Protein 2R37 (pdb70)

Nearest PDB structures (foldseek):
  2r37-assembly1_A  TM=1.004E+00  e=1.205E-41  Homo sapiens
  7fc2-assembly1_A  TM=9.903E-01  e=2.557E-34  Mus musculus
  2i3y-assembly1_A  TM=9.856E-01  e=6.823E-33  Homo sapiens
  1gp1-assembly1_A  TM=9.606E-01  e=3.395E-24  Bos taurus
  2he3-assembly1_A  TM=9.340E-01  e=1.333E-22  Homo sapiens

Sequence (379 aa):
GTIYEYGALTIDGEEYIPFKQYAGKYVLFVNVASYGGLTGQYIELNALQEELAPFGLVILGFPCNQFGKQEPGENSEILPTLKYVRPGGGFVPNFQLFEKGDVNGEKEQKFYTFLKNSCPPTSELLGTSDRLFWEPMKVHDIRWNFEKFLVGPDGIPIMRWHHRTTVSNVKMDILSYMRRQAALGVAENLYISGTIYEYGALTIDGEEYIPFKQYAGKYVLFVNVASYGGLTGQYIELNALQEELAPFGLVILGFPCNQFGKQEPGENSEILPTLKYVRPGGGFVPNFQLFEKGDVNGEKEQKFYTFLKNSCPPTSELLGTSDRLFWEPMKVHDIRWNFEKFLVGPDGIPIMRWHHRTTVSNVKMDILSYMRRQAALGV

GO terms:
  GO:0005576 extracellular region (C, TAS)
  GO:0005515 protein binding (F, IPI)
  GO:0004602 glutathione peroxidase activity (F, IDA)
  GO:0005576 extracellular region (C, IDA)
  GO:0008430 selenium binding (F, IDA)
  GO:0042744 hydrogen peroxide catabolic process (P, TAS)
  GO:0006982 response to lipid hydroperoxide (P, TAS)
  GO:0070062 extracellular exosome (C, HDA)
  GO:0042802 identical protein binding (F, IPI)

Organism: Homo sapiens (NCBI:txid9606)

InterPro domains:
  IPR000889 Glutathione peroxidase [PF00255] (40-153)
  IPR000889 Glutathione peroxidase [PIRSF000303] (19-218)
  IPR000889 Glutathione peroxidase [PR01011] (94-110)
  IPR000889 Glutathione peroxidase [PR01011] (179-188)
  IPR000889 Glutathione peroxidase [PS51355] (30-221)
  IPR000889 Glutathione peroxidase [PTHR11592] (36-214)
  IPR000889 Glutathione peroxidase [cd00340] (39-211)
  IPR029759 Glutathione peroxidase active site [PS00460] (61-76)
  IPR029760 Glutathione peroxidase conserved site [PS00763] (97-104)
  IPR036249 Thioredoxin-like superfamily [SSF52833] (39-214)

Radius of gyration: 23.8 Å; Cα contacts (8 Å, |Δi|>4): 701; chains: 2; bounding box: 60×63×59 Å

Solvent-accessible surface area: 17855 Å² total; per-residue (Å²): 93,33,1,51,137,58,14,9,65,5,12,104,37,123,88,124,11,48,0,121,113,27,45,56,58,24,1,0,0,0,0,0,0,1,83,2,79,45,0,46,14,0,94,73,0,26,56,4,17,75,67,5,11,4,62,5,3,30,1,0,0,0,0,0,36,9,0,22,112,29,1,77,15,115,44,93,88,2,73,63,20,0,78,158,91,96,42,8,93,40,19,84,15,73,18,65,4,1,56,61,22,49,0,0,9,103,170,22,41,147,5,0,51,41,0,4,91,51,14,107,38,30,35,170,132,53,36,96,75,108,110,12,86,18,127,61,76,119,104,61,2,0,12,40,1,0,0,0,1,0,0,2,54,86,0,86,23,42,47,29,15,48,22,114,41,71,4,68,71,0,46,123,58,0,42,48,44,25,149,132,66,67,63,113,36,103,51,66,136,158,234,116,97,45,12,1,20,49,43,13,9,64,4,12,97,34,143,85,69,10,4,0,92,107,27,60,56,85,26,0,0,0,0,0,0,0,2,85,2,82,46,0,45,12,0,92,73,0,26,47,3,20,90,81,4,48,111,114,15,3,30,0,0,0,0,0,0,39,10,0,22,115,28,1,81,12,115,45,94,88,2,73,64,19,0,79,157,90,94,39,8,92,42,20,86,16,74,17,66,4,1,57,62,22,49,0,0,9,94,156,23,40,89,6,0,55,41,0,5,93,50,13,102,38,32,31,171,134,56,38,80,78,102,108,12,85,17,126,68,73,118,99,59,2,0,14,38,1,0,0,0,1,0,0,2,55,82,0,87,24,43,40,30,16,39,16,164,43,73,5,62,64,0,59,114,55,0,42,31,42,25,151,128,76,66,69,86,67,173

CATH classification: 3.40.30.10

Structure (mmCIF, N/CA/C/O backbone):
data_2R37
#
_entry.id   2R37
#
_cell.length_a   103.720
_cell.length_b   61.308
_cell.length_c   100.400
_cell.angle_alpha   90.00
_cell.angle_beta   90.00
_cell.angle_gamma   90.00
#
_symmetry.space_group_name_H-M   'P 21 21 2'
#
loop_
_entity.id
_entity.type
_entity.pdbx_description
1 polymer 'Glutathione peroxidase 3'
2 non-polymer 'CHLORIDE ION'
3 non-polymer 'SODIUM ION'
4 water water
#
loop_
_atom_site.group_PDB
_atom_site.id
_atom_site.type_symbol
_atom_site.label_atom_id
_atom_site.label_alt_id
_atom_site.label_comp_id
_atom_site.label_asym_id
_atom_site.label_entity_id
_atom_site.label_seq_id
_atom_site.pdbx_PDB_ins_code
_atom_site.Cartn_x
_atom_site.Cartn_y
_atom_site.Cartn_z
_atom_site.occupancy
_atom_site.B_iso_or_equiv
_atom_site.auth_seq_id
_atom_site.auth_comp_id
_atom_site.auth_asym_id
_atom_site.auth_atom_id
_atom_site.pdbx_PDB_model_num
ATOM 1 N N . GLY A 1 15 ? -4.242 -9.833 -26.316 1.00 44.80 38 GLY A N 1
ATOM 2 C CA . GLY A 1 15 ? -3.416 -10.949 -25.765 1.00 36.44 38 GLY A CA 1
ATOM 3 C C . GLY A 1 15 ? -1.953 -10.570 -25.632 1.00 31.22 38 GLY A C 1
ATOM 4 O O . GLY A 1 15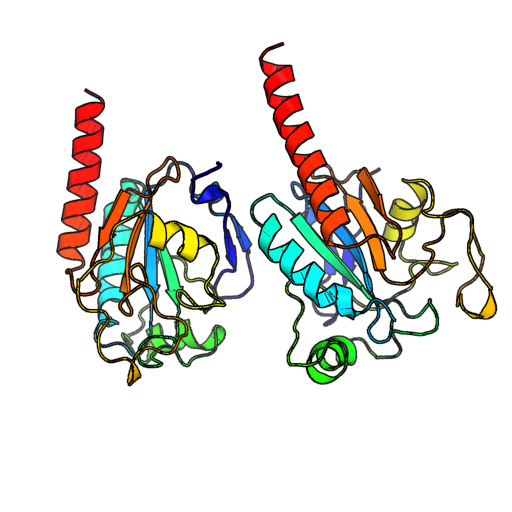 ? -1.069 -11.266 -26.159 1.00 31.64 38 GLY A O 1
ATOM 5 N N . THR A 1 16 ? -1.673 -9.461 -24.940 1.00 29.65 39 THR A N 1
ATOM 6 C CA . THR A 1 16 ? -0.286 -9.039 -24.705 1.00 27.57 39 THR A CA 1
ATOM 7 C C . THR A 1 16 ? -0.073 -8.722 -23.214 1.00 24.40 39 THR A C 1
ATOM 8 O O . THR A 1 16 ? -1.035 -8.559 -22.442 1.00 25.63 39 THR A O 1
ATOM 12 N N . ILE A 1 17 ? 1.191 -8.609 -22.835 1.00 18.41 40 ILE A N 1
ATOM 13 C CA . ILE A 1 17 ? 1.571 -8.172 -21.498 1.00 16.65 40 ILE A CA 1
ATOM 14 C C . ILE A 1 17 ? 1.210 -6.702 -21.195 1.00 17.50 40 ILE A C 1
ATOM 15 O O . ILE A 1 17 ? 1.256 -6.304 -20.034 1.00 21.74 40 ILE A O 1
ATOM 20 N N . TYR A 1 18 ? 0.785 -5.949 -22.206 1.00 19.78 41 TYR A N 1
ATOM 21 C CA . TYR A 1 18 ? 0.512 -4.517 -22.057 1.00 21.62 41 TYR A CA 1
ATOM 22 C C . TYR A 1 18 ? -0.810 -4.226 -21.321 1.00 21.20 41 TYR A C 1
ATOM 23 O O . TYR A 1 18 ? -1.127 -3.063 -21.036 1.00 22.16 41 TYR A O 1
ATOM 32 N N . GLU A 1 19 ? -1.563 -5.272 -21.003 1.00 23.33 42 GLU A N 1
ATOM 33 C CA . GLU A 1 19 ? -2.757 -5.163 -20.162 1.00 21.73 42 GLU A CA 1
ATOM 34 C C . GLU A 1 19 ? -2.411 -5.038 -18.688 1.00 20.80 42 GLU A C 1
ATOM 35 O O . GLU A 1 19 ? -3.281 -4.776 -17.892 1.00 20.96 42 GLU A O 1
ATOM 41 N N . TYR A 1 20 ? -1.141 -5.201 -18.332 1.00 18.79 43 TYR A N 1
ATOM 42 C CA . TYR A 1 20 ? -0.718 -5.358 -16.948 1.00 18.35 43 TYR A CA 1
ATOM 43 C C . TYR A 1 20 ? 0.436 -4.425 -16.563 1.00 19.49 43 TYR A C 1
ATOM 44 O O . TYR A 1 20 ? 1.027 -3.747 -17.389 1.00 20.64 43 TYR A O 1
ATOM 53 N N . GLY A 1 21 ? 0.744 -4.419 -15.277 1.00 21.42 44 GLY A N 1
ATOM 54 C CA . GLY A 1 21 ? 1.898 -3.677 -14.742 1.00 26.74 44 GLY A CA 1
ATOM 55 C C . GLY A 1 21 ? 2.160 -4.135 -13.328 1.00 26.06 44 GLY A C 1
ATOM 56 O O . GLY A 1 21 ? 1.444 -5.029 -12.820 1.00 24.69 44 GLY A O 1
ATOM 57 N N . ALA A 1 22 ? 3.156 -3.530 -12.677 1.00 20.27 45 ALA A N 1
ATOM 58 C CA . ALA A 1 22 ? 3.521 -3.962 -11.330 1.00 20.70 45 ALA A CA 1
ATOM 59 C C . ALA A 1 22 ? 4.202 -2.820 -10.601 1.00 20.00 45 ALA A C 1
ATOM 60 O O . ALA A 1 22 ? 4.694 -1.868 -11.233 1.00 21.98 45 ALA A O 1
ATOM 62 N N . LEU A 1 23 ? 4.171 -2.911 -9.272 1.00 22.05 46 LEU A N 1
ATOM 63 C CA . LEU A 1 23 ? 4.756 -1.909 -8.394 1.00 25.38 46 LEU A CA 1
ATOM 64 C C . LEU A 1 23 ? 6.217 -2.242 -8.132 1.00 23.10 46 LEU A C 1
ATOM 65 O O . LEU A 1 23 ? 6.554 -3.363 -7.781 1.00 23.11 46 LEU A O 1
ATOM 70 N N . THR A 1 24 ? 7.093 -1.270 -8.259 1.00 20.94 47 THR A N 1
ATOM 71 C CA . THR A 1 24 ? 8.526 -1.505 -8.030 1.00 19.90 47 THR A CA 1
ATOM 72 C C . THR A 1 24 ? 8.761 -1.843 -6.544 1.00 21.62 47 THR A C 1
ATOM 73 O O . THR A 1 24 ? 7.938 -1.521 -5.689 1.00 21.28 47 THR A O 1
ATOM 77 N N . ILE A 1 25 ? 9.889 -2.493 -6.245 1.00 21.94 48 ILE A N 1
ATOM 78 C CA . ILE A 1 25 ? 10.102 -3.083 -4.914 1.00 23.93 48 ILE A CA 1
ATOM 79 C C . ILE A 1 25 ? 10.133 -2.012 -3.790 1.00 25.65 48 ILE A C 1
ATOM 80 O O . ILE A 1 25 ? 9.745 -2.289 -2.646 1.00 27.71 48 ILE A O 1
ATOM 85 N N . ASP A 1 26 ? 10.558 -0.793 -4.121 1.00 24.44 49 ASP A N 1
ATOM 86 C CA . ASP A 1 26 ? 10.559 0.317 -3.152 1.00 28.39 49 ASP A CA 1
ATOM 87 C C . ASP A 1 26 ? 9.183 0.953 -2.908 1.00 27.94 49 ASP A C 1
ATOM 88 O O . ASP A 1 26 ? 9.030 1.850 -2.074 1.00 30.54 49 ASP A O 1
ATOM 93 N N . GLY A 1 27 ? 8.192 0.495 -3.643 1.00 24.88 50 GLY A N 1
ATOM 94 C CA . GLY A 1 27 ? 6.805 0.919 -3.449 1.00 26.76 50 GLY A CA 1
ATOM 95 C C . GLY A 1 27 ? 6.525 2.278 -4.055 1.00 29.12 50 GLY A C 1
ATOM 96 O O . GLY A 1 27 ? 5.449 2.818 -3.864 1.00 33.31 50 GLY A O 1
ATOM 97 N N . GLU A 1 28 ? 7.471 2.832 -4.802 1.00 29.37 51 GLU A N 1
ATOM 98 C CA . GLU A 1 28 ? 7.351 4.238 -5.211 1.00 36.64 51 GLU A CA 1
ATOM 99 C C . GLU A 1 28 ? 6.737 4.438 -6.592 1.00 34.60 51 GLU A C 1
ATOM 100 O O . GLU A 1 28 ? 6.291 5.522 -6.897 1.00 34.32 51 GLU A O 1
ATOM 104 N N . GLU A 1 29 ? 6.729 3.418 -7.432 1.00 27.48 52 GLU A N 1
ATOM 105 C CA . GLU A 1 29 ? 6.315 3.612 -8.817 1.00 25.66 52 GLU A CA 1
ATOM 106 C C . GLU A 1 29 ? 5.602 2.388 -9.348 1.00 21.86 52 GLU A C 1
ATOM 107 O O . GLU A 1 29 ? 6.105 1.296 -9.223 1.00 22.39 52 GLU A O 1
ATOM 113 N N . TYR A 1 30 ? 4.416 2.579 -9.910 1.00 20.90 53 TYR A N 1
ATOM 114 C CA . TYR A 1 30 ? 3.776 1.505 -10.667 1.00 22.63 53 TYR A CA 1
ATOM 115 C C . TYR A 1 30 ? 4.227 1.637 -12.091 1.00 23.38 53 TYR A C 1
ATOM 116 O O . TYR A 1 30 ? 4.158 2.729 -12.663 1.00 24.48 53 TYR A O 1
ATOM 132 N N . ILE A 1 31 ? 4.705 0.533 -12.646 1.00 20.85 54 ILE A N 1
ATOM 133 C CA . ILE A 1 31 ? 5.147 0.485 -14.034 1.00 20.07 54 ILE A CA 1
ATOM 134 C C . ILE A 1 31 ? 4.172 -0.338 -14.894 1.00 20.96 54 ILE A C 1
ATOM 135 O O . ILE A 1 31 ? 4.085 -1.582 -14.789 1.00 20.22 54 ILE A O 1
ATOM 140 N N . PRO A 1 32 ? 3.452 0.343 -15.779 1.00 17.96 55 PRO A N 1
ATOM 141 C CA . PRO A 1 32 ? 2.704 -0.423 -16.798 1.00 17.88 55 PRO A CA 1
ATOM 142 C C . PRO A 1 32 ? 3.669 -1.081 -17.781 1.00 18.20 55 PRO A C 1
ATOM 143 O O . PRO A 1 32 ? 4.628 -0.440 -18.204 1.00 20.39 55 PRO A O 1
ATOM 147 N N . PHE A 1 33 ? 3.435 -2.347 -18.145 1.00 20.66 56 PHE A N 1
ATOM 148 C CA . PHE A 1 33 ? 4.368 -3.048 -19.012 1.00 20.36 56 PHE A CA 1
ATOM 149 C C . PHE A 1 33 ? 4.407 -2.506 -20.434 1.00 21.57 56 PHE A C 1
ATOM 150 O O . PHE A 1 33 ? 5.377 -2.784 -21.155 1.00 21.49 56 PHE A O 1
ATOM 158 N N . LYS A 1 34 ? 3.402 -1.708 -20.816 1.00 21.18 57 LYS A N 1
ATOM 159 C CA . LYS A 1 34 ? 3.438 -0.896 -22.040 1.00 19.47 57 LYS A CA 1
ATOM 160 C C . LYS A 1 34 ? 4.690 -0.022 -22.151 1.00 19.62 57 LYS A C 1
ATOM 161 O O . LYS A 1 34 ? 5.126 0.272 -23.256 1.00 17.99 57 LYS A O 1
ATOM 167 N N . GLN A 1 35 ? 5.284 0.371 -21.020 1.00 17.26 58 GLN A N 1
ATOM 168 C CA . GLN A 1 35 ? 6.604 1.043 -21.029 1.00 20.97 58 GLN A CA 1
ATOM 169 C C . GLN A 1 35 ? 7.714 0.240 -21.684 1.00 23.29 58 GLN A C 1
ATOM 170 O O . GLN A 1 35 ? 8.749 0.797 -22.068 1.00 21.11 58 GLN A O 1
ATOM 176 N N . TYR A 1 36 ? 7.505 -1.061 -21.822 1.00 19.04 59 TYR A N 1
ATOM 177 C CA . TYR A 1 36 ? 8.490 -1.949 -22.444 1.00 22.17 59 TYR A CA 1
ATOM 178 C C . TYR A 1 36 ? 8.128 -2.303 -23.893 1.00 22.37 59 TYR A C 1
ATOM 179 O O . TYR A 1 36 ? 8.709 -3.232 -24.489 1.00 21.71 59 TYR A O 1
ATOM 188 N N . ALA A 1 37 ? 7.206 -1.540 -24.475 1.00 18.56 60 ALA A N 1
ATOM 189 C CA . ALA A 1 37 ? 6.865 -1.715 -25.882 1.00 22.35 60 ALA A CA 1
ATOM 190 C C . ALA A 1 37 ? 8.163 -1.582 -26.706 1.00 24.85 60 ALA A C 1
ATOM 191 O O . ALA A 1 37 ? 8.982 -0.697 -26.451 1.00 24.44 60 ALA A O 1
ATOM 193 N N . GLY A 1 38 ? 8.362 -2.490 -27.652 1.00 24.26 61 GLY A N 1
ATOM 194 C CA . GLY A 1 38 ? 9.538 -2.427 -28.528 1.00 23.53 61 GLY A CA 1
ATOM 195 C C . GLY A 1 38 ? 10.747 -3.137 -27.949 1.00 20.32 61 GLY A C 1
ATOM 196 O O . GLY A 1 38 ? 11.795 -3.186 -28.576 1.00 21.71 61 GLY A O 1
ATOM 197 N N . LYS A 1 39 ? 10.627 -3.630 -26.733 1.00 22.57 62 LYS A N 1
ATOM 198 C CA . LYS A 1 39 ? 11.702 -4.346 -26.052 1.00 22.23 62 LYS A CA 1
ATOM 199 C C . LYS A 1 39 ? 11.384 -5.836 -25.883 1.00 23.43 62 LYS A C 1
ATOM 200 O O . LYS A 1 39 ? 10.222 -6.230 -25.749 1.00 21.89 62 LYS A O 1
ATOM 206 N N . TYR A 1 40 ? 12.430 -6.650 -25.857 1.00 19.27 63 TYR A N 1
ATOM 207 C CA . TYR A 1 40 ? 12.333 -8.016 -25.369 1.00 21.65 63 TYR A CA 1
ATOM 208 C C . TYR A 1 40 ? 12.332 -7.993 -23.833 1.00 26.87 63 TYR A C 1
ATOM 209 O O . TYR A 1 40 ? 13.175 -7.350 -23.221 1.00 26.33 63 TYR A O 1
ATOM 218 N N . VAL A 1 41 ? 11.376 -8.678 -23.210 1.00 20.84 64 VAL A N 1
ATOM 219 C CA . VAL A 1 41 ? 11.246 -8.662 -21.761 1.00 17.55 64 VAL A CA 1
ATOM 220 C C . VAL A 1 41 ? 11.402 -10.093 -21.202 1.00 20.92 64 VAL A C 1
ATOM 221 O O . VAL A 1 41 ? 10.713 -11.036 -21.628 1.00 19.58 64 VAL A O 1
ATOM 225 N N . LEU A 1 42 ? 12.286 -10.238 -20.227 1.00 21.31 65 LEU A N 1
ATOM 226 C CA . LEU A 1 42 ? 12.539 -11.544 -19.610 1.00 20.22 65 LEU A CA 1
ATOM 227 C C . LEU A 1 42 ? 11.956 -11.431 -18.202 1.00 22.97 65 LEU A C 1
ATOM 228 O O . LEU A 1 42 ? 12.467 -10.668 -17.368 1.00 21.39 65 LEU A O 1
ATOM 233 N N . PHE A 1 43 ? 10.857 -12.156 -17.942 1.00 20.38 66 PHE A N 1
ATOM 234 C CA . PHE A 1 43 ? 10.260 -12.244 -16.608 1.00 19.38 66 PHE A CA 1
ATOM 235 C C . PHE A 1 43 ? 10.879 -13.380 -15.801 1.00 22.78 66 PHE A C 1
ATOM 236 O O . PHE A 1 43 ? 10.845 -14.523 -16.242 1.00 22.89 66 PHE A O 1
ATOM 244 N N . VAL A 1 44 ? 11.378 -13.085 -14.607 1.00 20.05 67 VAL A N 1
ATOM 245 C CA . VAL A 1 44 ? 12.018 -14.081 -13.757 1.00 20.61 67 VAL A CA 1
ATOM 246 C C . VAL A 1 44 ? 11.444 -13.935 -12.353 1.00 23.60 67 VAL A C 1
ATOM 247 O O . VAL A 1 44 ? 11.453 -12.867 -11.794 1.00 22.65 67 VAL A O 1
ATOM 251 N N . ASN A 1 45 ? 10.914 -15.012 -11.804 1.00 21.06 68 ASN A N 1
ATOM 252 C CA . ASN A 1 45 ? 10.531 -15.008 -10.406 1.00 19.94 68 ASN A CA 1
ATOM 253 C C . ASN A 1 45 ? 11.759 -15.383 -9.603 1.00 20.44 68 ASN A C 1
ATOM 254 O O . ASN A 1 45 ? 12.466 -16.340 -9.960 1.00 21.88 68 ASN A O 1
ATOM 259 N N . VAL A 1 46 ? 12.002 -14.650 -8.520 1.00 22.81 69 VAL A N 1
ATOM 260 C CA . VAL A 1 46 ? 13.262 -14.704 -7.820 1.00 21.25 69 VAL A CA 1
ATOM 261 C C . VAL A 1 46 ? 13.039 -15.003 -6.337 1.00 20.56 69 VAL A C 1
ATOM 262 O O . VAL A 1 46 ? 11.923 -14.915 -5.822 1.00 22.02 69 VAL A O 1
ATOM 266 N N . ALA A 1 47 ? 14.126 -15.396 -5.672 1.00 23.57 70 ALA A N 1
ATOM 267 C CA . ALA A 1 47 ? 14.145 -15.641 -4.215 1.00 23.96 70 ALA A CA 1
ATOM 268 C C . ALA A 1 47 ? 15.556 -15.393 -3.729 1.00 25.46 70 ALA A C 1
ATOM 269 O O . ALA A 1 47 ? 16.500 -15.570 -4.489 1.00 24.08 70 ALA A O 1
ATOM 271 N N . SER A 1 48 ? 15.705 -15.053 -2.454 1.00 25.47 71 SER A N 1
ATOM 272 C CA . SER A 1 48 ? 17.010 -14.742 -1.898 1.00 27.37 71 SER A CA 1
ATOM 273 C C . SER A 1 48 ? 17.699 -15.932 -1.231 1.00 25.85 71 SER A C 1
ATOM 274 O O . SER A 1 48 ? 18.901 -15.850 -1.002 1.00 25.13 71 SER A O 1
ATOM 277 N N . TYR A 1 49 ? 16.947 -16.990 -0.887 1.00 24.26 72 TYR A N 1
ATOM 278 C CA . TYR A 1 49 ? 17.493 -18.152 -0.194 1.00 23.35 72 TYR A CA 1
ATOM 279 C C . TYR A 1 49 ? 17.274 -19.421 -0.987 1.00 24.78 72 TYR A C 1
ATOM 280 O O . TYR A 1 49 ? 17.038 -20.463 -0.439 1.00 25.44 72 TYR A O 1
ATOM 289 N N . GLY A 1 50 ? 17.354 -19.314 -2.298 1.00 24.95 73 GLY A N 1
ATOM 290 C CA . GLY A 1 50 ? 17.177 -20.463 -3.159 1.00 26.92 73 GLY A CA 1
ATOM 291 C C . GLY A 1 50 ? 18.507 -21.100 -3.479 1.00 26.62 73 GLY A C 1
ATOM 292 O O . GLY A 1 50 ? 19.564 -20.437 -3.477 1.00 23.95 73 GLY A O 1
ATOM 293 N N . GLY A 1 51 ? 18.474 -22.366 -3.867 1.00 23.69 74 GLY A N 1
ATOM 294 C CA . GLY A 1 51 ? 19.698 -22.965 -4.364 1.00 26.97 74 GLY A CA 1
ATOM 295 C C . GLY A 1 51 ? 20.185 -22.307 -5.659 1.00 26.91 74 GLY A C 1
ATOM 296 O O . GLY A 1 51 ? 21.371 -22.398 -5.994 1.00 25.68 74 GLY A O 1
ATOM 297 N N . LEU A 1 52 ? 19.289 -21.636 -6.380 1.00 21.23 75 LEU A N 1
ATOM 298 C CA . LEU A 1 52 ? 19.627 -21.004 -7.670 1.00 25.17 75 LEU A CA 1
ATOM 299 C C . LEU A 1 52 ? 19.843 -19.497 -7.565 1.00 22.33 75 LEU A C 1
ATOM 300 O O . LEU A 1 52 ? 19.975 -18.801 -8.576 1.00 21.97 75 LEU A O 1
ATOM 305 N N . THR A 1 53 ? 19.939 -19.008 -6.337 1.00 23.46 76 THR A N 1
ATOM 306 C CA . THR A 1 53 ? 20.040 -17.578 -6.101 1.00 22.29 76 THR A CA 1
ATOM 307 C C . THR A 1 53 ? 21.319 -16.989 -6.725 1.00 24.22 76 THR A C 1
ATOM 308 O O . THR A 1 53 ? 21.350 -15.801 -7.067 1.00 24.87 76 THR A O 1
ATOM 312 N N . GLY A 1 54 ? 22.351 -17.812 -6.898 1.00 24.23 77 GLY A N 1
ATOM 313 C CA . GLY A 1 54 ? 23.566 -17.388 -7.641 1.00 24.29 77 GLY A CA 1
ATOM 314 C C . GLY A 1 54 ? 23.354 -17.010 -9.102 1.00 26.34 77 GLY A C 1
ATOM 315 O O . GLY A 1 54 ? 24.204 -16.375 -9.731 1.00 27.36 77 GLY A O 1
ATOM 316 N N . GLN A 1 55 ? 22.213 -17.395 -9.668 1.00 21.90 78 GLN A N 1
ATOM 317 C CA . GLN A 1 55 ? 21.828 -16.964 -11.012 1.00 24.23 78 GLN A CA 1
ATOM 318 C C . GLN A 1 55 ? 21.706 -15.450 -11.121 1.00 22.80 78 GLN A C 1
ATOM 319 O O . GLN A 1 55 ? 21.760 -14.916 -12.216 1.00 24.00 78 GLN A O 1
ATOM 325 N N . TYR A 1 56 ? 21.502 -14.775 -9.993 1.00 21.80 79 TYR A N 1
ATOM 326 C CA . TYR A 1 56 ? 21.479 -13.303 -9.972 1.00 20.83 79 TYR A CA 1
ATOM 327 C C . TYR A 1 56 ? 22.728 -12.709 -10.621 1.00 23.77 79 TYR A C 1
ATOM 328 O O . TYR A 1 56 ? 22.633 -11.769 -11.394 1.00 23.00 79 TYR A O 1
ATOM 337 N N . ILE A 1 57 ? 23.887 -13.284 -10.318 1.00 22.30 80 ILE A N 1
ATOM 338 C CA . ILE A 1 57 ? 25.151 -12.825 -10.881 1.00 23.96 80 ILE A CA 1
ATOM 339 C C . ILE A 1 57 ? 25.143 -12.944 -12.417 1.00 25.59 80 ILE A C 1
ATOM 340 O O . ILE A 1 57 ? 25.493 -11.991 -13.128 1.00 25.17 80 ILE A O 1
ATOM 347 N N . GLU A 1 58 ? 24.677 -14.081 -12.913 1.00 23.55 81 GLU A N 1
ATOM 348 C CA . GLU A 1 58 ? 24.560 -14.332 -14.367 1.00 24.10 81 GLU A CA 1
ATOM 349 C C . GLU A 1 58 ? 23.491 -13.491 -15.038 1.00 19.58 81 GLU A C 1
ATOM 350 O O . GLU A 1 58 ? 23.658 -13.065 -16.185 1.00 20.95 81 GLU A O 1
ATOM 356 N N . LEU A 1 59 ? 22.411 -13.200 -14.326 1.00 23.88 82 LEU A N 1
ATOM 357 C CA . LEU A 1 59 ? 21.360 -12.357 -14.870 1.00 22.11 82 LEU A CA 1
ATOM 358 C C . LEU A 1 59 ? 21.827 -10.930 -15.065 1.00 23.23 82 LEU A C 1
ATOM 359 O O . LEU A 1 59 ? 21.492 -10.305 -16.059 1.00 23.55 82 LEU A O 1
ATOM 364 N N . ASN A 1 60 ? 22.598 -10.418 -14.107 1.00 21.32 83 ASN A N 1
ATOM 365 C CA . ASN A 1 60 ? 23.264 -9.125 -14.300 1.00 20.67 83 ASN A CA 1
ATOM 366 C C . ASN A 1 60 ? 24.101 -9.086 -15.567 1.00 19.77 83 ASN A C 1
ATOM 367 O O . ASN A 1 60 ? 24.031 -8.132 -16.344 1.00 21.58 83 ASN A O 1
ATOM 372 N N . ALA A 1 61 ? 24.950 -10.097 -15.765 1.00 22.61 84 ALA A N 1
ATOM 373 C CA . ALA A 1 61 ? 25.779 -10.169 -16.953 1.00 23.77 84 ALA A CA 1
ATOM 374 C C . ALA A 1 61 ? 24.943 -10.220 -18.255 1.00 21.69 84 ALA A C 1
ATOM 375 O O . ALA A 1 61 ? 25.264 -9.553 -19.239 1.00 23.40 84 ALA A O 1
ATOM 377 N N . LEU A 1 62 ? 23.883 -11.003 -18.247 1.00 23.72 85 LEU A N 1
ATOM 378 C CA . LEU A 1 62 ? 22.951 -11.106 -19.384 1.00 22.24 85 LEU A CA 1
ATOM 379 C C . LEU A 1 62 ? 22.306 -9.771 -19.678 1.00 22.76 85 LEU A C 1
ATOM 380 O O . LEU A 1 62 ? 22.279 -9.331 -20.819 1.00 22.24 85 LEU A O 1
ATOM 385 N N . GLN A 1 63 ? 21.840 -9.088 -18.635 1.00 22.07 86 GLN A N 1
ATOM 386 C CA . GLN A 1 63 ? 21.256 -7.765 -18.783 1.00 20.90 86 GLN A CA 1
ATOM 387 C C . GLN A 1 63 ? 22.238 -6.767 -19.381 1.00 23.13 86 GLN A C 1
ATOM 388 O O . GLN A 1 63 ? 21.878 -6.029 -20.299 1.00 23.73 86 GLN A O 1
ATOM 394 N N . GLU A 1 64 ? 23.475 -6.728 -18.885 1.00 20.72 87 GLU A N 1
ATOM 395 C CA . GLU A 1 64 ? 24.447 -5.778 -19.407 1.00 21.85 87 GLU A CA 1
ATOM 396 C C . GLU A 1 64 ? 24.781 -6.087 -20.882 1.00 25.77 87 GLU A C 1
ATOM 397 O O . GLU A 1 64 ? 24.937 -5.173 -21.682 1.00 23.51 87 GLU A O 1
ATOM 400 N N . GLU A 1 65 ? 24.914 -7.371 -21.218 1.00 24.04 88 GLU A N 1
ATOM 401 C CA . GLU A 1 65 ? 25.294 -7.785 -22.573 1.00 23.28 88 GLU A CA 1
ATOM 402 C C . GLU A 1 65 ? 24.208 -7.557 -23.624 1.00 21.77 88 GLU A C 1
ATOM 403 O O . GLU A 1 65 ? 24.492 -7.121 -24.756 1.00 21.54 88 GLU A O 1
ATOM 406 N N . LEU A 1 66 ? 22.960 -7.811 -23.259 1.00 20.14 89 LEU A N 1
ATOM 407 C CA . LEU A 1 66 ? 21.864 -7.722 -24.232 1.00 19.12 89 LEU A CA 1
ATOM 408 C C . LEU A 1 66 ? 20.998 -6.485 -24.135 1.00 21.38 89 LEU A C 1
ATOM 409 O O . LEU A 1 66 ? 20.155 -6.286 -24.992 1.00 20.75 89 LEU A O 1
ATOM 418 N N . ALA A 1 67 ? 21.234 -5.615 -23.146 1.00 21.93 90 ALA A N 1
ATOM 419 C CA . ALA A 1 67 ? 20.523 -4.330 -23.087 1.00 19.34 90 ALA A CA 1
ATOM 420 C C . ALA A 1 67 ? 20.566 -3.537 -24.427 1.00 17.10 90 ALA A C 1
ATOM 421 O O . ALA A 1 67 ? 19.566 -2.943 -24.819 1.00 20.40 90 ALA A O 1
ATOM 423 N N . PRO A 1 68 ? 21.730 -3.486 -25.109 1.00 16.86 91 PRO A N 1
ATOM 424 C CA . PRO A 1 68 ? 21.826 -2.732 -26.375 1.00 20.01 91 PRO A CA 1
ATOM 425 C C . PRO A 1 68 ? 20.893 -3.247 -27.495 1.00 19.15 91 PRO A C 1
ATOM 426 O O . PRO A 1 68 ? 20.623 -2.541 -28.443 1.00 19.67 91 PRO A O 1
ATOM 430 N N . PHE A 1 69 ? 20.477 -4.498 -27.387 1.00 21.03 92 PHE A N 1
ATOM 431 C CA . PHE A 1 69 ? 19.681 -5.178 -28.413 1.00 23.19 92 PHE A CA 1
ATOM 432 C C . PHE A 1 69 ? 18.254 -5.266 -27.957 1.00 25.98 92 PHE A C 1
ATOM 433 O O . PHE A 1 69 ? 17.481 -6.023 -28.516 1.00 27.76 92 PHE A O 1
ATOM 441 N N . GLY A 1 70 ? 17.919 -4.514 -26.910 1.00 23.10 93 GLY A N 1
ATOM 442 C CA . GLY A 1 70 ? 16.540 -4.415 -26.457 1.00 22.85 93 GLY A CA 1
ATOM 443 C C . GLY A 1 70 ? 16.048 -5.341 -25.360 1.00 19.89 93 GLY A C 1
ATOM 444 O O . GLY A 1 70 ? 14.837 -5.429 -25.157 1.00 29.61 93 GLY A O 1
ATOM 445 N N . LEU A 1 71 ? 16.934 -6.039 -24.656 1.00 22.24 94 LEU A N 1
ATOM 446 C CA . LEU A 1 71 ? 16.499 -6.892 -23.560 1.00 22.64 94 LEU A CA 1
ATOM 447 C C . LEU A 1 71 ? 16.346 -6.124 -22.276 1.00 22.64 94 LEU A C 1
ATOM 448 O O . LEU A 1 71 ? 17.234 -5.347 -21.900 1.00 22.87 94 LEU A O 1
ATOM 453 N N . VAL A 1 72 ? 15.186 -6.327 -21.642 1.00 20.52 95 VAL A N 1
ATOM 454 C CA . VAL A 1 72 ? 14.926 -5.868 -20.276 1.00 19.73 95 VAL A CA 1
ATOM 455 C C . VAL A 1 72 ? 14.582 -7.073 -19.402 1.00 20.37 95 VAL A C 1
ATOM 456 O O . VAL A 1 72 ? 13.671 -7.828 -19.746 1.00 21.20 95 VAL A O 1
ATOM 460 N N . ILE A 1 73 ? 15.258 -7.203 -18.254 1.00 18.96 96 ILE A N 1
ATOM 461 C CA . ILE A 1 73 ? 14.952 -8.221 -17.257 1.00 23.23 96 ILE A CA 1
ATOM 462 C C . ILE A 1 73 ? 14.115 -7.604 -16.139 1.00 22.05 96 ILE A C 1
ATOM 463 O O . ILE A 1 73 ? 14.417 -6.537 -15.659 1.00 22.85 96 ILE A O 1
ATOM 468 N N . LEU A 1 74 ? 13.030 -8.288 -15.766 1.00 22.51 97 LEU A N 1
ATOM 469 C CA . LEU A 1 74 ? 12.174 -7.914 -14.668 1.00 21.00 97 LEU A CA 1
ATOM 470 C C . LEU A 1 74 ? 12.127 -9.073 -13.646 1.00 23.19 97 LEU A C 1
ATOM 471 O O . LEU A 1 74 ? 11.877 -10.218 -14.008 1.00 22.71 97 LEU A O 1
ATOM 476 N N . GLY A 1 75 ? 12.378 -8.743 -12.376 1.00 21.97 98 GLY A N 1
ATOM 477 C CA . GLY A 1 75 ? 12.391 -9.708 -11.276 1.00 21.54 98 GLY A CA 1
ATOM 478 C C . GLY A 1 75 ? 11.242 -9.598 -10.312 1.00 22.52 98 GLY A C 1
ATOM 479 O O . GLY A 1 75 ? 10.933 -8.507 -9.810 1.00 20.57 98 GLY A O 1
ATOM 480 N N . PHE A 1 76 ? 10.609 -10.744 -10.048 1.00 20.39 99 PHE A N 1
ATOM 481 C CA . PHE A 1 76 ? 9.423 -10.825 -9.227 1.00 20.60 99 PHE A CA 1
ATOM 482 C C . PHE A 1 76 ? 9.692 -11.721 -8.034 1.00 19.71 99 PHE A C 1
ATOM 483 O O . PHE A 1 76 ? 9.665 -12.950 -8.159 1.00 21.29 99 PHE A O 1
ATOM 491 N N . PRO A 1 77 ? 9.975 -11.113 -6.876 1.00 21.58 100 PRO A N 1
ATOM 492 C CA . PRO A 1 77 ? 10.221 -11.946 -5.707 1.00 19.76 100 PRO A CA 1
ATOM 493 C C . PRO A 1 77 ? 8.982 -12.748 -5.298 1.00 24.27 100 PRO A C 1
ATOM 494 O O . PRO A 1 77 ? 7.843 -12.276 -5.388 1.00 22.21 100 PRO A O 1
ATOM 498 N N . CYS A 1 78 ? 9.192 -13.976 -4.872 1.00 21.72 101 CYS A N 1
ATOM 499 C CA . CYS A 1 78 ? 8.032 -14.818 -4.519 1.00 19.39 101 CYS A CA 1
ATOM 500 C C . CYS A 1 78 ? 8.460 -15.778 -3.424 1.00 23.50 101 CYS A C 1
ATOM 501 O O . CYS A 1 78 ? 9.535 -16.422 -3.529 1.00 22.56 101 CYS A O 1
ATOM 504 N N . ASN A 1 79 ? 7.614 -15.896 -2.394 1.00 21.71 102 ASN A N 1
ATOM 505 C CA . ASN A 1 79 ? 7.891 -16.729 -1.222 1.00 20.20 102 ASN A CA 1
ATOM 506 C C . ASN A 1 79 ? 7.168 -18.116 -1.261 1.00 19.08 102 ASN A C 1
ATOM 507 O O . ASN A 1 79 ? 7.029 -18.776 -0.242 1.00 21.86 102 ASN A O 1
ATOM 512 N N . GLN A 1 80 ? 6.725 -18.566 -2.450 1.00 19.50 103 GLN A N 1
ATOM 513 C CA . GLN A 1 80 ? 5.858 -19.745 -2.562 1.00 19.58 103 GLN A CA 1
ATOM 514 C C . GLN A 1 80 ? 6.622 -21.058 -2.781 1.00 18.40 103 GLN A C 1
ATOM 515 O O . GLN A 1 80 ? 6.015 -22.108 -2.824 1.00 21.36 103 GLN A O 1
ATOM 521 N N . PHE A 1 81 ? 7.941 -20.989 -2.875 1.00 20.58 104 PHE A N 1
ATOM 522 C CA . PHE A 1 81 ? 8.728 -22.155 -3.234 1.00 22.04 104 PHE A CA 1
ATOM 523 C C . PHE A 1 81 ? 9.739 -22.421 -2.129 1.00 22.26 104 PHE A C 1
ATOM 524 O O . PHE A 1 81 ? 10.785 -21.813 -2.079 1.00 21.68 104 PHE A O 1
ATOM 532 N N . GLY A 1 82 ? 9.380 -23.303 -1.212 1.00 21.60 105 GLY A N 1
ATOM 533 C CA . GLY A 1 82 ? 10.200 -23.543 -0.022 1.00 23.14 105 GLY A CA 1
ATOM 534 C C . GLY A 1 82 ? 10.291 -22.380 0.944 1.00 23.56 105 GLY A C 1
ATOM 535 O O . GLY A 1 82 ? 11.133 -22.402 1.856 1.00 22.71 105 GLY A O 1
ATOM 536 N N . LYS A 1 83 ? 9.436 -21.371 0.768 1.00 22.01 106 LYS A N 1
ATOM 537 C CA . LYS A 1 83 ? 9.453 -20.144 1.539 1.00 22.40 106 LYS A CA 1
ATOM 538 C C . LYS A 1 83 ? 10.829 -19.501 1.533 1.00 24.35 106 LYS A C 1
ATOM 539 O O . LYS A 1 83 ? 11.400 -19.213 2.566 1.00 23.35 106 LYS A O 1
ATOM 545 N N . GLN A 1 84 ? 11.361 -19.282 0.339 1.00 20.22 107 GLN A N 1
ATOM 546 C CA . GLN A 1 84 ? 12.773 -18.895 0.176 1.00 20.44 107 GLN A CA 1
ATOM 547 C C . GLN A 1 84 ? 12.931 -17.407 -0.108 1.00 19.64 107 GLN A C 1
ATOM 548 O O . GLN A 1 84 ? 13.996 -16.937 -0.463 1.00 22.31 107 GLN A O 1
ATOM 554 N N . GLU A 1 85 ? 11.842 -16.658 0.105 1.00 21.10 108 GLU A N 1
ATOM 555 C CA . GLU A 1 85 ? 11.887 -15.180 0.076 1.00 13.56 108 GLU A CA 1
ATOM 556 C C . GLU A 1 85 ? 11.072 -14.609 1.291 1.00 24.76 108 GLU A C 1
ATOM 557 O O . GLU A 1 85 ? 9.993 -13.993 1.142 1.00 23.69 108 GLU A O 1
ATOM 563 N N . PRO A 1 86 ? 11.596 -14.815 2.507 1.00 21.83 109 PRO A N 1
ATOM 564 C CA . PRO A 1 86 ? 10.896 -14.446 3.733 1.00 23.84 109 PRO A CA 1
ATOM 565 C C . PRO A 1 86 ? 10.866 -12.965 4.017 1.00 26.38 109 PRO A C 1
ATOM 566 O O . PRO A 1 86 ? 10.029 -12.489 4.805 1.00 26.63 109 PRO A O 1
ATOM 570 N N . GLY A 1 87 ? 11.755 -12.218 3.384 1.00 22.39 110 GLY A N 1
ATOM 571 C CA . GLY A 1 87 ? 11.940 -10.846 3.789 1.00 24.90 110 GLY A CA 1
ATOM 572 C C . GLY A 1 87 ? 10.838 -9.936 3.324 1.00 20.56 110 GLY A C 1
ATOM 573 O O . GLY A 1 87 ? 10.194 -10.199 2.292 1.00 25.73 110 GLY A O 1
ATOM 574 N N . GLU A 1 88 ? 10.659 -8.841 4.056 1.00 27.54 111 GLU A N 1
ATOM 575 C CA . GLU A 1 88 ? 9.838 -7.727 3.598 1.00 25.96 111 GLU A CA 1
ATOM 576 C C . GLU A 1 88 ? 10.483 -7.108 2.351 1.00 25.21 111 GLU A C 1
ATOM 577 O O . GLU A 1 88 ? 11.666 -7.293 2.079 1.00 24.63 111 GLU A O 1
ATOM 583 N N . ASN A 1 89 ? 9.704 -6.356 1.586 1.00 23.69 112 ASN A N 1
ATOM 584 C CA . ASN A 1 89 ? 10.249 -5.748 0.375 1.00 23.32 112 ASN A CA 1
A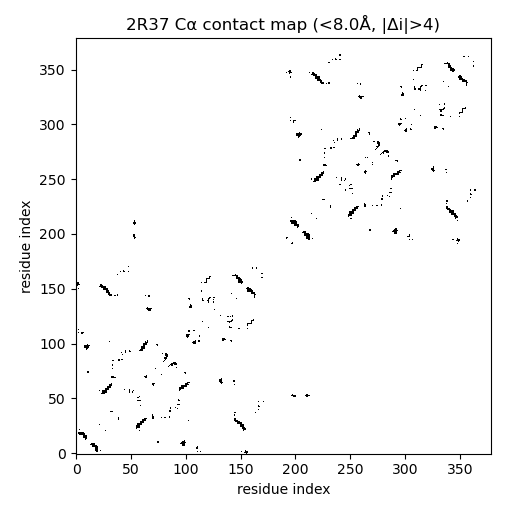TOM 585 C C . ASN A 1 89 ? 11.499 -4.924 0.634 1.00 23.37 112 ASN A C 1
ATOM 586 O O . ASN A 1 89 ? 12.427 -4.999 -0.140 1.00 23.72 112 ASN A O 1
ATOM 591 N N . SER A 1 90 ? 11.528 -4.172 1.733 1.00 23.13 113 SER A N 1
ATOM 592 C CA . SER A 1 90 ? 12.702 -3.323 2.052 1.00 22.71 113 SER A CA 1
ATOM 593 C C . SER A 1 90 ? 13.968 -4.123 2.441 1.00 21.85 113 SER A C 1
ATOM 594 O O . SER A 1 90 ? 15.073 -3.574 2.467 1.00 23.93 113 SER A O 1
ATOM 597 N N . GLU A 1 91 ? 13.793 -5.403 2.733 1.00 21.05 114 GLU A N 1
ATOM 598 C CA . GLU A 1 91 ? 14.884 -6.293 3.155 1.00 22.38 114 GLU A CA 1
ATOM 599 C C . GLU A 1 91 ? 15.508 -7.090 2.024 1.00 23.72 114 GLU A C 1
ATOM 600 O O . GLU A 1 91 ? 16.558 -7.684 2.197 1.00 26.47 114 GLU A O 1
ATOM 606 N N . ILE A 1 92 ? 14.891 -7.090 0.849 1.00 22.92 115 ILE A N 1
ATOM 607 C CA . ILE A 1 92 ? 15.366 -7.962 -0.251 1.00 22.40 115 ILE A CA 1
ATOM 608 C C . ILE A 1 92 ? 16.694 -7.469 -0.837 1.00 20.74 115 ILE A C 1
ATOM 609 O O . ILE A 1 92 ? 17.659 -8.239 -0.921 1.00 22.11 115 ILE A O 1
ATOM 614 N N . LEU A 1 93 ? 16.787 -6.176 -1.161 1.00 20.92 116 LEU A N 1
ATOM 615 C CA . LEU A 1 93 ? 18.038 -5.661 -1.751 1.00 23.07 116 LEU A CA 1
ATOM 616 C C . LEU A 1 93 ? 19.232 -5.793 -0.779 1.00 23.81 116 LEU A C 1
ATOM 617 O O . LEU A 1 93 ? 20.332 -6.222 -1.187 1.00 26.07 116 LEU A O 1
ATOM 622 N N . PRO A 1 94 ? 19.042 -5.416 0.509 1.00 23.21 117 PRO A N 1
ATOM 623 C CA . PRO A 1 94 ? 20.080 -5.677 1.514 1.00 21.45 117 PRO A CA 1
ATOM 624 C C . PRO A 1 94 ? 20.521 -7.151 1.630 1.00 16.11 117 PRO A C 1
ATOM 625 O O . PRO A 1 94 ? 21.739 -7.426 1.775 1.00 21.35 117 PRO A O 1
ATOM 629 N N . THR A 1 95 ? 19.583 -8.074 1.558 1.00 19.16 118 THR A N 1
ATOM 630 C CA . THR A 1 95 ? 19.933 -9.495 1.582 1.00 17.52 118 THR A CA 1
ATOM 631 C C . THR A 1 95 ? 20.793 -9.894 0.414 1.00 19.80 118 THR A C 1
ATOM 632 O O . THR A 1 95 ? 21.779 -10.607 0.585 1.00 20.83 118 THR A O 1
ATOM 636 N N . LEU A 1 96 ? 20.446 -9.407 -0.775 1.00 20.44 119 LEU A N 1
ATOM 637 C CA . LEU A 1 96 ? 21.210 -9.721 -1.979 1.00 19.31 119 LEU A CA 1
ATOM 638 C C . LEU A 1 96 ? 22.625 -9.145 -1.851 1.00 18.86 119 LEU A C 1
ATOM 639 O O . LEU A 1 96 ? 23.599 -9.773 -2.234 1.00 20.00 119 LEU A O 1
ATOM 644 N N . LYS A 1 97 ? 22.729 -7.940 -1.311 1.00 18.47 120 LYS A N 1
ATOM 645 C CA . LYS A 1 97 ? 23.986 -7.222 -1.224 1.00 19.21 120 LYS A CA 1
ATOM 646 C C . LYS A 1 97 ? 24.961 -7.722 -0.158 1.00 24.56 120 LYS A C 1
ATOM 647 O O . LYS A 1 97 ? 26.195 -7.697 -0.364 1.00 20.74 120 LYS A O 1
ATOM 653 N N . TYR A 1 98 ? 24.428 -8.155 0.981 1.00 21.46 121 TYR A N 1
ATOM 654 C CA . TYR A 1 98 ? 25.233 -8.486 2.157 1.00 24.27 121 TYR A CA 1
ATOM 655 C C . TYR A 1 98 ? 25.156 -9.935 2.606 1.00 22.03 121 TYR A C 1
ATOM 656 O O . TYR A 1 98 ? 25.953 -10.330 3.438 1.00 22.38 121 TYR A O 1
ATOM 665 N N . VAL A 1 99 ? 24.253 -10.742 2.064 1.00 22.02 122 VAL A N 1
ATOM 666 C CA . VAL A 1 99 ? 24.064 -12.107 2.579 1.00 22.56 122 VAL A CA 1
ATOM 667 C C . VAL A 1 99 ? 24.257 -13.171 1.490 1.00 20.53 122 VAL A C 1
ATOM 668 O O . VAL A 1 99 ? 25.225 -13.939 1.534 1.00 23.05 122 VAL A O 1
ATOM 672 N N . ARG A 1 100 ? 23.351 -13.165 0.519 1.00 23.29 123 ARG A N 1
ATOM 673 C CA . ARG A 1 100 ? 23.352 -14.102 -0.600 1.00 23.72 123 ARG A CA 1
ATOM 674 C C . ARG A 1 100 ? 22.716 -13.414 -1.823 1.00 21.57 123 ARG A C 1
ATOM 675 O O . ARG A 1 100 ? 21.537 -13.031 -1.791 1.00 22.80 123 ARG A O 1
ATOM 683 N N . PRO A 1 101 ? 23.470 -13.273 -2.931 1.00 26.24 124 PRO A N 1
ATOM 684 C CA . PRO A 1 101 ? 24.872 -13.644 -3.205 1.00 24.81 124 PRO A CA 1
ATOM 685 C C . PRO A 1 101 ? 25.879 -12.969 -2.292 1.00 24.64 124 PRO A C 1
ATOM 686 O O . PRO A 1 101 ? 26.964 -13.511 -2.050 1.00 25.45 124 PRO A O 1
ATOM 690 N N . GLY A 1 102 ? 25.530 -11.788 -1.782 1.00 24.30 125 GLY A N 1
ATOM 691 C CA . GLY A 1 102 ? 26.405 -11.059 -0.895 1.00 24.55 125 GLY A CA 1
ATOM 692 C C . GLY A 1 102 ? 27.513 -10.396 -1.679 1.00 27.61 125 GLY A C 1
ATOM 693 O O . GLY A 1 102 ? 27.388 -10.185 -2.870 1.00 27.32 125 GLY A O 1
ATOM 694 N N . GLY A 1 103 ? 28.592 -10.053 -0.985 1.00 25.44 126 GLY A N 1
ATOM 695 C CA . GLY A 1 103 ? 29.776 -9.495 -1.608 1.00 23.99 126 GLY A CA 1
ATOM 696 C C . GLY A 1 103 ? 29.557 -8.149 -2.243 1.00 27.08 126 GLY A C 1
ATOM 697 O O . GLY A 1 103 ? 30.334 -7.743 -3.082 1.00 29.45 126 GLY A O 1
ATOM 698 N N . GLY A 1 104 ? 28.482 -7.458 -1.876 1.00 24.26 127 GLY A N 1
ATOM 699 C CA . GLY A 1 104 ? 28.166 -6.172 -2.479 1.00 21.17 127 GLY A CA 1
ATOM 700 C C . GLY A 1 104 ? 27.283 -6.223 -3.713 1.00 22.32 127 GLY A C 1
ATOM 701 O O . GLY A 1 104 ? 27.074 -5.208 -4.362 1.00 22.00 127 GLY A O 1
ATOM 702 N N . PHE A 1 105 ? 26.728 -7.386 -4.020 1.00 22.39 128 PHE A N 1
ATOM 703 C CA . PHE A 1 105 ? 25.889 -7.547 -5.204 1.00 24.42 128 PHE A CA 1
ATOM 704 C C . PHE A 1 105 ? 24.675 -6.605 -5.232 1.00 21.97 128 PHE A C 1
ATOM 705 O O . PHE A 1 105 ? 23.918 -6.512 -4.265 1.00 26.03 128 PHE A O 1
ATOM 713 N N . VAL A 1 106 ? 24.471 -5.924 -6.362 1.00 25.12 129 VAL A N 1
ATOM 714 C CA . VAL A 1 106 ? 23.268 -5.153 -6.582 1.00 23.20 129 VAL A CA 1
ATOM 715 C C . VAL A 1 106 ? 22.713 -5.518 -7.967 1.00 22.82 129 VAL A C 1
ATOM 716 O O . VAL A 1 106 ? 23.442 -5.428 -8.950 1.00 24.02 129 VAL A O 1
ATOM 720 N N . PRO A 1 107 ? 21.434 -5.907 -8.052 1.00 24.06 130 PRO A N 1
ATOM 721 C CA . PRO A 1 107 ? 20.890 -6.209 -9.384 1.00 22.19 130 PRO A CA 1
ATOM 722 C C . PRO A 1 107 ? 20.933 -4.990 -10.301 1.00 24.43 130 PRO A C 1
ATOM 723 O O . PRO A 1 107 ? 20.690 -3.865 -9.865 1.00 23.12 130 PRO A O 1
ATOM 727 N N . ASN A 1 108 ? 21.233 -5.210 -11.580 1.00 20.68 131 ASN A N 1
ATOM 728 C CA . ASN A 1 108 ? 21.183 -4.108 -12.536 1.00 23.56 131 ASN A CA 1
ATOM 729 C C . ASN A 1 108 ? 19.894 -4.066 -13.360 1.00 25.75 131 ASN A C 1
ATOM 730 O O . ASN A 1 108 ? 19.822 -3.392 -14.393 1.00 22.08 131 ASN A O 1
ATOM 735 N N . PHE A 1 109 ? 18.879 -4.755 -12.858 1.00 23.73 132 PHE A N 1
ATOM 736 C CA . PHE A 1 109 ? 17.556 -4.794 -13.466 1.00 22.51 132 PHE A CA 1
ATOM 737 C C . PHE A 1 109 ? 16.508 -4.572 -12.396 1.00 23.06 132 PHE A C 1
ATOM 738 O O . PHE A 1 109 ? 16.779 -4.694 -11.200 1.00 21.25 132 PHE A O 1
ATOM 746 N N . GLN A 1 110 ? 15.297 -4.266 -12.831 1.00 22.11 133 GLN A N 1
ATOM 747 C CA . GLN A 1 110 ? 14.238 -3.848 -11.917 1.00 23.76 133 GLN A CA 1
ATOM 748 C C . GLN A 1 110 ? 13.645 -5.023 -11.144 1.00 22.02 133 GLN A C 1
ATOM 749 O O . GLN A 1 110 ? 13.230 -6.035 -11.725 1.00 22.50 133 GLN A O 1
ATOM 755 N N . LEU A 1 111 ? 13.575 -4.857 -9.822 1.00 22.41 134 LEU A N 1
ATOM 756 C CA . LEU A 1 111 ? 12.791 -5.750 -8.977 1.00 24.84 134 LEU A CA 1
ATOM 757 C C . LEU A 1 111 ? 11.470 -5.077 -8.597 1.00 19.66 134 LEU A C 1
ATOM 758 O O . LEU A 1 111 ? 11.402 -3.865 -8.368 1.00 22.38 134 LEU A O 1
ATOM 767 N N . PHE A 1 112 ? 10.451 -5.906 -8.490 1.00 18.86 135 PHE A N 1
ATOM 768 C CA . PHE A 1 112 ? 9.093 -5.497 -8.120 1.00 19.63 135 PHE A CA 1
ATOM 769 C C . PHE A 1 112 ? 8.727 -6.005 -6.731 1.00 21.86 135 PHE A C 1
ATOM 770 O O . PHE A 1 112 ? 9.459 -6.793 -6.159 1.00 20.36 135 PHE A O 1
ATOM 778 N N . GLU A 1 113 ? 7.592 -5.575 -6.191 1.00 19.35 136 GLU A N 1
ATOM 779 C CA . GLU A 1 113 ? 7.169 -6.046 -4.884 1.00 19.42 136 GLU A CA 1
ATOM 780 C C . GLU A 1 113 ? 6.943 -7.542 -4.893 1.00 19.40 136 GLU A C 1
ATOM 781 O O . GLU A 1 113 ? 6.528 -8.131 -5.901 1.00 23.63 136 GLU A O 1
ATOM 787 N N . LYS A 1 114 ? 7.193 -8.147 -3.744 1.00 19.94 137 LYS A N 1
ATOM 788 C CA . LYS A 1 114 ? 6.919 -9.581 -3.562 1.00 19.41 137 LYS A CA 1
ATOM 789 C C . LYS A 1 114 ? 5.442 -9.884 -3.723 1.00 21.08 137 LYS A C 1
ATOM 790 O O . LYS A 1 114 ? 4.600 -9.085 -3.367 1.00 21.82 137 LYS A O 1
ATOM 796 N N . GLY A 1 115 ? 5.125 -11.023 -4.298 1.00 21.03 138 GLY A N 1
ATOM 797 C CA . GLY A 1 115 ? 3.735 -11.393 -4.502 1.00 23.00 138 GLY A CA 1
ATOM 798 C C . GLY A 1 115 ? 3.655 -12.818 -4.961 1.00 27.19 138 GLY A C 1
ATOM 799 O O . GLY A 1 115 ? 4.677 -13.467 -5.101 1.00 26.42 138 GLY A O 1
ATOM 800 N N . ASP A 1 116 ? 2.442 -13.301 -5.217 1.00 23.58 139 ASP A N 1
ATOM 801 C CA . ASP A 1 116 ? 2.242 -14.670 -5.617 1.00 23.08 139 ASP A CA 1
ATOM 802 C C . ASP A 1 116 ? 2.343 -14.816 -7.141 1.00 21.79 139 ASP A C 1
ATOM 803 O O . ASP A 1 116 ? 1.941 -13.930 -7.894 1.00 23.38 139 ASP A O 1
ATOM 808 N N . VAL A 1 117 ? 2.902 -15.942 -7.567 1.00 20.00 140 VAL A N 1
ATOM 809 C CA . VAL A 1 117 ? 2.949 -16.357 -8.974 1.00 18.88 140 VAL A CA 1
ATOM 810 C C . VAL A 1 117 ? 2.017 -17.540 -9.265 1.00 20.65 140 VAL A C 1
ATOM 811 O O . VAL A 1 117 ? 1.672 -17.760 -10.405 1.00 19.46 140 VAL A O 1
ATOM 815 N N . ASN A 1 118 ? 1.625 -18.290 -8.232 1.00 18.97 141 ASN A N 1
ATOM 816 C CA . ASN A 1 118 ? 0.668 -19.386 -8.380 1.00 20.82 141 ASN A CA 1
ATOM 817 C C . ASN A 1 118 ? -0.463 -19.250 -7.384 1.00 19.88 141 ASN A C 1
ATOM 818 O O . ASN A 1 118 ? -0.389 -18.514 -6.398 1.00 21.36 141 ASN A O 1
ATOM 823 N N . GLY A 1 119 ? -1.519 -20.012 -7.613 1.00 20.98 142 GLY A N 1
ATOM 824 C CA . GLY A 1 119 ? -2.625 -20.073 -6.694 1.00 21.81 142 GLY A CA 1
ATOM 825 C C . GLY A 1 119 ? -3.657 -18.986 -6.885 1.00 23.41 142 GLY A C 1
ATOM 826 O O . GLY A 1 119 ? -3.552 -18.153 -7.793 1.00 23.66 142 GLY A O 1
ATOM 827 N N . GLU A 1 120 ? -4.627 -18.982 -5.978 1.00 22.57 143 GLU A N 1
ATOM 828 C CA . GLU A 1 120 ? -5.781 -18.098 -6.048 1.00 28.08 143 GLU A CA 1
ATOM 829 C C . GLU A 1 120 ? -5.434 -16.623 -6.072 1.00 29.16 143 GLU A C 1
ATOM 830 O O . GLU A 1 120 ? -6.155 -15.862 -6.706 1.00 29.57 143 GLU A O 1
ATOM 833 N N . LYS A 1 121 ? -4.338 -16.218 -5.438 1.00 25.49 144 LYS A N 1
ATOM 834 C CA . LYS A 1 121 ? -3.969 -14.793 -5.392 1.00 23.20 144 LYS A CA 1
ATOM 835 C C . LYS A 1 121 ? -2.790 -14.426 -6.323 1.00 26.61 144 LYS A C 1
ATOM 836 O O . LYS A 1 121 ? -2.177 -13.360 -6.166 1.00 26.01 144 LYS A O 1
ATOM 842 N N . GLU A 1 122 ? -2.510 -15.258 -7.321 1.00 21.25 145 GLU A N 1
ATOM 843 C CA . GLU A 1 122 ? -1.417 -14.994 -8.235 1.00 23.92 145 GLU A CA 1
ATOM 844 C C . GLU A 1 122 ? -1.627 -13.674 -8.971 1.00 26.70 145 GLU A C 1
ATOM 845 O O . GLU A 1 122 ? -2.776 -13.285 -9.269 1.00 22.90 145 GLU A O 1
ATOM 851 N N . GLN A 1 123 ? -0.508 -13.042 -9.308 1.00 23.14 146 GLN A N 1
ATOM 852 C CA . GLN A 1 123 ? -0.493 -11.774 -10.069 1.00 23.41 146 GLN A CA 1
ATOM 853 C C . GLN A 1 123 ? -1.030 -12.050 -11.437 1.00 25.93 146 GLN A C 1
ATOM 854 O O . GLN A 1 123 ? -0.720 -13.074 -12.014 1.00 22.80 146 GLN A O 1
ATOM 860 N N . LYS A 1 124 ? -1.914 -11.178 -11.940 1.00 26.46 147 LYS A N 1
ATOM 861 C CA . LYS A 1 124 ? -2.661 -11.502 -13.166 1.00 23.01 147 LYS A CA 1
ATOM 862 C C . LYS A 1 124 ? -1.789 -11.617 -14.399 1.00 21.35 147 LYS A C 1
ATOM 863 O O . LYS A 1 124 ? -2.112 -12.379 -15.322 1.00 20.73 147 LYS A O 1
ATOM 869 N N . PHE A 1 125 ? -0.674 -10.910 -14.425 1.00 20.95 148 PHE A N 1
ATOM 870 C CA . PHE A 1 125 ? 0.195 -11.024 -15.579 1.00 20.75 148 PHE A CA 1
ATOM 871 C C . PHE A 1 125 ? 0.840 -12.402 -15.603 1.00 22.35 148 PHE A C 1
ATOM 872 O O . PHE A 1 125 ? 1.183 -12.915 -16.663 1.00 21.32 148 PHE A O 1
ATOM 880 N N . TYR A 1 126 ? 0.995 -13.020 -14.438 1.00 21.30 149 TYR A N 1
ATOM 881 C CA . TYR A 1 126 ? 1.501 -14.398 -14.423 1.00 21.86 149 TYR A CA 1
ATOM 882 C C . TYR A 1 126 ? 0.451 -15.415 -14.829 1.00 21.06 149 TYR A C 1
ATOM 883 O O . TYR A 1 126 ? 0.780 -16.445 -15.417 1.00 23.68 149 TYR A O 1
ATOM 892 N N . THR A 1 127 ? -0.812 -15.158 -14.549 1.00 22.14 150 THR A N 1
ATOM 893 C CA . THR A 1 127 ? -1.861 -15.981 -15.134 1.00 21.84 150 THR A CA 1
ATOM 894 C C . THR A 1 127 ? -1.724 -16.002 -16.680 1.00 21.82 150 THR A C 1
ATOM 895 O O . THR A 1 127 ? -1.757 -17.067 -17.340 1.00 23.14 150 THR A O 1
ATOM 899 N N . PHE A 1 128 ? -1.502 -14.827 -17.240 1.00 22.44 151 PHE A N 1
ATOM 900 C CA . PHE A 1 128 ? -1.325 -14.687 -18.688 1.00 19.25 151 PHE A CA 1
ATOM 901 C C . PHE A 1 128 ? -0.078 -15.437 -19.183 1.00 21.48 151 PHE A C 1
ATOM 902 O O . PHE A 1 128 ? -0.171 -16.295 -20.076 1.00 21.46 151 PHE A O 1
ATOM 910 N N . LEU A 1 129 ? 1.070 -15.152 -18.569 1.00 21.24 152 LEU A N 1
ATOM 911 C CA . LEU A 1 129 ? 2.318 -15.795 -18.964 1.00 19.91 152 LEU A CA 1
ATOM 912 C C . LEU A 1 129 ? 2.313 -17.325 -18.848 1.00 22.27 152 LEU A C 1
ATOM 913 O O . LEU A 1 129 ? 2.688 -18.048 -19.785 1.00 20.12 152 LEU A O 1
ATOM 918 N N . LYS A 1 130 ? 1.875 -17.827 -17.704 1.00 21.05 153 LYS A N 1
ATOM 919 C CA . LYS A 1 130 ? 1.88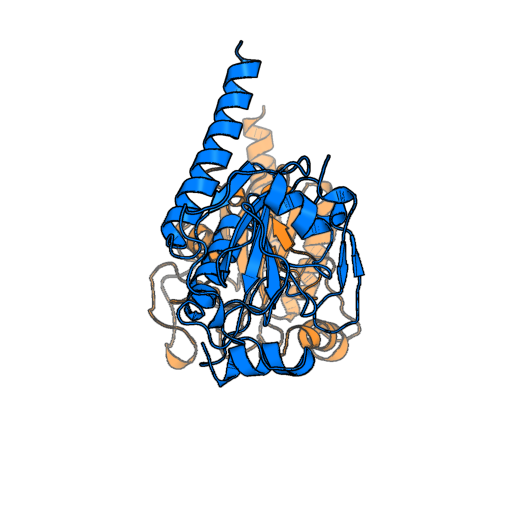4 -19.293 -17.452 1.00 20.97 153 LYS A CA 1
ATOM 920 C C . LYS A 1 130 ? 1.040 -20.092 -18.436 1.00 18.09 153 LYS A C 1
ATOM 921 O O . LYS A 1 130 ? 1.345 -21.249 -18.784 1.00 23.22 153 LYS A O 1
ATOM 927 N N . ASN A 1 131 ? -0.078 -19.507 -18.831 1.00 22.25 154 ASN A N 1
ATOM 928 C CA . ASN A 1 131 ? -0.985 -20.152 -19.709 1.00 21.65 154 ASN A CA 1
ATOM 929 C C . ASN A 1 131 ? -0.676 -19.942 -21.205 1.00 23.65 154 ASN A C 1
ATOM 930 O O . ASN A 1 131 ? -1.313 -20.522 -22.025 1.00 25.64 154 ASN A O 1
ATOM 935 N N . SER A 1 132 ? 0.343 -19.169 -21.522 1.00 21.89 155 SER A N 1
ATOM 936 C CA . SER A 1 132 ? 0.765 -18.888 -22.911 1.00 25.95 155 SER A CA 1
ATOM 937 C C . SER A 1 132 ? 1.740 -19.920 -23.490 1.00 28.66 155 SER A C 1
ATOM 938 O O . SER A 1 132 ? 1.880 -20.002 -24.692 1.00 27.17 155 SER A O 1
ATOM 941 N N . CYS A 1 133 ? 2.386 -20.719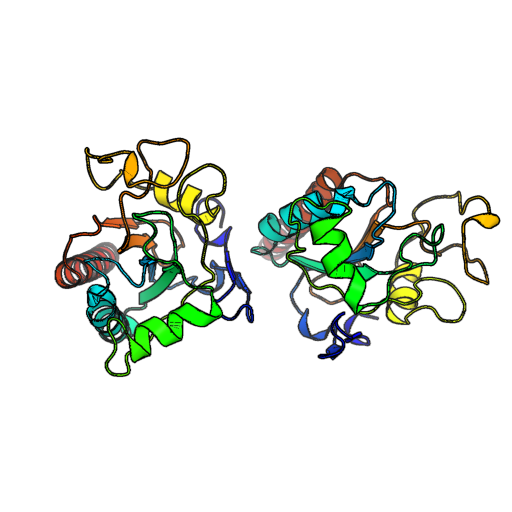 -22.647 1.00 28.78 156 CYS A N 1
ATOM 942 C CA . CYS A 1 133 ? 3.441 -21.678 -23.058 1.00 28.51 156 CYS A CA 1
ATOM 943 C C . CYS A 1 133 ? 3.230 -22.944 -22.247 1.00 25.80 156 CYS A C 1
ATOM 944 O O . CYS A 1 133 ? 2.773 -22.839 -21.104 1.00 24.98 156 CYS A O 1
ATOM 947 N N . PRO A 1 134 ? 3.613 -24.123 -22.782 1.00 26.74 157 PRO A N 1
ATOM 948 C CA . PRO A 1 134 ? 3.497 -25.330 -21.947 1.00 25.68 157 PRO A CA 1
ATOM 949 C C . PRO A 1 134 ? 4.323 -25.235 -20.662 1.00 25.10 157 PRO A C 1
ATOM 950 O O . PRO A 1 134 ? 5.290 -24.441 -20.563 1.00 24.04 157 PRO A O 1
ATOM 954 N N . PRO A 1 135 ? 3.969 -26.041 -19.663 1.00 21.71 158 PRO A N 1
ATOM 955 C CA . PRO A 1 135 ? 4.788 -25.942 -18.463 1.00 22.70 158 PRO A CA 1
ATOM 956 C C . PRO A 1 135 ? 6.182 -26.542 -18.710 1.00 19.83 158 PRO A C 1
ATOM 957 O O . PRO A 1 135 ? 6.406 -27.222 -19.722 1.00 21.24 158 PRO A O 1
ATOM 961 N N . THR A 1 136 ? 7.091 -26.338 -17.764 1.00 22.19 159 THR A N 1
ATOM 962 C CA . THR A 1 136 ? 8.486 -26.659 -17.996 1.00 22.94 159 THR A CA 1
ATOM 963 C C . THR A 1 136 ? 8.851 -28.099 -17.638 1.00 23.89 159 THR A C 1
ATOM 964 O O . THR A 1 136 ? 9.931 -28.566 -17.993 1.00 21.13 159 THR A O 1
ATOM 968 N N . SER A 1 137 ? 7.975 -28.822 -16.940 1.00 20.35 160 SER A N 1
ATOM 969 C CA . SER A 1 137 ? 8.242 -30.240 -16.666 1.00 18.03 160 SER A CA 1
ATOM 970 C C . SER A 1 137 ? 6.966 -30.989 -16.344 1.00 20.22 160 SER A C 1
ATOM 971 O O . SER A 1 137 ? 5.963 -30.386 -15.955 1.00 22.63 160 SER A O 1
ATOM 974 N N . GLU A 1 138 ? 7.022 -32.299 -16.467 1.00 18.21 161 GLU A N 1
ATOM 975 C CA . GLU A 1 138 ? 5.898 -33.167 -16.116 1.00 15.60 161 GLU A CA 1
ATOM 976 C C . GLU A 1 138 ? 5.744 -33.152 -14.591 1.00 18.66 161 GLU A C 1
ATOM 977 O O . GLU A 1 138 ? 4.663 -33.279 -14.066 1.00 21.32 161 GLU A O 1
ATOM 983 N N . LEU A 1 139 ? 6.846 -33.002 -13.886 1.00 20.99 162 LEU A N 1
ATOM 984 C CA . LEU A 1 139 ? 6.823 -33.063 -12.427 1.00 23.05 162 LEU A CA 1
ATOM 985 C C . LEU A 1 139 ? 6.453 -31.708 -11.812 1.00 29.32 162 LEU A C 1
ATOM 986 O O . LEU A 1 139 ? 7.121 -30.711 -12.073 1.00 30.14 162 LEU A O 1
ATOM 991 N N . LEU A 1 140 ? 5.378 -31.667 -11.017 1.00 26.64 163 LEU A N 1
ATOM 992 C CA . LEU A 1 140 ? 5.095 -30.475 -10.165 1.00 30.21 163 LEU A CA 1
ATOM 993 C C . LEU A 1 140 ? 5.943 -30.512 -8.918 1.00 34.67 163 LEU A C 1
ATOM 994 O O . LEU A 1 140 ? 6.524 -29.507 -8.517 1.00 46.61 163 LEU A O 1
ATOM 999 N N . GLY A 1 141 ? 6.030 -31.686 -8.313 1.00 29.12 164 GLY A N 1
ATOM 1000 C CA . GLY A 1 141 ? 6.928 -31.951 -7.199 1.00 37.51 164 GLY A CA 1
ATOM 1001 C C . GLY A 1 141 ? 6.177 -32.423 -5.963 1.00 35.46 164 GLY A C 1
ATOM 1002 O O . GLY A 1 141 ? 5.037 -32.842 -6.062 1.00 25.28 164 GLY A O 1
ATOM 1003 N N . THR A 1 142 ? 6.838 -32.430 -4.801 1.00 42.08 165 THR A N 1
ATOM 1004 C CA . THR A 1 142 ? 6.164 -32.841 -3.576 1.00 32.71 165 THR A CA 1
ATOM 1005 C C . THR A 1 142 ? 5.454 -31.597 -3.033 1.00 28.12 165 THR A C 1
ATOM 1006 O O . THR A 1 142 ? 6.033 -30.522 -2.957 1.00 21.59 165 THR A O 1
ATOM 1010 N N . SER A 1 143 ? 4.191 -31.753 -2.657 1.00 23.00 166 SER A N 1
ATOM 1011 C CA . SER A 1 143 ? 3.323 -30.608 -2.356 1.00 26.19 166 SER A CA 1
ATOM 1012 C C . SER A 1 143 ? 3.724 -29.852 -1.087 1.00 23.30 166 SER A C 1
ATOM 1013 O O . SER A 1 143 ? 3.406 -28.666 -0.938 1.00 25.33 166 SER A O 1
ATOM 1016 N N . ASP A 1 144 ? 4.437 -30.521 -0.180 1.00 22.38 167 ASP A N 1
ATOM 1017 C CA . ASP A 1 144 ? 4.894 -29.861 1.067 1.00 30.19 167 ASP A CA 1
ATOM 1018 C C . ASP A 1 144 ? 5.791 -28.647 0.817 1.00 28.83 167 ASP A C 1
ATOM 1019 O O . ASP A 1 144 ? 5.869 -27.741 1.648 1.00 32.94 167 ASP A O 1
ATOM 1024 N N . ARG A 1 145 ? 6.451 -28.623 -0.340 1.00 23.42 168 ARG A N 1
ATOM 1025 C CA . ARG A 1 145 ? 7.358 -27.534 -0.704 1.00 22.29 168 ARG A CA 1
ATOM 1026 C C . ARG A 1 145 ? 6.712 -26.404 -1.463 1.00 23.69 168 ARG A C 1
ATOM 1027 O O . ARG A 1 145 ? 7.357 -25.382 -1.752 1.00 22.47 168 ARG A O 1
ATOM 1035 N N . LEU A 1 146 ? 5.452 -26.602 -1.823 1.00 20.96 169 LEU A N 1
ATOM 1036 C CA . LEU A 1 146 ? 4.756 -25.720 -2.754 1.00 18.24 169 LEU A CA 1
ATOM 1037 C C . LEU A 1 146 ? 3.662 -24.989 -1.983 1.00 23.44 169 LEU A C 1
ATOM 1038 O O . LEU A 1 146 ? 2.606 -25.541 -1.655 1.00 22.47 169 LEU A O 1
ATOM 1043 N N . PHE A 1 147 ? 3.907 -23.728 -1.678 1.00 18.93 170 PHE A N 1
ATOM 1044 C CA . PHE A 1 147 ? 3.043 -23.014 -0.743 1.00 20.29 170 PHE A CA 1
ATOM 1045 C C . PHE A 1 147 ? 1.989 -22.192 -1.462 1.00 19.81 170 PHE A C 1
ATOM 1046 O O . PHE A 1 147 ? 2.032 -20.953 -1.474 1.00 21.02 170 PHE A O 1
ATOM 1054 N N . TRP A 1 148 ? 1.075 -22.893 -2.112 1.00 20.87 171 TRP A N 1
ATOM 1055 C CA . TRP A 1 148 ? -0.059 -22.270 -2.773 1.00 18.04 171 TRP A CA 1
ATOM 1056 C C . TRP A 1 148 ? -1.142 -23.301 -2.973 1.00 19.70 171 TRP A C 1
ATOM 1057 O O . TRP A 1 148 ? -0.890 -24.529 -2.849 1.00 20.21 171 TRP A O 1
ATOM 1068 N N . GLU A 1 149 ? -2.340 -22.817 -3.286 1.00 18.98 172 GLU A N 1
ATOM 1069 C CA . GLU A 1 149 ? -3.482 -23.660 -3.681 1.00 21.73 172 GLU A CA 1
ATOM 1070 C C . GLU A 1 149 ? -4.339 -22.829 -4.651 1.00 20.73 172 GLU A C 1
ATOM 1071 O O . GLU A 1 149 ? -4.427 -21.622 -4.508 1.00 22.89 172 GLU A O 1
ATOM 1077 N N . PRO A 1 150 ? -5.002 -23.475 -5.621 1.00 19.30 173 PRO A N 1
ATOM 1078 C CA . PRO A 1 150 ? -4.891 -24.894 -5.937 1.00 21.28 173 PRO A CA 1
ATOM 1079 C C . PRO A 1 150 ? -3.715 -25.118 -6.886 1.00 21.24 173 PRO A C 1
ATOM 1080 O O . PRO A 1 150 ? -3.093 -24.182 -7.397 1.00 22.11 173 PRO A O 1
ATOM 1084 N N . MET A 1 151 ? -3.472 -26.366 -7.170 1.00 21.86 174 MET A N 1
ATOM 1085 C CA . MET A 1 151 ? -2.417 -26.780 -8.056 1.00 21.32 174 MET A CA 1
ATOM 1086 C C . MET A 1 151 ? -3.000 -26.942 -9.461 1.00 17.66 174 MET A C 1
ATOM 1087 O O . MET A 1 151 ? -4.085 -27.528 -9.638 1.00 17.22 174 MET A O 1
ATOM 1092 N N . LYS A 1 152 ? -2.223 -26.502 -10.437 1.00 18.68 175 LYS A N 1
ATOM 1093 C CA . LYS A 1 152 ? -2.632 -26.518 -11.855 1.00 18.37 175 LYS A CA 1
ATOM 1094 C C . LYS A 1 152 ? -1.479 -26.904 -12.767 1.00 19.37 175 LYS A C 1
ATOM 1095 O O . LYS A 1 152 ? -0.319 -26.632 -12.474 1.00 21.18 175 LYS A O 1
ATOM 1101 N N . VAL A 1 153 ? -1.813 -27.483 -13.917 1.00 19.17 176 VAL A N 1
ATOM 1102 C CA . VAL A 1 153 ? -0.788 -28.022 -14.841 1.00 18.55 176 VAL A CA 1
ATOM 1103 C C . VAL A 1 153 ? 0.255 -26.969 -15.236 1.00 20.67 176 VAL A C 1
ATOM 1104 O O . VAL A 1 153 ? 1.444 -27.257 -15.293 1.00 19.05 176 VAL A O 1
ATOM 1108 N N . HIS A 1 154 ? -0.199 -25.747 -15.519 1.00 18.26 177 HIS A N 1
ATOM 1109 C CA . HIS A 1 154 ? 0.709 -24.713 -16.011 1.00 21.25 177 HIS A CA 1
ATOM 1110 C C . HIS A 1 154 ? 1.384 -23.892 -14.899 1.00 21.56 177 HIS A C 1
ATOM 1111 O O . HIS A 1 154 ? 2.006 -22.898 -15.202 1.00 20.71 177 HIS A O 1
ATOM 1118 N N . ASP A 1 155 ? 1.317 -24.313 -13.630 1.00 19.93 178 ASP A N 1
ATOM 1119 C CA . ASP A 1 155 ? 1.957 -23.554 -12.543 1.00 20.33 178 ASP A CA 1
ATOM 1120 C C . ASP A 1 155 ? 3.475 -23.444 -12.747 1.00 17.68 178 ASP A C 1
ATOM 1121 O O . ASP A 1 155 ? 4.091 -24.340 -13.326 1.00 19.11 178 ASP A O 1
ATOM 1126 N N . ILE A 1 156 ? 4.035 -22.324 -12.301 1.00 19.01 179 ILE A N 1
ATOM 1127 C CA . ILE A 1 156 ? 5.486 -22.170 -12.167 1.00 18.05 179 ILE A CA 1
ATOM 1128 C C . ILE A 1 156 ? 5.974 -23.234 -11.196 1.00 20.42 179 ILE A C 1
ATOM 1129 O O . ILE A 1 156 ? 5.372 -23.432 -10.140 1.00 19.84 179 ILE A O 1
ATOM 1134 N N . ARG A 1 157 ? 7.066 -23.915 -11.538 1.00 21.08 180 ARG A N 1
ATOM 1135 C CA . ARG A 1 157 ? 7.524 -25.078 -10.776 1.00 22.04 180 ARG A CA 1
ATOM 1136 C C . ARG A 1 157 ? 8.392 -24.704 -9.559 1.00 22.34 180 ARG A C 1
ATOM 1137 O O . ARG A 1 157 ? 8.365 -25.405 -8.560 1.00 20.23 180 ARG A O 1
ATOM 1145 N N . TRP A 1 158 ? 9.193 -23.651 -9.689 1.00 23.86 181 TRP A N 1
ATOM 1146 C CA . TRP A 1 158 ? 10.160 -23.291 -8.649 1.00 19.10 181 TRP A CA 1
ATOM 1147 C C . TRP A 1 158 ? 10.596 -21.836 -8.791 1.00 22.38 181 TRP A C 1
ATOM 1148 O O . TRP A 1 158 ? 10.164 -21.144 -9.717 1.00 22.84 181 TRP A O 1
ATOM 1159 N N . ASN A 1 159 ? 11.456 -21.384 -7.871 1.00 20.09 182 ASN A N 1
ATOM 1160 C CA . ASN A 1 159 ? 12.143 -20.098 -8.069 1.00 22.91 182 ASN A CA 1
ATOM 1161 C C . ASN A 1 159 ? 12.924 -20.111 -9.389 1.00 22.17 182 ASN A C 1
ATOM 1162 O O . ASN A 1 159 ? 13.480 -21.128 -9.792 1.00 20.97 182 ASN A O 1
ATOM 1167 N N . PHE A 1 160 ? 13.012 -18.952 -10.022 1.00 19.84 183 PHE A N 1
ATOM 1168 C CA . PHE A 1 160 ? 13.869 -18.732 -11.189 1.00 20.09 183 PHE A CA 1
ATOM 1169 C C . PHE A 1 160 ? 13.380 -19.335 -12.520 1.00 22.19 183 PHE A C 1
ATOM 1170 O O . PHE A 1 160 ? 14.131 -19.457 -13.468 1.00 19.90 183 PHE A O 1
ATOM 1178 N N . GLU A 1 161 ? 12.091 -19.670 -12.600 1.00 20.22 184 GLU A N 1
ATOM 1179 C CA . GLU A 1 161 ? 11.476 -19.922 -13.894 1.00 18.40 184 GLU A CA 1
ATOM 1180 C C . GLU A 1 161 ? 11.518 -18.623 -14.688 1.00 17.42 184 GLU A C 1
ATOM 1181 O O . GLU A 1 161 ? 11.541 -17.529 -14.123 1.00 20.72 184 GLU A O 1
ATOM 1187 N N . LYS A 1 162 ? 11.581 -18.745 -16.018 1.00 20.26 185 LYS A N 1
ATOM 1188 C CA . LYS A 1 162 ? 11.798 -17.590 -16.895 1.00 22.12 185 LYS A CA 1
ATOM 1189 C C . LYS A 1 162 ? 10.874 -17.612 -18.114 1.00 19.95 185 LYS A C 1
ATOM 1190 O O . LYS A 1 162 ? 10.617 -18.659 -18.661 1.00 20.55 185 LYS A O 1
ATOM 1196 N N . PHE A 1 163 ? 10.356 -16.443 -18.482 1.00 20.82 186 PHE A N 1
ATOM 1197 C CA . PHE A 1 163 ? 9.514 -16.250 -19.681 1.00 19.03 186 PHE A CA 1
ATOM 1198 C C . PHE A 1 163 ? 10.109 -15.100 -20.502 1.00 20.73 186 PHE A C 1
ATOM 1199 O O . PHE A 1 163 ? 10.435 -14.047 -19.963 1.00 21.32 186 PHE A O 1
ATOM 1207 N N . LEU A 1 164 ? 10.252 -15.316 -21.804 1.00 19.99 187 LEU A N 1
ATOM 1208 C CA . LEU A 1 164 ? 10.609 -14.242 -22.759 1.00 23.35 187 LEU A CA 1
ATOM 1209 C C . LEU A 1 164 ? 9.365 -13.744 -23.473 1.00 21.98 187 LEU A C 1
ATOM 1210 O O . LEU A 1 164 ? 8.598 -14.532 -24.023 1.00 22.16 187 LEU A O 1
ATOM 1215 N N . VAL A 1 165 ? 9.178 -12.421 -23.470 1.00 20.32 188 VAL A N 1
ATOM 1216 C CA . VAL A 1 165 ? 8.097 -11.747 -24.178 1.00 21.36 188 VAL A CA 1
ATOM 1217 C C . VAL A 1 165 ? 8.731 -10.867 -25.269 1.00 19.84 188 VAL A C 1
ATOM 1218 O O . VAL A 1 165 ? 9.780 -10.244 -25.051 1.00 21.75 188 VAL A O 1
ATOM 1222 N N . GLY A 1 166 ? 8.144 -10.858 -26.453 1.00 18.77 189 GLY A N 1
ATOM 1223 C CA . GLY A 1 166 ? 8.723 -10.120 -27.568 1.00 18.10 189 GLY A CA 1
ATOM 1224 C C . GLY A 1 166 ? 8.372 -8.646 -27.565 1.00 20.86 189 GLY A C 1
ATOM 1225 O O . GLY A 1 166 ? 7.600 -8.189 -26.719 1.00 21.21 189 GLY A O 1
ATOM 1226 N N . PRO A 1 167 ? 8.955 -7.887 -28.503 1.00 22.63 190 PRO A N 1
ATOM 1227 C CA . PRO A 1 167 ? 8.726 -6.437 -28.602 1.00 24.83 190 PRO A CA 1
ATOM 1228 C C . PRO A 1 167 ? 7.312 -6.024 -28.970 1.00 23.03 190 PRO A C 1
ATOM 1229 O O . PRO A 1 167 ? 6.977 -4.827 -28.853 1.00 21.60 190 PRO A O 1
ATOM 1233 N N . ASP A 1 168 ? 6.499 -6.993 -29.392 1.00 21.69 191 ASP A N 1
ATOM 1234 C CA . ASP A 1 168 ? 5.067 -6.784 -29.631 1.00 22.56 191 ASP A CA 1
ATOM 1235 C C . ASP A 1 168 ? 4.215 -7.125 -28.389 1.00 24.90 191 ASP A C 1
ATOM 1236 O O . ASP A 1 168 ? 2.975 -7.042 -28.444 1.00 23.28 191 ASP A O 1
ATOM 1241 N N . GLY A 1 169 ? 4.876 -7.474 -27.281 1.00 22.59 192 GLY A N 1
ATOM 1242 C CA . GLY A 1 169 ? 4.191 -7.818 -26.030 1.00 23.78 192 GLY A CA 1
ATOM 1243 C C . GLY A 1 169 ? 3.626 -9.235 -25.951 1.00 22.26 192 GLY A C 1
ATOM 1244 O O . GLY A 1 169 ? 2.898 -9.579 -24.992 1.00 21.22 192 GLY A O 1
ATOM 1245 N N . ILE A 1 170 ? 3.956 -10.064 -26.936 1.00 21.09 193 ILE A N 1
ATOM 1246 C CA . ILE A 1 170 ? 3.444 -11.451 -27.013 1.00 22.21 193 ILE A CA 1
ATOM 1247 C C . ILE A 1 170 ? 4.507 -12.454 -26.514 1.00 23.88 193 ILE A C 1
ATOM 1248 O O . ILE A 1 170 ? 5.678 -12.386 -26.931 1.00 23.71 193 ILE A O 1
ATOM 1253 N N . PRO A 1 171 ? 4.118 -13.373 -25.609 1.00 22.77 194 PRO A N 1
ATOM 1254 C CA . PRO A 1 171 ? 5.066 -14.375 -25.127 1.00 18.83 194 PRO A CA 1
ATOM 1255 C C . PRO A 1 171 ? 5.694 -15.214 -26.229 1.00 21.93 194 PRO A C 1
ATOM 1256 O O . PRO A 1 171 ? 5.042 -15.525 -27.214 1.00 21.05 194 PRO A O 1
ATOM 1260 N N . ILE A 1 172 ? 6.986 -15.498 -26.079 1.00 19.42 195 ILE A N 1
ATOM 1261 C CA . ILE A 1 172 ? 7.758 -16.281 -27.033 1.00 20.59 195 ILE A CA 1
ATOM 1262 C C . ILE A 1 172 ? 8.105 -17.685 -26.509 1.00 22.36 195 ILE A C 1
ATOM 1263 O O . ILE A 1 172 ? 7.856 -18.685 -27.190 1.00 23.04 195 ILE A O 1
ATOM 1268 N N . MET A 1 173 ? 8.697 -17.765 -25.323 1.00 21.88 196 MET A N 1
ATOM 1269 C CA . MET A 1 173 ? 9.168 -19.058 -24.804 1.00 20.96 196 MET A CA 1
ATOM 1270 C C . MET A 1 173 ? 9.384 -18.994 -23.314 1.00 19.98 196 MET A C 1
ATOM 1271 O O . MET A 1 173 ? 9.387 -17.914 -22.705 1.00 20.34 196 MET A O 1
ATOM 1276 N N . ARG A 1 174 ? 9.532 -20.166 -22.732 1.00 18.01 197 ARG A N 1
ATOM 1277 C CA . ARG A 1 174 ? 9.590 -20.345 -21.256 1.00 18.20 197 ARG A CA 1
ATOM 1278 C C . ARG A 1 174 ? 10.679 -21.347 -20.967 1.00 20.74 197 ARG A C 1
ATOM 1279 O O . ARG A 1 174 ? 10.808 -22.322 -21.717 1.00 21.22 197 ARG A O 1
ATOM 1287 N N . TRP A 1 175 ? 11.487 -21.088 -19.943 1.00 19.17 198 TRP A N 1
ATOM 1288 C CA . TRP A 1 175 ? 12.556 -22.019 -19.557 1.00 19.20 198 TRP A CA 1
ATOM 1289 C C . TRP A 1 175 ? 12.354 -22.594 -18.160 1.00 17.42 198 TRP A C 1
ATOM 1290 O O . TRP A 1 175 ? 11.959 -21.912 -17.213 1.00 20.90 198 TRP A O 1
ATOM 1301 N N . HIS A 1 176 ? 12.734 -23.860 -18.053 1.00 22.42 199 HIS A N 1
ATOM 1302 C CA . HIS A 1 176 ? 12.903 -24.514 -16.761 1.00 22.60 199 HIS A CA 1
ATOM 1303 C C . HIS A 1 176 ? 13.885 -23.741 -15.915 1.00 23.15 199 HIS A C 1
ATOM 1304 O O . HIS A 1 176 ? 14.949 -23.286 -16.395 1.00 20.42 199 HIS A O 1
ATOM 1311 N N . HIS A 1 177 ? 13.595 -23.689 -14.623 1.00 19.98 200 HIS A N 1
ATOM 1312 C CA . HIS A 1 177 ? 14.435 -22.976 -13.696 1.00 21.28 200 HIS A CA 1
ATOM 1313 C C . HIS A 1 177 ? 15.888 -23.393 -13.652 1.00 20.84 200 HIS A C 1
ATOM 1314 O O . HIS A 1 177 ? 16.746 -22.547 -13.387 1.00 22.45 200 HIS A O 1
ATOM 1321 N N . ARG A 1 178 ? 16.176 -24.671 -13.888 1.00 20.49 201 ARG A N 1
ATOM 1322 C CA . ARG A 1 178 ? 17.551 -25.162 -13.792 1.00 23.86 201 ARG A CA 1
ATOM 1323 C C . ARG A 1 178 ? 18.352 -25.017 -15.093 1.00 25.45 201 ARG A C 1
ATOM 1324 O O . ARG A 1 178 ? 19.547 -25.244 -15.120 1.00 25.96 201 ARG A O 1
ATOM 1329 N N . THR A 1 179 ? 17.699 -24.626 -16.174 1.00 23.85 202 THR A N 1
ATOM 1330 C CA . THR A 1 179 ? 18.414 -24.349 -17.420 1.00 24.57 202 THR A CA 1
ATOM 1331 C C . THR A 1 179 ? 19.398 -23.222 -17.159 1.00 19.95 202 THR A C 1
ATOM 1332 O O . THR A 1 179 ? 19.029 -22.219 -16.560 1.00 23.19 202 THR A O 1
ATOM 1336 N N . THR A 1 180 ? 20.661 -23.381 -17.580 1.00 22.07 203 THR A N 1
ATOM 1337 C CA . THR A 1 180 ? 21.656 -22.378 -17.206 1.00 23.93 203 THR A CA 1
ATOM 1338 C C . THR A 1 180 ? 21.357 -21.043 -17.887 1.00 24.67 203 THR A C 1
ATOM 1339 O O . THR A 1 180 ? 20.807 -20.998 -19.000 1.00 25.06 203 THR A O 1
ATOM 1343 N N . VAL A 1 181 ? 21.730 -19.949 -17.230 1.00 23.56 204 VAL A N 1
ATOM 1344 C CA . VAL A 1 181 ? 21.605 -18.619 -17.811 1.00 28.24 204 VAL A CA 1
ATOM 1345 C C . VAL A 1 181 ? 22.393 -18.470 -19.121 1.00 25.66 204 VAL A C 1
ATOM 1346 O O . VAL A 1 181 ? 21.902 -17.789 -20.024 1.00 24.74 204 VAL A O 1
ATOM 1350 N N . SER A 1 182 ? 23.557 -19.131 -19.267 1.00 26.99 205 SER A N 1
ATOM 1351 C CA . SER A 1 182 ? 24.250 -19.161 -20.573 1.00 26.09 205 SER A CA 1
ATOM 1352 C C . SER A 1 182 ? 23.406 -19.753 -21.686 1.00 25.49 205 SER A C 1
ATOM 1353 O O . SER A 1 182 ? 23.424 -19.252 -22.793 1.00 25.83 205 SER A O 1
ATOM 1356 N N . ASN A 1 183 ? 22.665 -20.813 -21.392 1.00 24.75 206 ASN A N 1
ATOM 1357 C CA . ASN A 1 183 ? 21.779 -21.423 -22.378 1.00 24.00 206 ASN A CA 1
ATOM 1358 C C . ASN A 1 183 ? 20.581 -20.536 -22.691 1.00 25.83 206 ASN A C 1
ATOM 1359 O O . ASN A 1 183 ? 20.142 -20.410 -23.847 1.00 23.32 206 ASN A O 1
ATOM 1364 N N . VAL A 1 184 ? 20.075 -19.891 -21.668 1.00 21.42 207 VAL A N 1
ATOM 1365 C CA . VAL A 1 184 ? 18.988 -18.910 -21.853 1.00 22.36 207 VAL A CA 1
ATOM 1366 C C . VAL A 1 184 ? 19.484 -17.783 -22.786 1.00 23.20 207 VAL A C 1
ATOM 1367 O O . VAL A 1 184 ? 18.794 -17.400 -23.747 1.00 22.54 207 VAL A O 1
ATOM 1371 N N . LYS A 1 185 ? 20.691 -17.278 -22.532 1.00 23.51 208 LYS A N 1
ATOM 1372 C CA . LYS A 1 185 ? 21.270 -16.217 -23.378 1.00 23.95 208 LYS A CA 1
ATOM 1373 C C . LYS A 1 185 ? 21.388 -16.670 -24.837 1.00 21.15 208 LYS A C 1
ATOM 1374 O O . LYS A 1 185 ? 21.078 -15.922 -25.771 1.00 23.86 208 LYS A O 1
ATOM 1378 N N . MET A 1 186 ? 21.883 -17.886 -25.023 1.00 26.80 209 MET A N 1
ATOM 1379 C CA . MET A 1 186 ? 22.114 -18.434 -26.332 1.00 28.49 209 MET A CA 1
ATOM 1380 C C . MET A 1 186 ? 20.796 -18.557 -27.075 1.00 24.11 209 MET A C 1
ATOM 1381 O O . MET A 1 186 ? 20.715 -18.280 -28.262 1.00 23.66 209 MET A O 1
ATOM 1386 N N . ASP A 1 187 ? 19.749 -18.972 -26.378 1.00 25.40 210 ASP A N 1
ATOM 1387 C CA . ASP A 1 187 ? 18.403 -19.047 -26.984 1.00 24.33 210 ASP A CA 1
ATOM 1388 C C . ASP A 1 187 ? 17.815 -17.672 -27.352 1.00 22.55 210 ASP A C 1
ATOM 1389 O O . ASP A 1 187 ? 17.198 -17.532 -28.415 1.00 21.74 210 ASP A O 1
ATOM 1394 N N . ILE A 1 188 ? 17.971 -16.675 -26.478 1.00 21.38 211 ILE A N 1
ATOM 1395 C CA . ILE A 1 188 ? 17.490 -15.320 -26.791 1.00 19.52 211 ILE A CA 1
ATOM 1396 C C . ILE A 1 188 ? 18.188 -14.820 -28.045 1.00 21.35 211 ILE A C 1
ATOM 1397 O O . ILE A 1 188 ? 17.550 -14.301 -28.975 1.00 19.96 211 ILE A O 1
ATOM 1402 N N . LEU A 1 189 ? 19.512 -14.973 -28.083 1.00 24.57 212 LEU A N 1
ATOM 1403 C CA . LEU A 1 189 ? 20.310 -14.427 -29.174 1.00 25.21 212 LEU A CA 1
ATOM 1404 C C . LEU A 1 189 ? 19.956 -15.073 -30.478 1.00 24.21 212 LEU A C 1
ATOM 1405 O O . LEU A 1 189 ? 19.864 -14.409 -31.513 1.00 25.09 212 LEU A O 1
ATOM 1410 N N . SER A 1 190 ? 19.774 -16.379 -30.420 1.00 21.40 213 SER A N 1
ATOM 1411 C CA . SER A 1 190 ? 19.393 -17.151 -31.568 1.00 25.57 213 SER A CA 1
ATOM 1412 C C . SER A 1 190 ? 18.049 -16.650 -32.095 1.00 26.72 213 SER A C 1
ATOM 1413 O O . SER A 1 190 ? 17.883 -16.436 -33.286 1.00 27.01 213 SER A O 1
ATOM 1416 N N . TYR A 1 191 ? 17.100 -16.432 -31.197 1.00 25.50 214 TYR A N 1
ATOM 1417 C CA . TYR A 1 191 ? 15.779 -15.958 -31.599 1.00 22.78 214 TYR A CA 1
ATOM 1418 C C . TYR A 1 191 ? 15.866 -14.569 -32.254 1.00 23.50 214 TYR A C 1
ATOM 1419 O O . TYR A 1 191 ? 15.286 -14.348 -33.322 1.00 27.70 214 TYR A O 1
ATOM 1428 N N . MET A 1 192 ? 16.613 -13.652 -31.638 1.00 24.07 215 MET A N 1
ATOM 1429 C CA . MET A 1 192 ? 16.822 -12.297 -32.182 1.00 25.51 215 MET A CA 1
ATOM 1430 C C . MET A 1 192 ? 17.519 -12.336 -33.558 1.00 30.02 215 MET A C 1
ATOM 1431 O O . MET A 1 192 ? 17.202 -11.566 -34.464 1.00 30.20 215 MET A O 1
ATOM 1436 N N . ARG A 1 193 ? 18.487 -13.225 -33.708 1.00 30.58 216 ARG A N 1
ATOM 1437 C CA . ARG A 1 193 ? 19.164 -13.380 -34.997 1.00 32.94 216 ARG A CA 1
ATOM 1438 C C . ARG A 1 193 ? 18.228 -13.922 -36.061 1.00 29.41 216 ARG A C 1
ATOM 1439 O O . ARG A 1 193 ? 18.242 -13.464 -37.201 1.00 31.26 216 ARG A O 1
ATOM 1452 N N . ARG A 1 194 ? 17.442 -14.925 -35.703 1.00 30.33 217 ARG A N 1
ATOM 1453 C CA . ARG A 1 194 ? 16.453 -15.480 -36.623 1.00 33.68 217 ARG A CA 1
ATOM 1454 C C . ARG A 1 194 ? 15.463 -14.422 -37.067 1.00 37.74 217 ARG A C 1
ATOM 1455 O O . ARG A 1 194 ? 15.081 -14.392 -38.239 1.00 33.32 217 ARG A O 1
ATOM 1463 N N . GLN A 1 195 ? 15.043 -13.557 -36.146 1.00 36.76 218 GLN A N 1
ATOM 1464 C CA . GLN A 1 195 ? 14.101 -12.485 -36.494 1.00 40.14 218 GLN A CA 1
ATOM 1465 C C . GLN A 1 195 ? 14.718 -11.484 -37.450 1.00 38.46 218 GLN A C 1
ATOM 1466 O O . GLN A 1 195 ? 14.082 -11.097 -38.424 1.00 38.96 218 GLN A O 1
ATOM 1472 N N . ALA A 1 196 ? 15.951 -11.073 -37.178 1.00 39.38 219 ALA A N 1
ATOM 1473 C CA . ALA A 1 196 ? 16.667 -10.174 -38.083 1.00 39.16 219 ALA A CA 1
ATOM 1474 C C . ALA A 1 196 ? 16.807 -10.796 -39.470 1.00 41.79 219 ALA A C 1
ATOM 1475 O O . ALA A 1 196 ? 16.496 -10.157 -40.490 1.00 39.54 219 ALA A O 1
ATOM 1477 N N . ALA A 1 197 ? 17.266 -12.045 -39.505 1.00 40.88 220 ALA A N 1
ATOM 1478 C CA . ALA A 1 197 ? 17.480 -12.754 -40.768 1.00 41.26 220 ALA A CA 1
ATOM 1479 C C . ALA A 1 197 ? 16.162 -12.935 -41.531 1.00 42.22 220 ALA A C 1
ATOM 1480 O O . ALA A 1 197 ? 16.117 -12.805 -42.764 1.00 41.85 220 ALA A O 1
ATOM 1482 N N . LEU A 1 198 ? 15.098 -13.232 -40.793 1.00 40.26 221 LEU A N 1
ATOM 1483 C CA . LEU A 1 198 ? 13.780 -13.483 -41.381 1.00 45.03 221 LEU A CA 1
ATOM 1484 C C . LEU A 1 198 ? 13.153 -12.193 -41.914 1.00 46.44 221 LEU A C 1
ATOM 1485 O O . LEU A 1 198 ? 12.320 -12.226 -42.834 1.00 48.93 221 LEU A O 1
ATOM 1490 N N . GLY A 1 199 ? 13.581 -11.062 -41.357 1.00 45.43 222 GLY A N 1
ATOM 1491 C CA . GLY A 1 199 ? 13.162 -9.748 -41.841 1.00 48.14 222 GLY A CA 1
ATOM 1492 C C . GLY A 1 199 ? 13.833 -9.389 -43.154 1.00 51.02 222 GLY A C 1
ATOM 1493 O O . GLY A 1 199 ? 13.159 -9.010 -44.124 1.00 53.46 222 GLY A O 1
ATOM 1494 N N . VAL A 1 200 ? 15.165 -9.490 -43.173 1.00 52.20 223 VAL A N 1
ATOM 1495 C CA . VAL A 1 200 ? 15.970 -9.286 -44.390 1.00 51.99 223 VAL A CA 1
ATOM 1496 C C . VAL A 1 200 ? 15.477 -10.180 -45.535 1.00 53.15 223 VAL A C 1
ATOM 1497 O O . VAL A 1 200 ? 15.271 -9.699 -46.658 1.00 54.80 223 VAL A O 1
ATOM 1501 N N . ALA A 1 201 ? 15.283 -11.467 -45.233 1.00 51.94 224 ALA A N 1
ATOM 1502 C CA . ALA A 1 201 ? 14.807 -12.461 -46.206 1.00 54.64 224 ALA A CA 1
ATOM 1503 C C . ALA A 1 201 ? 13.391 -12.175 -46.754 1.00 57.02 224 ALA A C 1
ATOM 1504 O O . ALA A 1 201 ? 13.135 -12.410 -47.943 1.00 56.91 224 ALA A O 1
ATOM 1506 N N . GLU A 1 202 ? 12.488 -11.674 -45.903 1.00 57.47 225 GLU A N 1
ATOM 1507 C CA . GLU A 1 202 ? 11.130 -11.288 -46.336 1.00 57.51 225 GLU A CA 1
ATOM 1508 C C . GLU A 1 202 ? 11.139 -10.100 -47.326 1.00 58.93 225 GLU A C 1
ATOM 1509 O O . GLU A 1 202 ? 10.328 -10.064 -48.255 1.00 58.84 225 GLU A O 1
ATOM 1511 N N . ASN A 1 203 ? 12.064 -9.152 -47.140 1.00 62.08 226 ASN A N 1
ATOM 1512 C CA . ASN A 1 203 ? 12.218 -8.000 -48.054 1.00 64.87 226 ASN A CA 1
ATOM 1513 C C . ASN A 1 203 ? 12.774 -8.381 -49.433 1.00 65.98 226 ASN A C 1
ATOM 1514 O O . ASN A 1 203 ? 12.261 -7.919 -50.461 1.00 66.66 226 ASN A O 1
ATOM 1519 N N . LEU A 1 204 ? 13.830 -9.197 -49.448 1.00 66.23 227 LEU A N 1
ATOM 1520 C CA . LEU A 1 204 ? 14.380 -9.751 -50.700 1.00 66.92 227 LEU A CA 1
ATOM 1521 C C . LEU A 1 204 ? 13.306 -10.503 -51.490 1.00 66.19 227 LEU A C 1
ATOM 1522 O O . LEU A 1 204 ? 13.259 -10.427 -52.718 1.00 64.04 227 LEU A O 1
ATOM 1527 N N . TYR A 1 205 ? 12.456 -11.226 -50.761 1.00 65.79 228 TYR A N 1
ATOM 1528 C CA . TYR A 1 205 ? 11.339 -11.960 -51.339 1.00 65.35 228 TYR A CA 1
ATOM 1529 C C . TYR A 1 205 ? 10.235 -10.996 -51.747 1.00 65.15 228 TYR A C 1
ATOM 1530 O O . TYR A 1 205 ? 9.734 -11.057 -52.862 1.00 65.63 228 TYR A O 1
ATOM 1539 N N . ILE B 1 13 ? 25.646 -3.814 -37.609 1.00 49.31 36 ILE B N 1
ATOM 1540 C CA . ILE B 1 13 ? 26.047 -3.240 -36.282 1.00 51.34 36 ILE B CA 1
ATOM 1541 C C . ILE B 1 13 ? 27.283 -3.931 -35.651 1.00 51.61 36 ILE B C 1
ATOM 1542 O O . ILE B 1 13 ? 27.911 -3.395 -34.719 1.00 43.93 36 ILE B O 1
ATOM 1547 N N . SER B 1 14 ? 27.639 -5.113 -36.156 1.00 52.51 37 SER B N 1
ATOM 1548 C CA . SER B 1 14 ? 28.843 -5.801 -35.680 1.00 52.02 37 SER B CA 1
ATOM 1549 C C . SER B 1 14 ? 30.082 -4.983 -36.081 1.00 47.66 37 SER B C 1
ATOM 1550 O O . SER B 1 14 ? 30.158 -4.483 -37.202 1.00 46.40 37 SER B O 1
ATOM 1553 N N . GLY B 1 15 ? 31.032 -4.829 -35.155 1.00 41.17 38 GLY B N 1
ATOM 1554 C CA . GLY B 1 15 ? 32.184 -3.934 -35.347 1.00 35.09 38 GLY B CA 1
ATOM 1555 C C . GLY B 1 15 ? 31.849 -2.445 -35.251 1.00 33.66 38 GLY B C 1
ATOM 1556 O O . GLY B 1 15 ? 32.603 -1.605 -35.733 1.00 30.31 38 GLY B O 1
ATOM 1557 N N . THR B 1 16 ? 30.720 -2.110 -34.627 1.00 28.85 39 THR B N 1
ATOM 1558 C CA . THR B 1 16 ? 30.316 -0.715 -34.454 1.00 24.79 39 THR B CA 1
ATOM 1559 C C . THR B 1 16 ? 30.019 -0.449 -32.986 1.00 26.34 39 THR B C 1
ATOM 1560 O O . THR B 1 16 ? 29.897 -1.394 -32.189 1.00 22.90 39 THR B O 1
ATOM 1564 N N . ILE B 1 17 ? 29.850 0.833 -32.637 1.00 22.74 40 ILE B N 1
ATOM 1565 C CA . ILE B 1 17 ? 29.409 1.186 -31.284 1.00 20.83 40 ILE B CA 1
ATOM 1566 C C . ILE B 1 17 ? 27.954 0.778 -31.010 1.00 22.66 40 ILE B C 1
ATOM 1567 O O . ILE B 1 17 ? 27.492 0.822 -29.880 1.00 25.31 40 ILE B O 1
ATOM 1572 N N . TYR B 1 18 ? 27.244 0.359 -32.043 1.00 22.13 41 TYR B N 1
ATOM 1573 C CA . TYR B 1 18 ? 25.807 0.022 -31.893 1.00 18.12 41 TYR B CA 1
ATOM 1574 C C . TYR B 1 18 ? 25.562 -1.308 -31.165 1.00 21.61 41 TYR B C 1
ATOM 1575 O O . TYR B 1 18 ? 24.414 -1.664 -30.890 1.00 22.44 41 TYR B O 1
ATOM 1584 N N . GLU B 1 19 ? 26.635 -2.026 -30.839 1.00 22.43 42 GLU B N 1
ATOM 1585 C CA . GLU B 1 19 ? 26.528 -3.231 -30.023 1.00 25.37 42 GLU B CA 1
ATOM 1586 C C . GLU B 1 19 ? 26.523 -2.905 -28.537 1.00 22.96 42 GLU B C 1
ATOM 1587 O O . GLU B 1 19 ? 26.446 -3.822 -27.714 1.00 21.95 42 GLU B O 1
ATOM 1593 N N . TYR B 1 20 ? 26.605 -1.615 -28.202 1.00 20.22 43 TYR B N 1
ATOM 1594 C CA . TYR B 1 20 ? 26.750 -1.153 -26.815 1.00 22.18 43 TYR B CA 1
ATOM 1595 C C . TYR B 1 20 ? 25.752 -0.075 -26.415 1.00 20.42 43 TYR B C 1
ATOM 1596 O O . TYR B 1 20 ? 25.017 0.425 -27.235 1.00 18.74 43 TYR B O 1
ATOM 1605 N N . GLY B 1 21 ? 25.741 0.234 -25.121 1.00 20.09 44 GLY B N 1
ATOM 1606 C CA . GLY B 1 21 ? 24.977 1.340 -24.579 1.00 21.54 44 GLY B CA 1
ATOM 1607 C C . GLY B 1 21 ? 25.361 1.634 -23.140 1.00 21.10 44 GLY B C 1
ATOM 1608 O O . GLY B 1 21 ? 26.272 1.001 -22.584 1.00 21.37 44 GLY B O 1
ATOM 1609 N N . ALA B 1 22 ? 24.676 2.591 -22.525 1.00 20.85 45 ALA B N 1
ATOM 1610 C CA . ALA B 1 22 ? 25.028 3.009 -21.172 1.00 23.47 45 ALA B CA 1
ATOM 1611 C C . ALA B 1 22 ? 23.873 3.685 -20.487 1.00 21.01 45 ALA B C 1
ATOM 1612 O O . ALA B 1 22 ? 22.944 4.183 -21.139 1.00 21.34 45 ALA B O 1
ATOM 1614 N N . LEU B 1 23 ? 23.927 3.695 -19.159 1.00 20.43 46 LEU B N 1
ATOM 1615 C CA . LEU B 1 23 ? 22.910 4.321 -18.323 1.00 19.16 46 LEU B CA 1
ATOM 1616 C C . LEU B 1 23 ? 23.270 5.757 -18.027 1.00 22.80 46 LEU B C 1
ATOM 1617 O O . LEU B 1 23 ? 24.408 6.052 -17.627 1.00 20.49 46 LEU B O 1
ATOM 1622 N N . THR B 1 24 ? 22.299 6.648 -18.191 1.00 21.66 47 THR B N 1
ATOM 1623 C CA . THR B 1 24 ? 22.509 8.073 -17.929 1.00 20.19 47 THR B CA 1
ATOM 1624 C C . THR B 1 24 ? 22.842 8.307 -16.458 1.00 20.77 47 THR B C 1
ATOM 1625 O O . THR B 1 24 ? 22.547 7.462 -15.635 1.00 20.13 47 THR B O 1
ATOM 1629 N N . ILE B 1 25 ? 23.456 9.455 -16.138 1.00 21.33 48 ILE B N 1
ATOM 1630 C CA . ILE B 1 25 ? 24.075 9.657 -14.834 1.00 23.94 48 ILE B CA 1
ATOM 1631 C C . ILE B 1 25 ? 23.021 9.668 -13.743 1.00 21.87 48 ILE B C 1
ATOM 1632 O O . ILE B 1 25 ? 23.284 9.291 -12.599 1.00 24.64 48 ILE B O 1
ATOM 1637 N N . ASP B 1 26 ? 21.802 10.036 -14.102 1.00 24.27 49 ASP B N 1
ATOM 1638 C CA . ASP B 1 26 ? 20.717 10.035 -13.102 1.00 28.10 49 ASP B CA 1
ATOM 1639 C C . ASP B 1 26 ? 20.067 8.659 -12.907 1.00 28.80 49 ASP B C 1
ATOM 1640 O O . ASP B 1 26 ? 19.145 8.502 -12.106 1.00 27.70 49 ASP B O 1
ATOM 1645 N N . GLY B 1 27 ? 20.556 7.657 -13.629 1.00 24.29 50 GLY B N 1
ATOM 1646 C CA . GLY B 1 27 ? 20.035 6.297 -13.504 1.00 22.64 50 GLY B CA 1
ATOM 1647 C C . GLY B 1 27 ? 18.693 6.135 -14.192 1.00 24.54 50 GLY B C 1
ATOM 1648 O O . GLY B 1 27 ? 18.059 5.077 -14.051 1.00 28.34 50 GLY B O 1
ATOM 1649 N N . GLU B 1 28 ? 18.228 7.158 -14.911 1.00 27.71 51 GLU B N 1
ATOM 1650 C CA . GLU B 1 28 ? 16.817 7.181 -15.337 1.00 30.76 51 GLU B CA 1
ATOM 1651 C C . GLU B 1 28 ? 16.552 6.568 -16.708 1.00 30.18 51 GLU B C 1
ATOM 1652 O O . GLU B 1 28 ? 15.445 6.140 -16.964 1.00 27.65 51 GLU B O 1
ATOM 1658 N N . GLU B 1 29 ? 17.546 6.564 -17.580 1.00 22.86 52 GLU B N 1
ATOM 1659 C CA . GLU B 1 29 ? 17.375 6.143 -18.960 1.00 24.21 52 GLU B CA 1
ATOM 1660 C C . GLU B 1 29 ? 18.582 5.331 -19.425 1.00 23.61 52 GLU B C 1
ATOM 1661 O O . GLU B 1 29 ? 19.709 5.799 -19.312 1.00 23.69 52 GLU B O 1
ATOM 1667 N N . TYR B 1 30 ? 18.348 4.131 -19.960 1.00 22.60 53 TYR B N 1
ATOM 1668 C CA . TYR B 1 30 ? 19.400 3.392 -20.658 1.00 21.78 53 TYR B CA 1
ATOM 1669 C C . TYR B 1 30 ? 19.370 3.829 -22.111 1.00 23.59 53 TYR B C 1
ATOM 1670 O O . TYR B 1 30 ? 18.317 3.751 -22.756 1.00 20.53 53 TYR B O 1
ATOM 1679 N N . ILE B 1 31 ? 20.518 4.281 -22.615 1.00 18.62 54 ILE B N 1
ATOM 1680 C CA . ILE B 1 31 ? 20.661 4.700 -24.013 1.00 23.45 54 ILE B CA 1
ATOM 1681 C C . ILE B 1 31 ? 21.533 3.705 -24.802 1.00 24.02 54 ILE B C 1
ATOM 1682 O O . ILE B 1 31 ? 22.761 3.646 -24.600 1.00 24.29 54 ILE B O 1
ATOM 1687 N N . PRO B 1 32 ? 20.892 2.929 -25.697 1.00 23.75 55 PRO B N 1
ATOM 1688 C CA . PRO B 1 32 ? 21.630 2.120 -26.652 1.00 23.52 55 PRO B CA 1
ATOM 1689 C C . PRO B 1 32 ? 22.222 3.084 -27.668 1.00 20.17 55 PRO B C 1
ATOM 1690 O O . PRO B 1 32 ? 21.578 4.016 -28.094 1.00 22.32 55 PRO B O 1
ATOM 1694 N N . PHE B 1 33 ? 23.492 2.891 -27.991 1.00 23.01 56 PHE B N 1
ATOM 1695 C CA . PHE B 1 33 ? 24.189 3.847 -28.832 1.00 22.30 56 PHE B CA 1
ATOM 1696 C C . PHE B 1 33 ? 23.728 3.793 -30.278 1.00 22.24 56 PHE B C 1
ATOM 1697 O O . PHE B 1 33 ? 24.058 4.686 -31.045 1.00 23.19 56 PHE B O 1
ATOM 1705 N N . LYS B 1 34 ? 22.937 2.791 -30.633 1.00 20.78 57 LYS B N 1
ATOM 1706 C CA . LYS B 1 34 ? 22.209 2.814 -31.920 1.00 21.92 57 LYS B CA 1
ATOM 1707 C C . LYS B 1 34 ? 21.305 4.044 -32.055 1.00 22.28 57 LYS B C 1
ATOM 1708 O O . LYS B 1 34 ? 20.921 4.413 -33.182 1.00 20.07 57 LYS B O 1
ATOM 1714 N N . GLN B 1 35 ? 20.970 4.682 -30.932 1.00 24.00 58 GLN B N 1
ATOM 1715 C CA . GLN B 1 35 ? 20.211 5.940 -30.944 1.00 24.04 58 GLN B CA 1
ATOM 1716 C C . GLN B 1 35 ? 20.988 7.058 -31.609 1.00 27.08 58 GLN B C 1
ATOM 1717 O O . GLN B 1 35 ? 20.406 8.064 -32.014 1.00 22.85 58 GLN B O 1
ATOM 1723 N N . TYR B 1 36 ? 22.299 6.897 -31.712 1.00 21.87 59 TYR B N 1
ATOM 1724 C CA . TYR B 1 36 ? 23.155 7.898 -32.361 1.00 23.88 59 TYR B CA 1
ATOM 1725 C C . TYR B 1 36 ? 23.539 7.545 -33.790 1.00 21.29 59 TYR B C 1
ATOM 1726 O O . TYR B 1 36 ? 24.461 8.141 -34.365 1.00 22.19 59 TYR B O 1
ATOM 1735 N N . ALA B 1 37 ? 22.799 6.627 -34.394 1.00 23.01 60 ALA B N 1
ATOM 1736 C CA . ALA B 1 37 ? 23.049 6.259 -35.786 1.00 24.96 60 ALA B CA 1
ATOM 1737 C C . ALA B 1 37 ? 22.876 7.518 -36.625 1.00 23.67 60 ALA B C 1
ATOM 1738 O O . ALA B 1 37 ? 21.944 8.290 -36.411 1.00 23.70 60 ALA B O 1
ATOM 1740 N N . GLY B 1 38 ? 23.791 7.762 -37.550 1.00 25.50 61 GLY B N 1
ATOM 1741 C CA . GLY B 1 38 ? 23.704 8.976 -38.376 1.00 26.79 61 GLY B CA 1
ATOM 1742 C C . GLY B 1 38 ? 24.331 10.231 -37.770 1.00 27.93 61 GLY B C 1
ATOM 1743 O O . GLY B 1 38 ? 24.384 11.282 -38.435 1.00 24.92 61 GLY B O 1
ATOM 1744 N N . LYS B 1 39 ? 24.831 10.129 -36.541 1.00 24.65 62 LYS B N 1
ATOM 1745 C CA . LYS B 1 39 ? 25.533 11.232 -35.876 1.00 22.86 62 LYS B CA 1
ATOM 1746 C C . LYS B 1 39 ? 27.016 10.966 -35.723 1.00 22.61 62 LYS B C 1
ATOM 1747 O O . LYS B 1 39 ? 27.436 9.823 -35.622 1.00 23.59 62 LYS B O 1
ATOM 1753 N N . TYR B 1 40 ? 27.809 12.022 -35.647 1.00 21.95 63 TYR B N 1
ATOM 1754 C CA . TYR B 1 40 ? 29.193 11.890 -35.163 1.00 24.38 63 TYR B CA 1
ATOM 1755 C C . TYR B 1 40 ? 29.133 11.908 -33.644 1.00 25.95 63 TYR B C 1
ATOM 1756 O O . TYR B 1 40 ? 28.424 12.736 -33.076 1.00 27.89 63 TYR B O 1
ATOM 1765 N N . VAL B 1 41 ? 29.848 10.996 -32.994 1.00 22.89 64 VAL B N 1
ATOM 1766 C CA . VAL B 1 41 ? 29.803 10.884 -31.517 1.00 19.07 64 VAL B CA 1
ATOM 1767 C C . VAL B 1 41 ? 31.206 11.047 -30.968 1.00 21.75 64 VAL B C 1
ATOM 1768 O O . VAL B 1 41 ? 32.134 10.349 -31.388 1.00 23.03 64 VAL B O 1
ATOM 1772 N N . LEU B 1 42 ? 31.346 11.966 -30.020 1.00 22.13 65 LEU B N 1
ATOM 1773 C CA . LEU B 1 42 ? 32.631 12.175 -29.331 1.00 23.26 65 LEU B CA 1
ATOM 1774 C C . LEU B 1 42 ? 32.523 11.625 -27.907 1.00 23.94 65 LEU B C 1
ATOM 1775 O O . LEU B 1 42 ? 31.745 12.143 -27.082 1.00 23.37 65 LEU B O 1
ATOM 1780 N N . PHE B 1 43 ? 33.265 10.540 -27.645 1.00 24.55 66 PHE B N 1
ATOM 1781 C CA . PHE B 1 43 ? 33.343 9.912 -26.326 1.00 22.40 66 PHE B CA 1
ATOM 1782 C C . PHE B 1 43 ? 34.439 10.543 -25.508 1.00 25.89 66 PHE B C 1
ATOM 1783 O O . PHE B 1 43 ? 35.585 10.535 -25.915 1.00 22.64 66 PHE B O 1
ATOM 1791 N N . VAL B 1 44 ? 34.090 11.089 -24.355 1.00 24.60 67 VAL B N 1
ATOM 1792 C CA . VAL B 1 44 ? 35.073 11.699 -23.484 1.00 23.97 67 VAL B CA 1
ATOM 1793 C C . VAL B 1 44 ? 34.961 11.137 -22.087 1.00 21.49 67 VAL B C 1
ATOM 1794 O O . VAL B 1 44 ? 33.877 11.172 -21.501 1.00 20.93 67 VAL B O 1
ATOM 1798 N N . ASN B 1 45 ? 36.060 10.586 -21.557 1.00 19.31 68 ASN B N 1
ATOM 1799 C CA . ASN B 1 45 ? 36.080 10.211 -20.151 1.00 21.52 68 ASN B CA 1
ATOM 1800 C C . ASN B 1 45 ? 36.443 11.420 -19.325 1.00 21.72 68 ASN B C 1
ATOM 1801 O O . ASN B 1 45 ? 37.391 12.168 -19.638 1.00 22.57 68 ASN B O 1
ATOM 1806 N N . VAL B 1 46 ? 35.638 11.658 -18.287 1.00 22.01 69 VAL B N 1
ATOM 1807 C CA . VAL B 1 46 ? 35.671 12.909 -17.557 1.00 21.90 69 VAL B CA 1
ATOM 1808 C C . VAL B 1 46 ? 35.957 12.710 -16.067 1.00 23.69 69 VAL B C 1
ATOM 1809 O O . VAL B 1 46 ? 35.875 11.610 -15.543 1.00 23.28 69 VAL B O 1
ATOM 1813 N N . ALA B 1 47 ? 36.332 13.804 -15.415 1.00 22.27 70 ALA B N 1
ATOM 1814 C CA . ALA B 1 47 ? 36.573 13.842 -13.963 1.00 23.35 70 ALA B CA 1
ATOM 1815 C C . ALA B 1 47 ? 36.324 15.286 -13.482 1.00 26.50 70 ALA B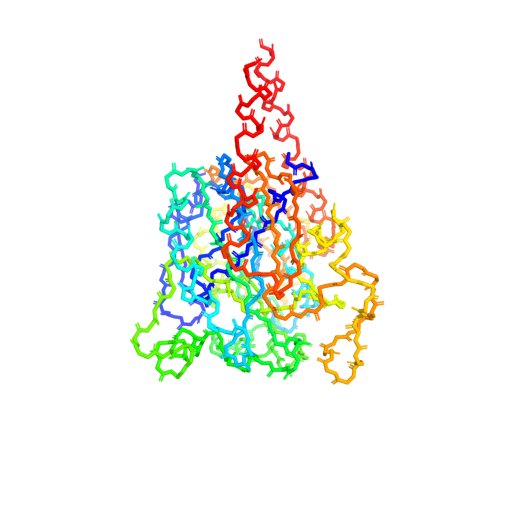 C 1
ATOM 1816 O O . ALA B 1 47 ? 36.512 16.244 -14.239 1.00 26.18 70 ALA B O 1
ATOM 1818 N N . SER B 1 48 ? 35.929 15.435 -12.217 1.00 22.19 71 SER B N 1
ATOM 1819 C CA . SER B 1 48 ? 35.617 16.757 -11.658 1.00 25.33 71 SER B CA 1
ATOM 1820 C C . SER B 1 48 ? 36.774 17.433 -10.941 1.00 26.40 71 SER B C 1
ATOM 1821 O O . SER B 1 48 ? 36.696 18.617 -10.660 1.00 25.28 71 SER B O 1
ATOM 1824 N N . TYR B 1 49 ? 37.826 16.685 -10.607 1.00 24.81 72 TYR B N 1
ATOM 1825 C CA . TYR B 1 49 ? 38.975 17.265 -9.887 1.00 23.45 72 TYR B CA 1
ATOM 1826 C C . TYR B 1 49 ? 40.246 17.043 -10.627 1.00 25.47 72 TYR B C 1
ATOM 1827 O O . TYR B 1 49 ? 41.297 16.811 -10.035 1.00 27.08 72 TYR B O 1
ATOM 1836 N N . GLY B 1 50 ? 40.155 17.082 -11.945 1.00 24.10 73 GLY B N 1
ATOM 1837 C CA . GLY B 1 50 ? 41.348 16.981 -12.786 1.00 29.06 73 GLY B CA 1
ATOM 1838 C C . GLY B 1 50 ? 41.975 18.330 -13.119 1.00 27.09 73 GLY B C 1
ATOM 1839 O O . GLY B 1 50 ? 41.316 19.360 -13.097 1.00 25.83 73 GLY B O 1
ATOM 1840 N N . GLY B 1 51 ? 43.251 18.325 -13.478 1.00 26.67 74 GLY B N 1
ATOM 1841 C CA . GLY B 1 51 ? 43.867 19.526 -14.014 1.00 26.61 74 GLY B CA 1
ATOM 1842 C C . GLY B 1 51 ? 43.219 19.998 -15.315 1.00 26.47 74 GLY B C 1
ATOM 1843 O O . GLY B 1 51 ? 43.335 21.166 -15.665 1.00 27.51 74 GLY B O 1
ATOM 1844 N N . LEU B 1 52 ? 42.532 19.105 -16.029 1.00 24.26 75 LEU B N 1
ATOM 1845 C CA . LEU B 1 52 ? 41.885 19.441 -17.306 1.00 27.10 75 LEU B CA 1
ATOM 1846 C C . LEU B 1 52 ? 40.360 19.613 -17.219 1.00 24.84 75 LEU B C 1
ATOM 1847 O O . LEU B 1 52 ? 39.696 19.781 -18.241 1.00 25.27 75 LEU B O 1
ATOM 1852 N N . THR B 1 53 ? 39.827 19.632 -16.000 1.00 25.80 76 THR B N 1
ATOM 1853 C CA . THR B 1 53 ? 38.378 19.780 -15.772 1.00 23.56 76 THR B CA 1
ATOM 1854 C C . THR B 1 53 ? 37.815 21.066 -16.392 1.00 23.93 76 THR B C 1
ATOM 1855 O O . THR B 1 53 ? 36.628 21.121 -16.737 1.00 25.76 76 THR B O 1
ATOM 1859 N N . GLY B 1 54 ? 38.656 22.095 -16.549 1.00 22.10 77 GLY B N 1
ATOM 1860 C CA . GLY B 1 54 ? 38.271 23.296 -17.310 1.00 24.53 77 GLY B CA 1
ATOM 1861 C C . GLY B 1 54 ? 37.847 23.072 -18.761 1.00 27.57 77 GLY B C 1
ATOM 1862 O O . GLY B 1 54 ? 37.139 23.902 -19.359 1.00 27.04 77 GLY B O 1
ATOM 1863 N N . GLN B 1 55 ? 38.270 21.949 -19.336 1.00 24.23 78 GLN B N 1
ATOM 1864 C CA . GLN B 1 55 ? 37.867 21.568 -20.682 1.00 25.61 78 GLN B CA 1
ATOM 1865 C C . GLN B 1 55 ? 36.343 21.420 -20.809 1.00 25.32 78 GLN B C 1
ATOM 1866 O O . GLN B 1 55 ? 35.828 21.497 -21.888 1.00 23.95 78 GLN B O 1
ATOM 1872 N N . TYR B 1 56 ? 35.646 21.162 -19.712 1.00 25.11 79 TYR B N 1
ATOM 1873 C CA . TYR B 1 56 ? 34.194 21.096 -19.766 1.00 23.14 79 TYR B CA 1
ATOM 1874 C C . TYR B 1 56 ? 33.596 22.349 -20.411 1.00 26.96 79 TYR B C 1
ATOM 1875 O O . TYR B 1 56 ? 32.656 22.242 -21.179 1.00 26.73 79 TYR B O 1
ATOM 1884 N N . ILE B 1 57 ? 34.136 23.522 -20.077 1.00 27.03 80 ILE B N 1
ATOM 1885 C CA . ILE B 1 57 ? 33.634 24.805 -20.630 1.00 26.52 80 ILE B CA 1
ATOM 1886 C C . ILE B 1 57 ? 33.802 24.808 -22.161 1.00 25.99 80 ILE B C 1
ATOM 1887 O O . ILE B 1 57 ? 32.906 25.181 -22.902 1.00 23.82 80 ILE B O 1
ATOM 1894 N N . GLU B 1 58 ? 34.960 24.353 -22.621 1.00 24.87 81 GLU B N 1
ATOM 1895 C CA . GLU B 1 58 ? 35.263 24.284 -24.060 1.00 25.67 81 GLU B CA 1
ATOM 1896 C C . GLU B 1 58 ? 34.446 23.203 -24.764 1.00 24.55 81 GLU B C 1
ATOM 1897 O O . GLU B 1 58 ? 34.088 23.361 -25.922 1.00 26.14 81 GLU B O 1
ATOM 1903 N N . LEU B 1 59 ? 34.165 22.104 -24.057 1.00 26.28 82 LEU B N 1
ATOM 1904 C CA . LEU B 1 59 ? 33.331 21.030 -24.607 1.00 24.35 82 LEU B CA 1
ATOM 1905 C C . LEU B 1 59 ? 31.891 21.493 -24.803 1.00 26.50 82 LEU B C 1
ATOM 1906 O O . LEU B 1 59 ? 31.257 21.143 -25.791 1.00 21.29 82 LEU B O 1
ATOM 1911 N N . ASN B 1 60 ? 31.366 22.264 -23.857 1.00 22.92 83 ASN B N 1
ATOM 1912 C CA . ASN B 1 60 ? 30.050 22.856 -24.069 1.00 22.01 83 ASN B CA 1
ATOM 1913 C C . ASN B 1 60 ? 30.017 23.727 -25.341 1.00 24.20 83 ASN B C 1
ATOM 1914 O O . ASN B 1 60 ? 29.046 23.711 -26.102 1.00 24.08 83 ASN B O 1
ATOM 1919 N N . ALA B 1 61 ? 31.072 24.512 -25.539 1.00 22.95 84 ALA B N 1
ATOM 1920 C CA . ALA B 1 61 ? 31.192 25.347 -26.718 1.00 26.49 84 ALA B CA 1
ATOM 1921 C C . ALA B 1 61 ? 31.284 24.519 -27.994 1.00 26.02 84 ALA B C 1
ATOM 1922 O O . ALA B 1 61 ? 30.667 24.879 -28.986 1.00 26.22 84 ALA B O 1
ATOM 1924 N N . LEU B 1 62 ? 32.050 23.426 -27.971 1.00 24.51 85 LEU B N 1
ATOM 1925 C CA . LEU B 1 62 ? 32.174 22.507 -29.113 1.00 23.61 85 LEU B CA 1
ATOM 1926 C C . LEU B 1 62 ? 30.830 21.880 -29.465 1.00 25.94 85 LEU B C 1
ATOM 1927 O O . LEU B 1 62 ? 30.450 21.798 -30.642 1.00 25.87 85 LEU B O 1
ATOM 1932 N N . GLN B 1 63 ? 30.099 21.459 -28.436 1.00 25.64 86 GLN B N 1
ATOM 1933 C CA . GLN B 1 63 ? 28.797 20.853 -28.632 1.00 20.66 86 GLN B CA 1
ATOM 1934 C C . GLN B 1 63 ? 27.854 21.820 -29.313 1.00 26.80 86 GLN B C 1
ATOM 1935 O O . GLN B 1 63 ? 27.153 21.429 -30.246 1.00 26.07 86 GLN B O 1
ATOM 1941 N N . GLU B 1 64 ? 27.840 23.072 -28.839 1.00 27.72 87 GLU B N 1
ATOM 1942 C CA . GLU B 1 64 ? 26.967 24.118 -29.414 1.00 31.85 87 GLU B CA 1
ATOM 1943 C C . GLU B 1 64 ? 27.344 24.453 -30.860 1.00 28.56 87 GLU B C 1
ATOM 1944 O O . GLU B 1 64 ? 26.479 24.524 -31.716 1.00 29.59 87 GLU B O 1
ATOM 1947 N N . GLU B 1 65 ? 28.634 24.611 -31.127 1.00 28.17 88 GLU B N 1
ATOM 1948 C CA . GLU B 1 65 ? 29.123 24.918 -32.466 1.00 29.41 88 GLU B CA 1
ATOM 1949 C C . GLU B 1 65 ? 28.909 23.805 -33.492 1.00 32.99 88 GLU B C 1
ATOM 1950 O O . GLU B 1 65 ? 28.542 24.079 -34.639 1.00 28.73 88 GLU B O 1
ATOM 1956 N N . LEU B 1 66 ? 29.155 22.555 -33.096 1.00 30.19 89 LEU B N 1
ATOM 1957 C CA . LEU B 1 66 ? 29.151 21.443 -34.044 1.00 28.06 89 LEU B CA 1
ATOM 1958 C C . LEU B 1 66 ? 27.853 20.643 -34.021 1.00 26.76 89 LEU B C 1
ATOM 1959 O O . LEU B 1 66 ? 27.690 19.712 -34.802 1.00 26.11 89 LEU B O 1
ATOM 1964 N N . ALA B 1 67 ? 26.917 21.009 -33.148 1.00 27.95 90 ALA B N 1
ATOM 1965 C CA . ALA B 1 67 ? 25.613 20.352 -33.123 1.00 27.49 90 ALA B CA 1
ATOM 1966 C C . ALA B 1 67 ? 24.922 20.368 -34.517 1.00 28.31 90 ALA B C 1
ATOM 1967 O O . ALA B 1 67 ? 24.393 19.341 -34.956 1.00 29.88 90 ALA B O 1
ATOM 1969 N N . PRO B 1 68 ? 24.941 21.516 -35.226 1.00 28.17 91 PRO B N 1
ATOM 1970 C CA . PRO B 1 68 ? 24.367 21.545 -36.585 1.00 31.27 91 PRO B CA 1
ATOM 1971 C C . PRO B 1 68 ? 25.073 20.659 -37.626 1.00 30.79 91 PRO B C 1
ATOM 1972 O O . PRO B 1 68 ? 24.502 20.384 -38.666 1.00 30.13 91 PRO B O 1
ATOM 1976 N N . PHE B 1 69 ? 26.288 20.218 -37.349 1.00 27.43 92 PHE B N 1
ATOM 1977 C CA . PHE B 1 69 ? 27.051 19.350 -38.247 1.00 26.98 92 PHE B CA 1
ATOM 1978 C C . PHE B 1 69 ? 26.887 17.891 -37.840 1.00 31.51 92 PHE B C 1
ATOM 1979 O O . PHE B 1 69 ? 27.530 17.006 -38.418 1.00 33.74 92 PHE B O 1
ATOM 1987 N N . GLY B 1 70 ? 26.075 17.643 -36.812 1.00 29.94 93 GLY B N 1
ATOM 1988 C CA . GLY B 1 70 ? 25.736 16.273 -36.395 1.00 28.74 93 GLY B CA 1
ATOM 1989 C C . GLY B 1 70 ? 26.582 15.677 -35.287 1.00 26.58 93 GLY B C 1
ATOM 1990 O O . GLY B 1 70 ? 26.604 14.458 -35.123 1.00 31.55 93 GLY B O 1
ATOM 1991 N N . LEU B 1 71 ? 27.286 16.519 -34.532 1.00 23.81 94 LEU B N 1
ATOM 1992 C CA . LEU B 1 71 ? 28.103 16.046 -33.410 1.00 24.77 94 LEU B CA 1
ATOM 1993 C C . LEU B 1 71 ? 27.271 15.878 -32.148 1.00 23.93 94 LEU B C 1
ATOM 1994 O O . LEU B 1 71 ? 26.485 16.774 -31.781 1.00 24.23 94 LEU B O 1
ATOM 1999 N N . VAL B 1 72 ? 27.456 14.734 -31.477 1.00 26.90 95 VAL B N 1
ATOM 2000 C CA . VAL B 1 72 ? 26.960 14.529 -30.124 1.00 24.99 95 VAL B CA 1
ATOM 2001 C C . VAL B 1 72 ? 28.163 14.198 -29.235 1.00 23.97 95 VAL B C 1
ATOM 2002 O O . VAL B 1 72 ? 28.970 13.358 -29.596 1.00 23.88 95 VAL B O 1
ATOM 2006 N N . ILE B 1 73 ? 28.302 14.900 -28.110 1.00 23.43 96 ILE B N 1
ATOM 2007 C CA . ILE B 1 73 ? 29.328 14.582 -27.104 1.00 25.34 96 ILE B CA 1
ATOM 2008 C C . ILE B 1 73 ? 28.695 13.731 -25.995 1.00 23.07 96 ILE B C 1
ATOM 2009 O O . ILE B 1 73 ? 27.564 13.982 -25.566 1.00 22.92 96 ILE B O 1
ATOM 2014 N N . LEU B 1 74 ? 29.402 12.674 -25.602 1.00 19.91 97 LEU B N 1
ATOM 2015 C CA . LEU B 1 74 ? 29.014 11.815 -24.481 1.00 21.68 97 LEU B CA 1
ATOM 2016 C C . LEU B 1 74 ? 30.105 11.775 -23.427 1.00 21.82 97 LEU B C 1
ATOM 2017 O O . LEU B 1 74 ? 31.264 11.554 -23.743 1.00 24.21 97 LEU B O 1
ATOM 2022 N N . GLY B 1 75 ? 29.728 11.986 -22.168 1.00 21.71 98 GLY B N 1
ATOM 2023 C CA . GLY B 1 75 ? 30.714 12.033 -21.075 1.00 21.73 98 GLY B CA 1
ATOM 2024 C C . GLY B 1 75 ? 30.604 10.883 -20.108 1.00 21.27 98 GLY B C 1
ATOM 2025 O O . GLY B 1 75 ? 29.515 10.591 -19.605 1.00 21.68 98 GLY B O 1
ATOM 2026 N N . PHE B 1 76 ? 31.741 10.257 -19.828 1.00 21.47 99 PHE B N 1
ATOM 2027 C CA . PHE B 1 76 ? 31.807 9.097 -18.980 1.00 22.38 99 PHE B CA 1
ATOM 2028 C C . PHE B 1 76 ? 32.722 9.351 -17.776 1.00 20.42 99 PHE B C 1
ATOM 2029 O O . PHE B 1 76 ? 33.943 9.294 -17.907 1.00 21.72 99 PHE B O 1
ATOM 2037 N N . PRO B 1 77 ? 32.130 9.651 -16.618 1.00 20.00 100 PRO B N 1
ATOM 2038 C CA . PRO B 1 77 ? 32.933 9.875 -15.429 1.00 22.64 100 PRO B CA 1
ATOM 2039 C C . PRO B 1 77 ? 33.709 8.628 -15.059 1.00 24.70 100 PRO B C 1
ATOM 2040 O O . PRO B 1 77 ? 33.206 7.518 -15.162 1.00 21.20 100 PRO B O 1
ATOM 2044 N N . CYS B 1 78 ? 34.914 8.815 -14.576 1.00 21.88 101 CYS B N 1
ATOM 2045 C CA . CYS B 1 78 ? 35.778 7.694 -14.204 1.00 21.35 101 CYS B CA 1
ATOM 2046 C C . CYS B 1 78 ? 36.745 8.173 -13.109 1.00 23.20 101 CYS B C 1
ATOM 2047 O O . CYS B 1 78 ? 37.346 9.271 -13.228 1.00 21.95 101 CYS B O 1
ATOM 2050 N N . ASN B 1 79 ? 36.885 7.352 -12.074 1.00 20.38 102 ASN B N 1
ATOM 2051 C CA . ASN B 1 79 ? 37.712 7.611 -10.901 1.00 21.02 102 ASN B CA 1
ATOM 2052 C C . ASN B 1 79 ? 39.089 6.915 -10.944 1.00 20.88 102 ASN B C 1
ATOM 2053 O O . ASN B 1 79 ? 39.735 6.736 -9.905 1.00 26.26 102 ASN B O 1
ATOM 2058 N N . GLN B 1 80 ? 39.523 6.478 -12.128 1.00 19.77 103 GLN B N 1
ATOM 2059 C CA . GLN B 1 80 ? 40.731 5.635 -12.194 1.00 21.67 103 GLN B CA 1
ATOM 2060 C C . GLN B 1 80 ? 42.032 6.392 -12.399 1.00 22.79 103 GLN B C 1
ATOM 2061 O O . GLN B 1 80 ? 43.110 5.785 -12.434 1.00 23.67 103 GLN B O 1
ATOM 2067 N N . PHE B 1 81 ? 41.963 7.714 -12.490 1.00 21.33 104 PHE B N 1
ATOM 2068 C CA . PHE B 1 81 ? 43.130 8.543 -12.863 1.00 23.51 104 PHE B CA 1
ATOM 2069 C C . PHE B 1 81 ? 43.342 9.566 -11.767 1.00 23.71 104 PHE B C 1
ATOM 2070 O O . PHE B 1 81 ? 42.707 10.595 -11.729 1.00 24.07 104 PHE B O 1
ATOM 2078 N N . GLY B 1 82 ? 44.230 9.242 -10.856 1.00 24.03 105 GLY B N 1
ATOM 2079 C CA . GLY B 1 82 ? 44.464 10.073 -9.674 1.00 21.26 105 GLY B CA 1
ATOM 2080 C C . GLY B 1 82 ? 43.303 10.093 -8.691 1.00 24.80 105 GLY B C 1
ATOM 2081 O O . GLY B 1 82 ? 43.294 10.913 -7.773 1.00 24.66 105 GLY B O 1
ATOM 2082 N N . LYS B 1 83 ? 42.343 9.183 -8.848 1.00 24.35 106 LYS B N 1
ATOM 2083 C CA . LYS B 1 83 ? 41.083 9.232 -8.101 1.00 25.05 106 LYS B CA 1
ATOM 2084 C C . LYS B 1 83 ? 40.460 10.617 -8.117 1.00 25.87 106 LYS B C 1
ATOM 2085 O O . LYS B 1 83 ? 40.111 11.187 -7.077 1.00 26.76 106 LYS B O 1
ATOM 2091 N N . GLN B 1 84 ? 40.220 11.130 -9.324 1.00 21.40 107 GLN B N 1
ATOM 2092 C CA . GLN B 1 84 ? 39.798 12.512 -9.483 1.00 23.12 107 GLN B CA 1
ATOM 2093 C C . GLN B 1 84 ? 38.294 12.631 -9.751 1.00 22.21 107 GLN B C 1
ATOM 2094 O O . GLN B 1 84 ? 37.814 13.687 -10.122 1.00 23.36 107 GLN B O 1
ATOM 2100 N N . GLU B 1 85 ? 37.549 11.540 -9.554 1.00 24.74 108 GLU B N 1
ATOM 2101 C CA . GLU B 1 85 ? 36.080 11.592 -9.632 1.00 23.69 108 GLU B CA 1
ATOM 2102 C C . GLU B 1 85 ? 35.498 10.795 -8.447 1.00 25.13 108 GLU B C 1
ATOM 2103 O O . GLU B 1 85 ? 34.965 9.682 -8.613 1.00 25.51 108 GLU B O 1
ATOM 2109 N N . PRO B 1 86 ? 35.682 11.312 -7.221 1.00 23.73 109 PRO B N 1
ATOM 2110 C CA . PRO B 1 86 ? 35.275 10.574 -6.021 1.00 22.66 109 PRO B CA 1
ATOM 2111 C C . PRO B 1 86 ? 33.770 10.557 -5.781 1.00 26.37 109 PRO B C 1
ATOM 2112 O O . PRO B 1 86 ? 33.299 9.762 -4.975 1.00 27.13 109 PRO B O 1
ATOM 2116 N N . GLY B 1 87 ? 33.049 11.487 -6.399 1.00 21.81 110 GLY B N 1
ATOM 2117 C CA . GLY B 1 87 ? 31.642 11.656 -6.088 1.00 28.16 110 GLY B CA 1
ATOM 2118 C C . GLY B 1 87 ? 30.785 10.469 -6.493 1.00 27.09 110 GLY B C 1
ATOM 2119 O O . GLY B 1 87 ? 31.093 9.732 -7.455 1.00 28.43 110 GLY B O 1
ATOM 2120 N N . GLU B 1 88 ? 29.684 10.296 -5.755 1.00 24.78 111 GLU B N 1
ATOM 2121 C CA . GLU B 1 88 ? 28.597 9.459 -6.198 1.00 24.49 111 GLU B CA 1
ATOM 2122 C C . GLU B 1 88 ? 28.018 10.084 -7.451 1.00 24.99 111 GLU B C 1
ATOM 2123 O O . GLU B 1 88 ? 28.196 11.272 -7.701 1.00 23.99 111 GLU B O 1
ATOM 2129 N N . ASN B 1 89 ? 27.302 9.283 -8.227 1.00 22.56 112 ASN B N 1
ATOM 2130 C CA . ASN B 1 89 ? 26.669 9.805 -9.439 1.00 25.23 112 ASN B CA 1
ATOM 2131 C C . ASN B 1 89 ? 25.813 11.043 -9.189 1.00 25.33 112 ASN B C 1
ATOM 2132 O O . ASN B 1 89 ? 25.870 11.983 -9.965 1.00 22.96 112 ASN B O 1
ATOM 2137 N N . SER B 1 90 ? 25.073 11.056 -8.093 1.00 24.69 113 SER B N 1
ATOM 2138 C CA . SER B 1 90 ? 24.254 12.223 -7.751 1.00 21.64 113 SER B CA 1
ATOM 2139 C C . SER B 1 90 ? 25.067 13.450 -7.353 1.00 26.91 113 SER B C 1
ATOM 2140 O O . SER B 1 90 ? 24.513 14.533 -7.285 1.00 23.11 113 SER B O 1
ATOM 2143 N N . GLU B 1 91 ? 26.367 13.297 -7.097 1.00 20.28 114 GLU B N 1
ATOM 2144 C CA . GLU B 1 91 ? 27.211 14.418 -6.634 1.00 23.15 114 GLU B CA 1
ATOM 2145 C C . GLU B 1 91 ? 27.982 15.108 -7.746 1.00 25.75 114 GLU B C 1
ATOM 2146 O O . GLU B 1 91 ? 28.522 16.213 -7.572 1.00 23.83 114 GLU B O 1
ATOM 2152 N N . ILE B 1 92 ? 28.023 14.489 -8.917 1.00 21.74 115 ILE B N 1
ATOM 2153 C CA . ILE B 1 92 ? 28.892 14.978 -9.992 1.00 21.97 115 ILE B CA 1
ATOM 2154 C C . ILE B 1 92 ? 28.359 16.287 -10.582 1.00 23.05 115 ILE B C 1
ATOM 2155 O O . ILE B 1 92 ? 29.101 17.275 -10.682 1.00 23.12 115 ILE B O 1
ATOM 2160 N N . LEU B 1 93 ? 27.078 16.337 -10.941 1.00 24.03 116 LEU B N 1
ATOM 2161 C CA . LEU B 1 93 ? 26.558 17.563 -11.544 1.00 21.58 116 LEU B CA 1
ATOM 2162 C C . LEU B 1 93 ? 26.641 18.767 -10.572 1.00 21.95 116 LEU B C 1
ATOM 2163 O O . LEU B 1 93 ? 27.069 19.867 -10.980 1.00 22.00 116 LEU B O 1
ATOM 2168 N N . PRO B 1 94 ? 26.269 18.584 -9.289 1.00 20.91 117 PRO B N 1
ATOM 2169 C CA . PRO B 1 94 ? 26.512 19.642 -8.276 1.00 19.60 117 PRO B CA 1
ATOM 2170 C C . PRO B 1 94 ? 27.961 20.085 -8.144 1.00 21.90 117 PRO B C 1
ATOM 2171 O O . PRO B 1 94 ? 28.215 21.271 -7.995 1.00 21.57 117 PRO B O 1
ATOM 2175 N N . THR B 1 95 ? 28.911 19.163 -8.233 1.00 22.33 118 THR B N 1
ATOM 2176 C CA . THR B 1 95 ? 30.325 19.585 -8.148 1.00 20.89 118 THR B CA 1
ATOM 2177 C C . THR B 1 95 ? 30.699 20.461 -9.351 1.00 17.53 118 THR B C 1
ATOM 2178 O O . THR B 1 95 ? 31.413 21.489 -9.208 1.00 19.53 118 THR B O 1
ATOM 2182 N N . LEU B 1 96 ? 30.242 20.074 -10.533 1.00 21.55 119 LEU B N 1
ATOM 2183 C CA . LEU B 1 96 ? 30.504 20.898 -11.737 1.00 20.65 119 LEU B CA 1
ATOM 2184 C C . LEU B 1 96 ? 29.883 22.288 -11.652 1.00 20.96 119 LEU B C 1
ATOM 2185 O O . LEU B 1 96 ? 30.490 23.283 -12.066 1.00 20.37 119 LEU B O 1
ATOM 2190 N N . LYS B 1 97 ? 28.671 22.360 -11.124 1.00 21.12 120 LYS B N 1
ATOM 2191 C CA . LYS B 1 97 ? 27.948 23.623 -11.021 1.00 22.01 120 LYS B CA 1
ATOM 2192 C C . LYS B 1 97 ? 28.491 24.558 -9.948 1.00 20.86 120 LYS B C 1
ATOM 2193 O O . LYS B 1 97 ? 28.555 25.758 -10.160 1.00 21.99 120 LYS B O 1
ATOM 2199 N N . TYR B 1 98 ? 28.922 23.997 -8.815 1.00 20.57 121 TYR B N 1
ATOM 2200 C CA . TYR B 1 98 ? 29.261 24.809 -7.630 1.00 20.96 121 TYR B CA 1
ATOM 2201 C C . TYR B 1 98 ? 30.728 24.815 -7.188 1.00 22.05 121 TYR B C 1
ATOM 2202 O O . TYR B 1 98 ? 31.133 25.659 -6.392 1.00 22.46 121 TYR B O 1
ATOM 2211 N N . VAL B 1 99 ? 31.530 23.887 -7.678 1.00 19.85 122 VAL B N 1
ATOM 2212 C CA . VAL B 1 99 ? 32.894 23.742 -7.189 1.00 21.21 122 VAL B CA 1
ATOM 2213 C C . VAL B 1 99 ? 33.903 23.941 -8.320 1.00 21.69 122 VAL B C 1
ATOM 2214 O O . VAL B 1 99 ? 34.677 24.901 -8.312 1.00 24.85 122 VAL B O 1
ATOM 2218 N N . ARG B 1 100 ? 33.887 23.043 -9.297 1.00 21.83 123 ARG B N 1
ATOM 2219 C CA . ARG B 1 100 ? 34.833 23.085 -10.413 1.00 22.16 123 ARG B CA 1
ATOM 2220 C C . ARG B 1 100 ? 34.207 22.406 -11.627 1.00 24.49 123 ARG B C 1
ATOM 2221 O O . ARG B 1 100 ? 33.819 21.229 -11.548 1.00 25.59 123 ARG B O 1
ATOM 2229 N N . PRO B 1 101 ? 34.053 23.148 -12.750 1.00 29.42 124 PRO B N 1
ATOM 2230 C CA . PRO B 1 101 ? 34.350 24.568 -13.012 1.00 28.17 124 PRO B CA 1
ATOM 2231 C C . PRO B 1 101 ? 33.669 25.546 -12.076 1.00 26.99 124 PRO B C 1
ATOM 2232 O O . PRO B 1 101 ? 34.225 26.575 -11.798 1.00 24.17 124 PRO B O 1
ATOM 2236 N N . GLY B 1 102 ? 32.481 25.230 -11.588 1.00 25.74 125 GLY B N 1
ATOM 2237 C CA . GLY B 1 102 ? 31.794 26.127 -10.687 1.00 27.90 125 GLY B CA 1
ATOM 2238 C C . GLY B 1 102 ? 31.143 27.237 -11.487 1.00 27.43 125 GLY B C 1
ATOM 2239 O O . GLY B 1 102 ? 30.944 27.094 -12.699 1.00 26.30 125 GLY B O 1
ATOM 2240 N N . GLY B 1 103 ? 30.779 28.319 -10.800 1.00 25.70 126 GLY B N 1
ATOM 2241 C CA . GLY B 1 103 ? 30.116 29.471 -11.424 1.00 26.75 126 GLY B CA 1
ATOM 2242 C C . GLY B 1 103 ? 28.800 29.172 -12.112 1.00 30.01 126 GLY B C 1
ATOM 2243 O O . GLY B 1 103 ? 28.440 29.870 -13.044 1.00 28.62 126 GLY B O 1
ATOM 2244 N N . GLY B 1 104 ? 28.088 28.122 -11.694 1.00 25.51 127 GLY B N 1
ATOM 2245 C CA . GLY B 1 104 ? 26.803 27.796 -12.295 1.00 25.34 127 GLY B CA 1
ATOM 2246 C C . GLY B 1 104 ? 26.904 26.900 -13.516 1.00 23.82 127 GLY B C 1
ATOM 2247 O O . GLY B 1 104 ? 25.937 26.700 -14.211 1.00 25.35 127 GLY B O 1
ATOM 2248 N N . PHE B 1 105 ? 28.077 26.349 -13.771 1.00 22.81 128 PHE B N 1
ATOM 2249 C CA . PHE B 1 105 ? 28.283 25.516 -14.931 1.00 21.61 128 PHE B CA 1
ATOM 2250 C C . PHE B 1 105 ? 27.422 24.261 -14.982 1.00 23.03 128 PHE B C 1
ATOM 2251 O O . PHE B 1 105 ? 27.347 23.481 -14.015 1.00 21.52 128 PHE B O 1
ATOM 2259 N N . VAL B 1 106 ? 26.796 24.060 -16.143 1.00 26.47 129 VAL B N 1
ATOM 2260 C CA . VAL B 1 106 ? 26.014 22.864 -16.431 1.00 22.60 129 VAL B CA 1
ATOM 2261 C C . VAL B 1 106 ? 26.382 22.329 -17.829 1.00 25.65 129 VAL B C 1
ATOM 2262 O O . VAL B 1 106 ? 26.271 23.060 -18.822 1.00 24.41 129 VAL B O 1
ATOM 2266 N N . PRO B 1 107 ? 26.756 21.038 -17.926 1.00 25.01 130 PRO B N 1
ATOM 2267 C CA . PRO B 1 107 ? 27.027 20.454 -19.241 1.00 25.61 130 PRO B CA 1
ATOM 2268 C C . PRO B 1 107 ? 25.820 20.472 -20.147 1.00 26.59 130 PRO B C 1
ATOM 2269 O O . PRO B 1 107 ? 24.685 20.187 -19.719 1.00 22.68 130 PRO B O 1
ATOM 2273 N N . ASN B 1 108 ? 26.061 20.826 -21.405 1.00 24.21 131 ASN B N 1
ATOM 2274 C CA . ASN B 1 108 ? 25.020 20.773 -22.398 1.00 26.72 131 ASN B CA 1
ATOM 2275 C C . ASN B 1 108 ? 25.003 19.448 -23.193 1.00 27.03 131 ASN B C 1
ATOM 2276 O O . ASN B 1 108 ? 24.388 19.373 -24.244 1.00 23.82 131 ASN B O 1
ATOM 2281 N N . PHE B 1 109 ? 25.691 18.431 -22.684 1.00 26.33 132 PHE B N 1
ATOM 2282 C CA . PHE B 1 109 ? 25.778 17.121 -23.325 1.00 22.50 132 PHE B CA 1
ATOM 2283 C C . PHE B 1 109 ? 25.549 16.077 -22.245 1.00 24.01 132 PHE B C 1
ATOM 2284 O O . PHE B 1 109 ? 25.633 16.398 -21.069 1.00 25.21 132 PHE B O 1
ATOM 2292 N N . GLN B 1 110 ? 25.207 14.858 -22.656 1.00 23.30 133 GLN B N 1
ATOM 2293 C CA . GLN B 1 110 ? 24.850 13.792 -21.723 1.00 21.42 133 GLN B CA 1
ATOM 2294 C C . GLN B 1 110 ? 26.025 13.184 -20.976 1.00 22.23 133 GLN B C 1
ATOM 2295 O O . GLN B 1 110 ? 27.003 12.774 -21.580 1.00 25.05 133 GLN B O 1
ATOM 2301 N N . LEU B 1 111 ? 25.888 13.121 -19.651 1.00 24.77 134 LEU B N 1
ATOM 2302 C CA . LEU B 1 111 ? 26.775 12.373 -18.787 1.00 23.26 134 LEU B CA 1
ATOM 2303 C C . LEU B 1 111 ? 26.111 11.071 -18.421 1.00 22.52 134 LEU B C 1
ATOM 2304 O O . LEU B 1 111 ? 24.890 11.010 -18.176 1.00 21.79 134 LEU B O 1
ATOM 2313 N N . PHE B 1 112 ? 26.957 10.051 -18.351 1.00 20.28 135 PHE B N 1
ATOM 2314 C CA . PHE B 1 112 ? 26.589 8.709 -17.952 1.00 19.74 135 PHE B CA 1
ATOM 2315 C C . PHE B 1 112 ? 27.099 8.355 -16.555 1.00 20.89 135 PHE B C 1
ATOM 2316 O O . PHE B 1 112 ? 27.832 9.136 -15.919 1.00 25.23 135 PHE B O 1
ATOM 2324 N N . GLU B 1 113 ? 26.604 7.232 -16.029 1.00 18.92 136 GLU B N 1
ATOM 2325 C CA . GLU B 1 113 ? 27.006 6.769 -14.717 1.00 20.13 136 GLU B CA 1
ATOM 2326 C C . GLU B 1 113 ? 28.508 6.567 -14.691 1.00 20.85 136 GLU B C 1
ATOM 2327 O O . GLU B 1 113 ? 29.093 6.092 -15.665 1.00 20.07 136 GLU B O 1
ATOM 2333 N N . LYS B 1 114 ? 29.105 6.882 -13.544 1.00 19.68 137 LYS B N 1
ATOM 2334 C CA . LYS B 1 114 ? 30.566 6.618 -13.321 1.00 19.04 137 LYS B CA 1
ATOM 2335 C C . LYS B 1 114 ? 30.875 5.154 -13.522 1.00 24.03 137 LYS B C 1
ATOM 2336 O O . LYS B 1 114 ? 30.086 4.299 -13.139 1.00 22.67 137 LYS B O 1
ATOM 2342 N N . GLY B 1 115 ? 32.054 4.851 -14.059 1.00 23.37 138 GLY B N 1
ATOM 2343 C CA . GLY B 1 115 ? 32.466 3.461 -14.197 1.00 25.82 138 GLY B CA 1
ATOM 2344 C C . GLY B 1 115 ? 33.901 3.391 -14.658 1.00 28.38 138 GLY B C 1
ATOM 2345 O O . GLY B 1 115 ? 34.553 4.421 -14.851 1.00 27.28 138 GLY B O 1
ATOM 2346 N N . ASP B 1 116 ? 34.394 2.180 -14.848 1.00 21.64 139 ASP B N 1
ATOM 2347 C CA . ASP B 1 116 ? 35.797 2.003 -15.257 1.00 21.27 139 ASP B CA 1
ATOM 2348 C C . ASP B 1 116 ? 35.937 2.087 -16.785 1.00 21.07 139 ASP B C 1
ATOM 2349 O O . ASP B 1 116 ? 35.031 1.731 -17.536 1.00 25.21 139 ASP B O 1
ATOM 2354 N N . VAL B 1 117 ? 37.084 2.587 -17.238 1.00 20.87 140 VAL B N 1
ATOM 2355 C CA . VAL B 1 117 ? 37.414 2.635 -18.657 1.00 22.55 140 VAL B CA 1
ATOM 2356 C C . VAL B 1 117 ? 38.635 1.766 -18.955 1.00 21.56 140 VAL B C 1
ATOM 2357 O O . VAL B 1 117 ? 38.873 1.424 -20.130 1.00 24.02 140 VAL B O 1
ATOM 2361 N N . ASN B 1 118 ? 39.383 1.401 -17.893 1.00 23.08 141 ASN B N 1
ATOM 2362 C CA . ASN B 1 118 ? 40.503 0.478 -17.987 1.00 19.95 141 ASN B CA 1
ATOM 2363 C C . ASN B 1 118 ? 40.382 -0.673 -17.001 1.00 23.69 141 ASN B C 1
ATOM 2364 O O . ASN B 1 118 ? 39.617 -0.628 -16.055 1.00 22.82 141 ASN B O 1
ATOM 2369 N N . GLY B 1 119 ? 41.160 -1.715 -17.241 1.00 23.88 142 GLY B N 1
ATOM 2370 C CA . GLY B 1 119 ? 41.265 -2.814 -16.308 1.00 27.45 142 GLY B CA 1
ATOM 2371 C C . GLY B 1 119 ? 40.157 -3.842 -16.442 1.00 29.81 142 GLY B C 1
ATOM 2372 O O . GLY B 1 119 ? 39.320 -3.788 -17.362 1.00 26.37 142 GLY B O 1
ATOM 2373 N N . GLU B 1 120 ? 40.136 -4.768 -15.484 1.00 27.46 143 GLU B N 1
ATOM 2374 C CA . GLU B 1 120 ? 39.326 -5.979 -15.625 1.00 30.72 143 GLU B CA 1
ATOM 2375 C C . GLU B 1 120 ? 37.829 -5.678 -15.634 1.00 30.77 143 GLU B C 1
ATOM 2376 O O . GLU B 1 120 ? 37.085 -6.420 -16.236 1.00 34.02 143 GLU B O 1
ATOM 2379 N N . LYS B 1 121 ? 37.391 -4.579 -15.021 1.00 28.53 144 LYS B N 1
ATOM 2380 C CA . LYS B 1 121 ? 35.955 -4.248 -15.009 1.00 29.02 144 LYS B CA 1
ATOM 2381 C C . LYS B 1 121 ? 35.589 -3.099 -15.951 1.00 28.69 144 LYS B C 1
ATOM 2382 O O . LYS B 1 121 ? 34.550 -2.472 -15.792 1.00 28.75 144 LYS B O 1
ATOM 2388 N N . GLU B 1 122 ? 36.415 -2.839 -16.964 1.00 25.87 145 GLU B N 1
ATOM 2389 C CA . GLU B 1 122 ? 36.153 -1.729 -17.870 1.00 27.59 145 GLU B CA 1
ATOM 2390 C C . GLU B 1 122 ? 34.821 -1.929 -18.602 1.00 28.30 145 GLU B C 1
ATOM 2391 O O . GLU B 1 122 ? 34.409 -3.072 -18.904 1.00 25.95 145 GLU B O 1
ATOM 2397 N N . GLN B 1 123 ? 34.158 -0.815 -18.891 1.00 25.55 146 GLN B N 1
ATOM 2398 C CA . GLN B 1 123 ? 32.920 -0.821 -19.668 1.00 25.23 146 GLN B CA 1
ATOM 2399 C C . GLN B 1 123 ? 33.224 -1.369 -21.053 1.00 25.11 146 GLN B C 1
ATOM 2400 O O . GLN B 1 123 ? 34.231 -1.035 -21.644 1.00 21.94 146 GLN B O 1
ATOM 2406 N N . LYS B 1 124 ? 32.357 -2.242 -21.542 1.00 22.28 147 LYS B N 1
ATOM 2407 C CA . LYS B 1 124 ? 32.620 -2.994 -22.786 1.00 29.89 147 LYS B CA 1
ATOM 2408 C C . LYS B 1 124 ? 32.762 -2.143 -24.029 1.00 25.00 147 LYS B C 1
ATOM 2409 O O . LYS B 1 124 ? 33.539 -2.479 -24.918 1.00 26.45 147 LYS B O 1
ATOM 2413 N N . PHE B 1 125 ? 32.029 -1.041 -24.114 1.00 23.08 148 PHE B N 1
ATOM 2414 C CA . PHE B 1 125 ? 32.208 -0.156 -25.263 1.00 20.03 148 PHE B CA 1
ATOM 2415 C C . PHE B 1 125 ? 33.600 0.491 -25.271 1.00 23.57 148 PHE B C 1
ATOM 2416 O O . PHE B 1 125 ? 34.097 0.832 -26.334 1.00 24.36 148 PHE B O 1
ATOM 2424 N N . TYR B 1 126 ? 34.228 0.649 -24.098 1.00 20.85 149 TYR B N 1
ATOM 2425 C CA . TYR B 1 126 ? 35.613 1.167 -24.060 1.00 21.49 149 TYR B CA 1
ATOM 2426 C C . TYR B 1 126 ? 36.626 0.118 -24.460 1.00 19.84 149 TYR B C 1
ATOM 2427 O O . TYR B 1 126 ? 37.668 0.454 -25.045 1.00 24.57 149 TYR B O 1
ATOM 2436 N N . THR B 1 127 ? 36.366 -1.146 -24.169 1.00 25.75 150 THR B N 1
ATOM 2437 C CA . THR B 1 127 ? 37.166 -2.213 -24.746 1.00 25.22 150 THR B CA 1
ATOM 2438 C C . THR B 1 127 ? 37.199 -2.073 -26.278 1.00 27.53 150 THR B C 1
ATOM 2439 O O . THR B 1 127 ? 38.263 -2.146 -26.908 1.00 25.84 150 THR B O 1
ATOM 2443 N N . PHE B 1 128 ? 36.034 -1.844 -26.865 1.00 22.78 151 PHE B N 1
ATOM 2444 C CA . PHE B 1 128 ? 35.918 -1.655 -28.322 1.00 23.90 151 PHE B CA 1
ATOM 2445 C C . PHE B 1 128 ? 36.656 -0.404 -28.809 1.00 25.50 151 PHE B C 1
ATOM 2446 O O . PHE B 1 128 ? 37.501 -0.461 -29.701 1.00 26.09 151 PHE B O 1
ATOM 2454 N N . LEU B 1 129 ? 36.368 0.734 -28.203 1.00 22.04 152 LEU B N 1
ATOM 2455 C CA . LEU B 1 129 ? 36.987 1.982 -28.609 1.00 21.58 152 LEU B CA 1
ATOM 2456 C C . LEU B 1 129 ? 38.520 1.975 -28.450 1.00 20.78 152 LEU B C 1
ATOM 2457 O O . LEU B 1 129 ? 39.262 2.354 -29.366 1.00 20.83 152 LEU B O 1
ATOM 2462 N N . LYS B 1 130 ? 38.990 1.540 -27.298 1.00 22.24 153 LYS B N 1
ATOM 2463 C CA . LYS B 1 130 ? 40.441 1.575 -27.037 1.00 24.81 153 LYS B CA 1
ATOM 2464 C C . LYS B 1 130 ? 41.247 0.755 -28.002 1.00 21.58 153 LYS B C 1
ATOM 2465 O O . LYS B 1 130 ? 42.399 1.079 -28.283 1.00 21.72 153 LYS B O 1
ATOM 2471 N N . ASN B 1 131 ? 40.675 -0.354 -28.451 1.00 20.81 154 A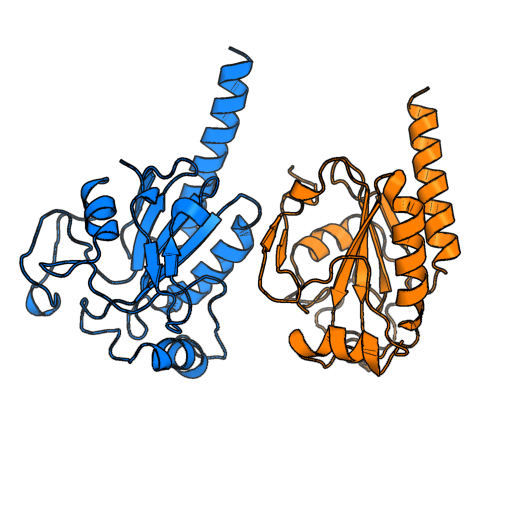SN B N 1
ATOM 2472 C CA . ASN B 1 131 ? 41.370 -1.279 -29.321 1.00 25.30 154 ASN B CA 1
ATOM 2473 C C . ASN B 1 131 ? 41.185 -0.966 -30.817 1.00 26.99 154 ASN B C 1
ATOM 2474 O O . ASN B 1 131 ? 41.822 -1.562 -31.648 1.00 27.48 154 ASN B O 1
ATOM 2479 N N . SER B 1 132 ? 40.405 0.068 -31.124 1.00 27.58 155 SER B N 1
ATOM 2480 C CA . SER B 1 132 ? 40.119 0.486 -32.501 1.00 25.23 155 SER B CA 1
ATOM 2481 C C . SER B 1 132 ? 41.153 1.432 -33.079 1.00 29.20 155 SER B C 1
ATOM 2482 O O . SER B 1 132 ? 41.259 1.552 -34.289 1.00 25.60 155 SER B O 1
ATOM 2487 N N . CYS B 1 133 ? 41.871 2.144 -32.225 1.00 27.30 156 CYS B N 1
ATOM 2488 C CA . CYS B 1 133 ? 42.846 3.160 -32.638 1.00 29.21 156 CYS B CA 1
ATOM 2489 C C . CYS B 1 133 ? 44.120 2.969 -31.821 1.00 28.89 156 CYS B C 1
ATOM 2490 O O . CYS B 1 133 ? 44.047 2.459 -30.713 1.00 27.14 156 CYS B O 1
ATOM 2493 N N . PRO B 1 134 ? 45.269 3.426 -32.331 1.00 23.36 157 PRO B N 1
ATOM 2494 C CA . PRO B 1 134 ? 46.508 3.392 -31.553 1.00 28.77 157 PRO B CA 1
ATOM 2495 C C . PRO B 1 134 ? 46.391 4.185 -30.278 1.00 24.51 157 PRO B C 1
ATOM 2496 O O . PRO B 1 134 ? 45.575 5.086 -30.196 1.00 26.14 157 PRO B O 1
ATOM 2500 N N . PRO B 1 135 ? 47.214 3.866 -29.276 1.00 26.56 158 PRO B N 1
ATOM 2501 C CA . PRO B 1 135 ? 47.158 4.667 -28.047 1.00 25.70 158 PRO B CA 1
ATOM 2502 C C . PRO B 1 135 ? 47.696 6.089 -28.279 1.00 25.19 158 PRO B C 1
ATOM 2503 O O . PRO B 1 135 ? 48.359 6.351 -29.275 1.00 23.74 158 PRO B O 1
ATOM 2507 N N . THR B 1 136 ? 47.426 6.987 -27.353 1.00 22.65 159 THR B N 1
ATOM 2508 C CA . THR B 1 136 ? 47.713 8.392 -27.547 1.00 22.23 159 THR B CA 1
ATOM 2509 C C . THR B 1 136 ? 49.161 8.772 -27.285 1.00 25.12 159 THR B C 1
ATOM 2510 O O . THR B 1 136 ? 49.615 9.834 -27.742 1.00 22.47 159 THR B O 1
ATOM 2514 N N . SER B 1 137 ? 49.911 7.908 -26.596 1.00 23.09 160 SER B N 1
ATOM 2515 C CA . SER B 1 137 ? 51.321 8.206 -26.243 1.00 24.78 160 SER B CA 1
ATOM 2516 C C . SER B 1 137 ? 52.087 6.944 -25.922 1.00 24.74 160 SER B C 1
ATOM 2517 O O . SER B 1 137 ? 51.499 5.945 -25.531 1.00 24.20 160 SER B O 1
ATOM 2520 N N . GLU B 1 138 ? 53.412 7.027 -26.059 1.00 20.43 161 GLU B N 1
ATOM 2521 C CA . GLU B 1 138 ? 54.308 5.948 -25.691 1.00 22.30 161 GLU B CA 1
ATOM 2522 C C . GLU B 1 138 ? 54.281 5.748 -24.182 1.00 23.02 161 GLU B C 1
ATOM 2523 O O . GLU B 1 138 ? 54.442 4.637 -23.703 1.00 22.10 161 GLU B O 1
ATOM 2529 N N . LEU B 1 139 ? 54.110 6.844 -23.449 1.00 20.77 162 LEU B N 1
ATOM 2530 C CA . LEU B 1 139 ? 54.155 6.827 -21.990 1.00 21.75 162 LEU B CA 1
ATOM 2531 C C . LEU B 1 139 ? 52.815 6.436 -21.407 1.00 31.91 162 LEU B C 1
ATOM 2532 O O . LEU B 1 139 ? 51.819 7.068 -21.712 1.00 33.01 162 LEU B O 1
ATOM 2537 N N . LEU B 1 140 ? 52.785 5.392 -20.586 1.00 34.57 163 LEU B N 1
ATOM 2538 C CA . LEU B 1 140 ? 51.599 5.117 -19.739 1.00 37.55 163 LEU B CA 1
ATOM 2539 C C . LEU B 1 140 ? 51.637 5.959 -18.499 1.00 41.28 163 LEU B C 1
ATOM 2540 O O . LEU B 1 140 ? 50.638 6.529 -18.082 1.00 51.10 163 LEU B O 1
ATOM 2545 N N . GLY B 1 141 ? 52.805 6.007 -17.896 1.00 37.72 164 GLY B N 1
ATOM 2546 C CA . GLY B 1 141 ? 53.119 6.963 -16.860 1.00 40.35 164 GLY B CA 1
ATOM 2547 C C . GLY B 1 141 ? 53.501 6.225 -15.594 1.00 37.68 164 GLY B C 1
ATOM 2548 O O . GLY B 1 141 ? 53.911 5.080 -15.670 1.00 25.64 164 GLY B O 1
ATOM 2549 N N . THR B 1 142 ? 53.397 6.894 -14.444 1.00 38.37 165 THR B N 1
ATOM 2550 C CA . THR B 1 142 ? 53.781 6.286 -13.163 1.00 30.36 165 THR B CA 1
ATOM 2551 C C . THR B 1 142 ? 52.580 5.510 -12.594 1.00 25.66 165 THR B C 1
ATOM 2552 O O . THR B 1 142 ? 51.457 6.019 -12.464 1.00 24.81 165 THR B O 1
ATOM 2559 N N . SER B 1 143 ? 52.828 4.246 -12.288 1.00 22.41 166 SER B N 1
ATOM 2560 C CA . SER B 1 143 ? 51.749 3.293 -11.990 1.00 22.10 166 SER B CA 1
ATOM 2561 C C . SER B 1 143 ? 50.970 3.709 -10.738 1.00 22.88 166 SER B C 1
ATOM 2562 O O . SER B 1 143 ? 49.798 3.408 -10.632 1.00 26.43 166 SER B O 1
ATOM 2565 N N . ASP B 1 144 ? 51.611 4.410 -9.795 1.00 21.15 167 ASP B N 1
ATOM 2566 C CA . ASP B 1 144 ? 50.908 4.833 -8.572 1.00 29.47 167 ASP B CA 1
ATOM 2567 C C . ASP B 1 144 ? 49.703 5.745 -8.814 1.00 32.64 167 ASP B C 1
ATOM 2568 O O . ASP B 1 144 ? 48.838 5.860 -7.938 1.00 28.54 167 ASP B O 1
ATOM 2573 N N . ARG B 1 145 ? 49.662 6.411 -9.973 1.00 26.35 168 ARG B N 1
ATOM 2574 C CA . ARG B 1 145 ? 48.540 7.294 -10.322 1.00 26.57 168 ARG B CA 1
ATOM 2575 C C . ARG B 1 145 ? 47.426 6.606 -11.107 1.00 23.46 168 ARG B C 1
ATOM 2576 O O . ARG B 1 145 ? 46.395 7.221 -11.407 1.00 24.14 168 ARG B O 1
ATOM 2584 N N . LEU B 1 146 ? 47.642 5.335 -11.449 1.00 24.75 169 LEU B N 1
ATOM 2585 C CA . LEU B 1 146 ? 46.783 4.600 -12.377 1.00 26.40 169 LEU B CA 1
ATOM 2586 C C . LEU B 1 146 ? 46.047 3.528 -11.606 1.00 24.60 169 LEU B C 1
ATOM 2587 O O . LEU B 1 146 ? 46.607 2.475 -11.315 1.00 25.67 169 LEU B O 1
ATOM 2592 N N . PHE B 1 147 ? 44.785 3.786 -11.269 1.00 20.12 170 PHE B N 1
ATOM 2593 C CA . PHE B 1 147 ? 44.068 2.899 -10.350 1.00 21.91 170 PHE B CA 1
ATOM 2594 C C . PHE B 1 147 ? 43.263 1.803 -11.068 1.00 26.54 170 PHE B C 1
ATOM 2595 O O . PHE B 1 147 ? 42.026 1.779 -11.048 1.00 26.41 170 PHE B O 1
ATOM 2603 N N . TRP B 1 148 ? 43.997 0.920 -11.724 1.00 22.61 171 TRP B N 1
ATOM 2604 C CA . TRP B 1 148 ? 43.441 -0.255 -12.371 1.00 21.44 171 TRP B CA 1
ATOM 2605 C C . TRP B 1 148 ? 44.514 -1.303 -12.587 1.00 23.34 171 TRP B C 1
ATOM 2606 O O . TRP B 1 148 ? 45.720 -1.028 -12.456 1.00 19.20 171 TRP B O 1
ATOM 2617 N N . GLU B 1 149 ? 44.057 -2.519 -12.871 1.00 20.43 172 GLU B N 1
ATOM 2618 C CA . GLU B 1 149 ? 44.910 -3.646 -13.260 1.00 22.26 172 GLU B CA 1
ATOM 2619 C C . GLU B 1 149 ? 44.108 -4.528 -14.236 1.00 23.72 172 GLU B C 1
ATOM 2620 O O . GLU B 1 149 ? 42.881 -4.619 -14.120 1.00 24.06 172 GLU B O 1
ATOM 2626 N N . PRO B 1 150 ? 44.781 -5.164 -15.210 1.00 24.60 173 PRO B N 1
ATOM 2627 C CA . PRO B 1 150 ? 46.198 -5.028 -15.511 1.00 24.26 173 PRO B CA 1
ATOM 2628 C C . PRO B 1 150 ? 46.420 -3.848 -16.473 1.00 23.36 173 PRO B C 1
ATOM 2629 O O . PRO B 1 150 ? 45.473 -3.243 -16.956 1.00 21.94 173 PRO B O 1
ATOM 2633 N N . MET B 1 151 ? 47.669 -3.529 -16.726 1.00 21.42 174 MET B N 1
ATOM 2634 C CA . MET B 1 151 ? 48.011 -2.469 -17.669 1.00 20.22 174 MET B CA 1
ATOM 2635 C C . MET B 1 151 ? 48.176 -3.035 -19.080 1.00 17.45 174 MET B C 1
ATOM 2636 O O . MET B 1 151 ? 48.822 -4.080 -19.275 1.00 20.06 174 MET B O 1
ATOM 2641 N N . LYS B 1 152 ? 47.674 -2.270 -20.044 1.00 19.64 175 LYS B N 1
ATOM 2642 C CA . LYS B 1 152 ? 47.744 -2.651 -21.445 1.00 20.23 175 LYS B CA 1
ATOM 2643 C C . LYS B 1 152 ? 48.158 -1.488 -22.339 1.00 22.34 175 LYS B C 1
ATOM 2644 O O . LYS B 1 152 ? 47.906 -0.326 -22.032 1.00 21.17 175 LYS B O 1
ATOM 2650 N N . VAL B 1 153 ? 48.764 -1.832 -23.471 1.00 21.47 176 VAL B N 1
ATOM 2651 C CA . VAL B 1 153 ? 49.261 -0.845 -24.422 1.00 21.05 176 VAL B CA 1
ATOM 2652 C C . VAL B 1 153 ? 48.186 0.154 -24.833 1.00 19.40 176 VAL B C 1
ATOM 2653 O O . VAL B 1 153 ? 48.442 1.356 -24.901 1.00 20.17 176 VAL B O 1
ATOM 2657 N N . HIS B 1 154 ? 46.985 -0.326 -25.077 1.00 19.84 177 HIS B N 1
ATOM 2658 C CA . HIS B 1 154 ? 45.915 0.532 -25.592 1.00 22.87 177 HIS B CA 1
ATOM 2659 C C . HIS B 1 154 ? 45.056 1.203 -24.512 1.00 23.35 177 HIS B C 1
ATOM 2660 O O . HIS B 1 154 ? 44.019 1.806 -24.828 1.00 21.85 177 HIS B O 1
ATOM 2667 N N . ASP B 1 155 ? 45.440 1.075 -23.245 1.00 23.02 178 ASP B N 1
ATOM 2668 C CA . ASP B 1 155 ? 44.680 1.716 -22.174 1.00 20.93 178 ASP B CA 1
ATOM 2669 C C . ASP B 1 155 ? 44.573 3.224 -22.364 1.00 21.62 178 ASP B C 1
ATOM 2670 O O . ASP B 1 155 ? 45.481 3.893 -22.877 1.00 22.13 178 ASP B O 1
ATOM 2675 N N . ILE B 1 156 ? 43.471 3.765 -21.875 1.00 19.70 179 ILE B N 1
ATOM 2676 C CA . ILE B 1 156 ? 43.295 5.221 -21.788 1.00 20.53 179 ILE B CA 1
ATOM 2677 C C . ILE B 1 156 ? 44.363 5.758 -20.794 1.00 18.72 179 ILE B C 1
ATOM 2678 O O . ILE B 1 156 ? 44.611 5.166 -19.753 1.00 21.70 179 ILE B O 1
ATOM 2683 N N . ARG B 1 157 ? 45.025 6.853 -21.146 1.00 23.08 180 ARG B N 1
ATOM 2684 C CA . ARG B 1 157 ? 46.162 7.359 -20.380 1.00 22.53 180 ARG B CA 1
ATOM 2685 C C . ARG B 1 157 ? 45.768 8.236 -19.182 1.00 21.39 180 ARG B C 1
ATOM 2686 O O . ARG B 1 157 ? 46.466 8.275 -18.146 1.00 22.36 180 ARG B O 1
ATOM 2694 N N . TRP B 1 158 ? 44.667 8.977 -19.316 1.00 20.49 181 TRP B N 1
ATOM 2695 C CA . TRP B 1 158 ? 44.298 9.922 -18.268 1.00 19.53 181 TRP B CA 1
ATOM 2696 C C . TRP B 1 158 ? 42.847 10.358 -18.438 1.00 24.07 181 TRP B C 1
ATOM 2697 O O . TRP B 1 158 ? 42.182 9.987 -19.424 1.00 24.14 181 TRP B O 1
ATOM 2708 N N . ASN B 1 159 ? 42.369 11.182 -17.513 1.00 21.65 182 ASN B N 1
ATOM 2709 C CA . ASN B 1 159 ? 41.099 11.908 -17.712 1.00 21.54 182 ASN B CA 1
ATOM 2710 C C . ASN B 1 159 ? 41.094 12.714 -19.056 1.00 21.87 182 ASN B C 1
ATOM 2711 O O . ASN B 1 159 ? 42.122 13.232 -19.489 1.00 21.74 182 ASN B O 1
ATOM 2716 N N . PHE B 1 160 ? 39.923 12.829 -19.674 1.00 22.81 183 PHE B N 1
ATOM 2717 C CA . PHE B 1 160 ? 39.692 13.639 -20.847 1.00 20.72 183 PHE B CA 1
ATOM 2718 C C . PHE B 1 160 ? 40.352 13.171 -22.165 1.00 20.02 183 PHE B C 1
ATOM 2719 O O . PHE B 1 160 ? 40.500 13.953 -23.094 1.00 23.38 183 PHE B O 1
ATOM 2727 N N . GLU B 1 161 ? 40.641 11.871 -22.262 1.00 20.18 184 GLU B N 1
ATOM 2728 C CA . GLU B 1 161 ? 40.963 11.276 -23.557 1.00 21.45 184 GLU B CA 1
ATOM 2729 C C . GLU B 1 161 ? 39.695 11.252 -24.399 1.00 21.61 184 GLU B C 1
ATOM 2730 O O . GLU B 1 161 ? 38.583 11.299 -23.846 1.00 22.81 184 GLU B O 1
ATOM 2736 N N . LYS B 1 162 ? 39.835 11.255 -25.726 1.00 20.66 185 LYS B N 1
ATOM 2737 C CA . LYS B 1 162 ? 38.698 11.478 -26.605 1.00 20.40 185 LYS B CA 1
ATOM 2738 C C . LYS B 1 162 ? 38.742 10.581 -27.819 1.00 21.71 185 LYS B C 1
ATOM 2739 O O . LYS B 1 162 ? 39.805 10.324 -28.356 1.00 22.89 185 LYS B O 1
ATOM 2745 N N . PHE B 1 163 ? 37.565 10.076 -28.189 1.00 19.62 186 PHE B N 1
ATOM 2746 C CA . PHE B 1 163 ? 37.376 9.211 -29.353 1.00 19.84 186 PHE B CA 1
ATOM 2747 C C . PHE B 1 163 ? 36.256 9.795 -30.204 1.00 21.99 186 PHE B C 1
ATOM 2748 O O . PHE B 1 163 ? 35.173 10.112 -29.680 1.00 22.40 186 PHE B O 1
ATOM 2756 N N . LEU B 1 164 ? 36.509 9.916 -31.503 1.00 21.69 187 LEU B N 1
ATOM 2757 C CA . LEU B 1 164 ? 35.452 10.262 -32.471 1.00 23.63 187 LEU B CA 1
ATOM 2758 C C . LEU B 1 164 ? 34.968 9.013 -33.165 1.00 24.27 187 LEU B C 1
ATOM 2759 O O . LEU B 1 164 ? 35.767 8.246 -33.694 1.00 23.47 187 LEU B O 1
ATOM 2764 N N . VAL B 1 165 ? 33.651 8.824 -33.174 1.00 21.78 188 VAL B N 1
ATOM 2765 C CA . VAL B 1 165 ? 33.011 7.746 -33.913 1.00 22.77 188 VAL B CA 1
ATOM 2766 C C . VAL B 1 165 ? 32.147 8.366 -35.026 1.00 20.79 188 VAL B C 1
ATOM 2767 O O . VAL B 1 165 ? 31.518 9.408 -34.831 1.00 22.07 188 VAL B O 1
ATOM 2771 N N . GLY B 1 166 ? 32.141 7.756 -36.206 1.00 24.97 189 GLY B N 1
ATOM 2772 C CA . GLY B 1 166 ? 31.393 8.294 -37.330 1.00 24.95 189 GLY B CA 1
ATOM 2773 C C . GLY B 1 166 ? 29.907 7.954 -37.342 1.00 23.97 189 GLY B C 1
ATOM 2774 O O . GLY B 1 166 ? 29.447 7.217 -36.466 1.00 24.63 189 GLY B O 1
ATOM 2775 N N . PRO B 1 167 ? 29.152 8.500 -38.330 1.00 23.89 190 PRO B N 1
ATOM 2776 C CA . PRO B 1 167 ? 27.686 8.259 -38.432 1.00 24.36 190 PRO B CA 1
ATOM 2777 C C . PRO B 1 167 ? 27.295 6.830 -38.791 1.00 26.35 190 PRO B C 1
ATOM 2778 O O . PRO B 1 167 ? 26.098 6.470 -38.718 1.00 25.98 190 PRO B O 1
ATOM 2782 N N . ASP B 1 168 ? 28.291 6.022 -39.155 1.00 24.97 191 ASP B N 1
ATOM 2783 C CA . ASP B 1 168 ? 28.121 4.595 -39.376 1.00 26.94 191 ASP B CA 1
ATOM 2784 C C . ASP B 1 168 ? 28.515 3.765 -38.156 1.00 26.81 191 ASP B C 1
ATOM 2785 O O . ASP B 1 168 ? 28.524 2.541 -38.229 1.00 26.15 191 ASP B O 1
ATOM 2790 N N . GLY B 1 169 ? 28.844 4.421 -37.039 1.00 25.07 192 GLY B N 1
ATOM 2791 C CA . GLY B 1 169 ? 29.148 3.735 -35.790 1.00 24.49 192 GLY B CA 1
ATOM 2792 C C . GLY B 1 169 ? 30.570 3.205 -35.675 1.00 22.83 192 GLY B C 1
ATOM 2793 O O . GLY B 1 169 ? 30.886 2.480 -34.725 1.00 23.72 192 GLY B O 1
ATOM 2794 N N . ILE B 1 170 ? 31.410 3.539 -36.654 1.00 22.71 193 ILE B N 1
ATOM 2795 C CA . ILE B 1 170 ? 32.778 3.022 -36.730 1.00 23.84 193 ILE B CA 1
ATOM 2796 C C . ILE B 1 170 ? 33.752 4.118 -36.250 1.00 21.93 193 ILE B C 1
ATOM 2797 O O . ILE B 1 170 ? 33.664 5.260 -36.675 1.00 25.43 193 ILE B O 1
ATOM 2802 N N . PRO B 1 171 ? 34.641 3.777 -35.320 1.00 24.00 194 PRO B N 1
ATOM 2803 C CA . PRO B 1 171 ? 35.634 4.722 -34.813 1.00 24.78 194 PRO B CA 1
ATOM 2804 C C . PRO B 1 171 ? 36.486 5.346 -35.906 1.00 24.20 194 PRO B C 1
ATOM 2805 O O . PRO B 1 171 ? 36.803 4.687 -36.885 1.00 25.96 194 PRO B O 1
ATOM 2809 N N . ILE B 1 172 ? 36.815 6.621 -35.726 1.00 21.02 195 ILE B N 1
ATOM 2810 C CA . ILE B 1 172 ? 37.560 7.410 -36.699 1.00 22.85 195 ILE B CA 1
ATOM 2811 C C . ILE B 1 172 ? 38.937 7.816 -36.168 1.00 24.52 195 ILE B C 1
ATOM 2812 O O . ILE B 1 172 ? 39.962 7.644 -36.850 1.00 26.40 195 ILE B O 1
ATOM 2817 N N . MET B 1 173 ? 38.965 8.414 -34.978 1.00 25.25 196 MET B N 1
ATOM 2818 C CA . MET B 1 173 ? 40.200 8.880 -34.399 1.00 23.05 196 MET B CA 1
ATOM 2819 C C . MET B 1 173 ? 40.100 9.110 -32.883 1.00 21.75 196 MET B C 1
ATOM 2820 O O . MET B 1 173 ? 39.029 9.119 -32.300 1.00 23.23 196 MET B O 1
ATOM 2825 N N . ARG B 1 174 ? 41.270 9.259 -32.303 1.00 19.96 197 ARG B N 1
ATOM 2826 C CA . ARG B 1 174 ? 41.503 9.336 -30.875 1.00 20.00 197 ARG B CA 1
ATOM 2827 C C . ARG B 1 174 ? 42.462 10.494 -30.578 1.00 22.95 197 ARG B C 1
ATOM 2828 O O . ARG B 1 174 ? 43.475 10.652 -31.279 1.00 20.68 197 ARG B O 1
ATOM 2836 N N . TRP B 1 175 ? 42.158 11.310 -29.571 1.00 22.57 198 TRP B N 1
ATOM 2837 C CA . TRP B 1 175 ? 43.091 12.358 -29.160 1.00 22.11 198 TRP B CA 1
ATOM 2838 C C . TRP B 1 175 ? 43.673 12.168 -27.777 1.00 23.11 198 TRP B C 1
ATOM 2839 O O . TRP B 1 175 ? 42.975 11.776 -26.851 1.00 21.49 198 TRP B O 1
ATOM 2850 N N . HIS B 1 176 ? 44.943 12.558 -27.647 1.00 21.41 199 HIS B N 1
ATOM 2851 C CA . HIS B 1 176 ? 45.574 12.730 -26.344 1.00 23.50 199 HIS B CA 1
ATOM 2852 C C . HIS B 1 176 ? 44.772 13.725 -25.493 1.00 22.45 199 HIS B C 1
ATOM 2853 O O . HIS B 1 176 ? 44.264 14.739 -25.975 1.00 23.05 199 HIS B O 1
ATOM 2860 N N . HIS B 1 177 ? 44.699 13.441 -24.207 1.00 20.77 200 HIS B N 1
ATOM 2861 C CA . HIS B 1 177 ? 43.967 14.263 -23.293 1.00 23.18 200 HIS B CA 1
ATOM 2862 C C . HIS B 1 177 ? 44.395 15.725 -23.261 1.00 21.42 200 HIS B C 1
ATOM 2863 O O . HIS B 1 177 ? 43.562 16.590 -23.039 1.00 23.59 200 HIS B O 1
ATOM 2870 N N . ARG B 1 178 ? 45.680 16.014 -23.490 1.00 21.39 201 ARG B N 1
ATOM 2871 C CA . ARG B 1 178 ? 46.164 17.389 -23.413 1.00 23.19 201 ARG B CA 1
ATOM 2872 C C . ARG B 1 178 ? 46.005 18.179 -24.704 1.00 25.13 201 ARG B C 1
ATOM 2873 O O . ARG B 1 178 ? 46.198 19.381 -24.709 1.00 24.03 201 ARG B O 1
ATOM 2887 N N . THR B 1 179 ? 45.659 17.525 -25.804 1.00 26.26 202 THR B N 1
ATOM 2888 C CA . THR B 1 179 ? 45.373 18.255 -27.054 1.00 26.10 202 THR B CA 1
ATOM 2889 C C . THR B 1 179 ? 44.230 19.226 -26.807 1.00 26.59 202 THR B C 1
ATOM 2890 O O . THR B 1 179 ? 43.219 18.853 -26.230 1.00 24.44 202 THR B O 1
ATOM 2894 N N . THR B 1 180 ? 44.392 20.483 -27.210 1.00 24.74 203 THR B N 1
ATOM 2895 C CA . THR B 1 180 ? 43.394 21.495 -26.871 1.00 25.76 203 THR B CA 1
ATOM 2896 C C . THR B 1 180 ? 42.061 21.193 -27.552 1.00 25.62 203 THR B C 1
ATOM 2897 O O . THR B 1 180 ? 42.011 20.600 -28.635 1.00 24.81 203 THR B O 1
ATOM 2901 N N . VAL B 1 181 ? 40.976 21.607 -26.921 1.00 22.63 204 VAL B N 1
ATOM 2902 C CA . VAL B 1 181 ? 39.670 21.394 -27.507 1.00 24.97 204 VAL B CA 1
ATOM 2903 C C . VAL B 1 181 ? 39.528 22.136 -28.845 1.00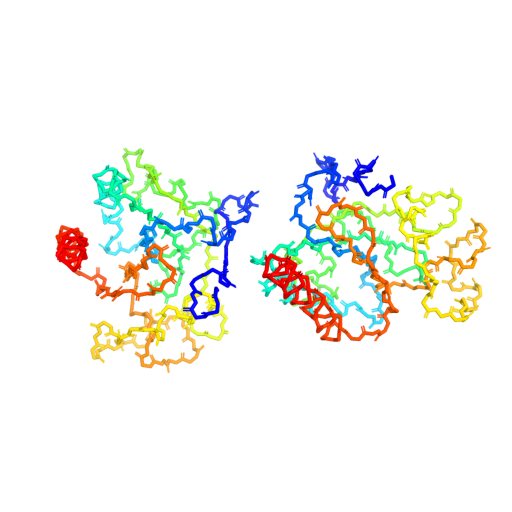 25.64 204 VAL B C 1
ATOM 2904 O O . VAL B 1 181 ? 38.866 21.648 -29.761 1.00 27.36 204 VAL B O 1
ATOM 2908 N N . SER B 1 182 ? 40.189 23.285 -28.980 1.00 27.57 205 SER B N 1
ATOM 2909 C CA . SER B 1 182 ? 40.226 23.995 -30.266 1.00 30.73 205 SER B CA 1
ATOM 2910 C C . SER B 1 182 ? 40.791 23.142 -31.390 1.00 29.35 205 SER B C 1
ATOM 2911 O O . SER B 1 182 ? 40.260 23.139 -32.502 1.00 28.12 205 SER B O 1
ATOM 2914 N N . ASN B 1 183 ? 41.867 22.421 -31.091 1.00 28.08 206 ASN B N 1
ATOM 2915 C CA . ASN B 1 183 ? 42.482 21.545 -32.066 1.00 27.12 206 ASN B CA 1
ATOM 2916 C C . ASN B 1 183 ? 41.644 20.313 -32.354 1.00 25.12 206 ASN B C 1
ATOM 2917 O O . ASN B 1 183 ? 41.562 19.890 -33.501 1.00 24.68 206 ASN B O 1
ATOM 2922 N N . VAL B 1 184 ? 41.003 19.748 -31.333 1.00 24.18 207 VAL B N 1
ATOM 2923 C CA . VAL B 1 184 ? 40.012 18.674 -31.554 1.00 25.34 207 VAL B CA 1
ATOM 2924 C C . VAL B 1 184 ? 38.927 19.133 -32.550 1.00 25.05 207 VAL B C 1
ATOM 2925 O O . VAL B 1 184 ? 38.610 18.432 -33.531 1.00 26.08 207 VAL B O 1
ATOM 2929 N N . LYS B 1 185 ? 38.386 20.325 -32.329 1.00 23.73 208 LYS B N 1
ATOM 2930 C CA . LYS B 1 185 ? 37.360 20.884 -33.234 1.00 26.00 208 LYS B CA 1
ATOM 2931 C C . LYS B 1 185 ? 37.847 21.018 -34.680 1.00 26.76 208 LYS B C 1
ATOM 2932 O O . LYS B 1 185 ? 37.182 20.610 -35.647 1.00 23.60 208 LYS B O 1
ATOM 2938 N N . MET B 1 186 ? 39.011 21.626 -34.814 1.00 24.92 209 MET B N 1
ATOM 2939 C CA . MET B 1 186 ? 39.645 21.804 -36.094 1.00 29.69 209 MET B CA 1
ATOM 2940 C C . MET B 1 186 ? 39.784 20.451 -36.820 1.00 27.19 209 MET B C 1
ATOM 2941 O O . MET B 1 186 ? 39.519 20.366 -38.017 1.00 23.31 209 MET B O 1
ATOM 2946 N N . ASP B 1 187 ? 40.179 19.403 -36.105 1.00 24.65 210 ASP B N 1
ATOM 2947 C CA . ASP B 1 187 ? 40.335 18.060 -36.690 1.00 24.63 210 ASP B CA 1
ATOM 2948 C C . ASP B 1 187 ? 39.003 17.425 -37.091 1.00 23.83 210 ASP B C 1
ATOM 2949 O O . ASP B 1 187 ? 38.927 16.757 -38.124 1.00 26.10 210 ASP B O 1
ATOM 2954 N N . ILE B 1 188 ? 37.969 17.629 -36.278 1.00 22.61 211 ILE B N 1
ATOM 2955 C CA . ILE B 1 188 ? 36.641 17.093 -36.566 1.00 22.11 211 ILE B CA 1
ATOM 2956 C C . ILE B 1 188 ? 36.125 17.758 -37.847 1.00 23.62 211 ILE B C 1
ATOM 2957 O O . ILE B 1 188 ? 35.665 17.069 -38.762 1.00 21.64 211 ILE B O 1
ATOM 2962 N N . LEU B 1 189 ? 36.228 19.090 -37.910 1.00 23.84 212 LEU B N 1
ATOM 2963 C CA . LEU B 1 189 ? 35.842 19.850 -39.118 1.00 21.76 212 LEU B CA 1
ATOM 2964 C C . LEU B 1 189 ? 36.623 19.449 -40.358 1.00 25.68 212 LEU B C 1
ATOM 2965 O O . LEU B 1 189 ? 36.043 19.315 -41.436 1.00 25.56 212 LEU B O 1
ATOM 2970 N N . SER B 1 190 ? 37.930 19.261 -40.219 1.00 27.64 213 SER B N 1
ATOM 2971 C CA . SER B 1 190 ? 38.756 18.822 -41.339 1.00 27.33 213 SER B CA 1
ATOM 2972 C C . SER B 1 190 ? 38.300 17.447 -41.853 1.00 30.97 213 SER B C 1
ATOM 2973 O O . SER B 1 190 ? 38.189 17.230 -43.063 1.00 29.49 213 SER B O 1
ATOM 2976 N N . TYR B 1 191 ? 38.040 16.517 -40.935 1.00 29.96 214 TYR B N 1
ATOM 2977 C CA . TYR B 1 191 ? 37.549 15.198 -41.316 1.00 28.78 214 TYR B CA 1
ATOM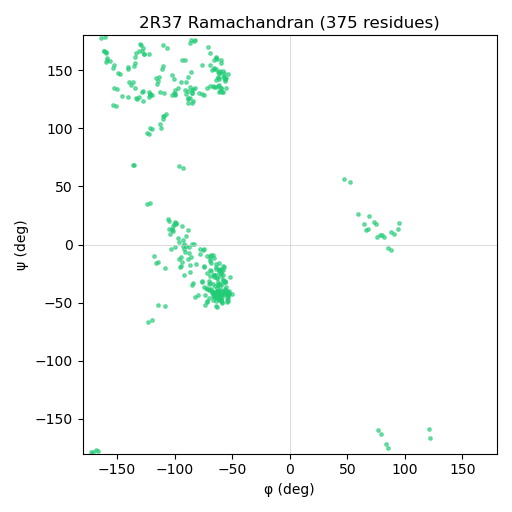 2978 C C . TYR B 1 191 ? 36.217 15.256 -42.048 1.00 27.34 214 TYR B C 1
ATOM 2979 O O . TYR B 1 191 ? 36.035 14.586 -43.072 1.00 29.92 214 TYR B O 1
ATOM 2988 N N . MET B 1 192 ? 35.298 16.064 -41.528 1.00 25.39 215 MET B N 1
ATOM 2989 C CA . MET B 1 192 ? 33.970 16.207 -42.102 1.00 25.80 215 MET B CA 1
ATOM 2990 C C . MET B 1 192 ? 34.037 16.777 -43.522 1.00 33.36 215 MET B C 1
ATOM 2991 O O . MET B 1 192 ? 33.229 16.409 -44.394 1.00 33.70 215 MET B O 1
ATOM 2996 N N . ARG B 1 193 ? 34.996 17.673 -43.765 1.00 34.46 216 ARG B N 1
ATOM 2997 C CA . ARG B 1 193 ? 35.193 18.221 -45.112 1.00 34.29 216 ARG B CA 1
ATOM 2998 C C . ARG B 1 193 ? 35.825 17.197 -46.047 1.00 34.43 216 ARG B C 1
ATOM 2999 O O . ARG B 1 193 ? 35.419 17.092 -47.198 1.00 36.43 216 ARG B O 1
ATOM 3007 N N . ARG B 1 194 ? 36.842 16.475 -45.576 1.00 33.08 217 ARG B N 1
ATOM 3008 C CA . ARG B 1 194 ? 37.430 15.399 -46.373 1.00 34.85 217 ARG B CA 1
ATOM 3009 C C . ARG B 1 194 ? 36.374 14.409 -46.839 1.00 38.57 217 ARG B C 1
ATOM 3010 O O . ARG B 1 194 ? 36.395 13.983 -47.998 1.00 37.69 217 ARG B O 1
ATOM 3018 N N . GLN B 1 195 ? 35.432 14.064 -45.962 1.00 37.18 218 GLN B N 1
ATOM 3019 C CA . GLN B 1 195 ? 34.366 13.132 -46.336 1.00 39.59 218 GLN B CA 1
ATOM 3020 C C . GLN B 1 195 ? 33.441 13.766 -47.369 1.00 44.09 218 GLN B C 1
ATOM 3021 O O . GLN B 1 195 ? 33.043 13.095 -48.320 1.00 45.49 218 GLN B O 1
ATOM 3027 N N . ALA B 1 196 ? 33.116 15.050 -47.192 1.00 47.81 219 ALA B N 1
ATOM 3028 C CA . ALA B 1 196 ? 32.398 15.817 -48.226 1.00 47.17 219 ALA B CA 1
ATOM 3029 C C . ALA B 1 196 ? 33.151 15.783 -49.581 1.00 47.05 219 ALA B C 1
ATOM 3030 O O . ALA B 1 196 ? 32.524 15.681 -50.627 1.00 43.30 219 ALA B O 1
ATOM 3032 N N . ALA B 1 197 ? 34.487 15.815 -49.523 1.00 49.86 220 ALA B N 1
ATOM 3033 C CA . ALA B 1 197 ? 35.374 15.731 -50.698 1.00 52.01 220 ALA B CA 1
ATOM 3034 C C . ALA B 1 197 ? 35.328 14.371 -51.410 1.00 55.27 220 ALA B C 1
ATOM 3035 O O . ALA B 1 197 ? 35.229 14.329 -52.650 1.00 54.12 220 ALA B O 1
ATOM 3037 N N . LEU B 1 198 ? 35.425 13.285 -50.638 1.00 53.69 221 LEU B N 1
ATOM 3038 C CA . LEU B 1 198 ? 35.180 11.930 -51.149 1.00 55.68 221 LEU B CA 1
ATOM 3039 C C . LEU B 1 198 ? 33.764 11.795 -51.749 1.00 58.45 221 LEU B C 1
ATOM 3040 O O . LEU B 1 198 ? 33.556 11.023 -52.690 1.00 60.39 221 LEU B O 1
ATOM 3042 N N . GLY B 1 199 ? 32.806 12.558 -51.214 1.00 60.19 222 GLY B N 1
ATOM 3043 C CA . GLY B 1 199 ? 31.438 12.624 -51.753 1.00 63.30 222 GLY B CA 1
ATOM 3044 C C . GLY B 1 199 ? 31.280 13.302 -53.117 1.00 67.65 222 GLY B C 1
ATOM 3045 O O . GLY B 1 199 ? 30.280 13.088 -53.807 1.00 65.47 222 GLY B O 1
ATOM 3046 N N . VAL B 1 200 ? 32.241 14.149 -53.488 1.00 74.06 223 VAL B N 1
ATOM 3047 C CA . VAL B 1 200 ? 32.331 14.726 -54.840 1.00 75.11 223 VAL B CA 1
ATOM 3048 C C . VAL B 1 200 ? 33.554 14.155 -55.573 1.00 76.55 223 VAL B C 1
ATOM 3049 O O . VAL B 1 200 ? 33.518 13.023 -56.093 1.00 77.20 223 VAL B O 1
#

B-factor: mean 28.89, std 11.22, range [13.56, 87.93]

Secondary structure (DSSP, 8-state):
--GGG-EEEBTTSS-EEEGGGGTTSEEEEEEE-SSSTTTTHHHHHHHHHHHHGGGTEEEEEEE---BTT---S-HHHHHHHHHHTSS-TT---SSEEB----SSSTT--HHHHHHHHHS--S-S----GGGB--SS--TT---STT-EEEE-TTS-EEEEE-TTS-HHHHHHHHHHHHHHHHHHHHHHHH-/-TTSGGG-EEEBTTSS-EEEGGGGTTSEEEEEEE-SSSTTTTHHHHHHHHHHHHGGGTEEEEEEE---BTT---S-HHHHHHHHHHTSS-TT---SSEEB----SSSTT--HHHHHHHHHS--S-S----GGGB--SS--TTS--STT-EEEE-TTS-EEEEE-TTS-HHHHHHHHHHHHHHHHHHT-

Foldseek 3Di:
DFQQVDWAAFLVRPDIDRCVVLQQAKEKEFEAFLQDPLNVCLVVVQVLCVVCVVVGYAYEYEYELFFQRRHVDASVCRQVSVDCPVVHPGDGHPHTYGGHDALDADGHGVSSVVQLVQAFAADPDLDDCVRGRYDDDDRSGHRHGTKMWIAHSNRHTDDTYDRPDHSVVVSVVVVVVSVCVVVVVVVVVVD/DVQFQQVDWAAFLVNPDIDRCVVLQQAKEKEFEAFQQDPCLVCLVVVQVLCVVCVVVRYAYEYEYELFFQRRHVDASVCRQVCVCCPVVHPRDGHPHTYGHHDALDADGHGVSSVSQLVQAFAADPDLDDCVRGRYDDDDRSGHNHGTKMWIAHSNRHTDDIYDRPDHSVVVSVVVVVVSVVVVVVVD